Protein AF-0000000072585248 (afdb_homodimer)

Sequence (732 aa):
MTAATSVRAQAREEDLSVKEILDSRWFQPEMFKTLDYVKGFVGAKVIFQMLKLGVFDDLLAGKTLEEIASGRSLDPYLLRTVFEYLSVEGLLVKEGRGGGASFRLSDYGSRIKHYEGWFNILIGGYDNIFSNIGAMLEEGIGGYKRDGKWVGVGSCQISKYDTIPITKAFIESVKPDAKQIVDFGCGNALYLCTLAKELGDIKAVGIEPDTSAYEAGLKKVAEMGLQDQVRLVNVDALDYEIDEQPDFILFGFVLQEIIAQIGRPAFIEYLRKLGRKFADSYLMVMEVDYDIDNREVMHSPMGRGYYNPYFLLHPFTNQLLLPKREWDEIFAQAGYDVVRDEVTSPKADPSGFGICYVLKYRGAHCMTAATSVRAQAREEDLSVKEILDSRWFQPEMFKTLDYVKGFVGAKVIFQMLKLGVFDDLLAGKTLEEIASGRSLDPYLLRTVFEYLSVEGLLVKEGRGGGASFRLSDYGSRIKHYEGWFNILIGGYDNIFSNIGAMLEEGIGGYKRDGKWVGVGSCQISKYDTIPITKAFIESVKPDAKQIVDFGCGNALYLCTLAKELGDIKAVGIEPDTSAYEAGLKKVAEMGLQDQVRLVNVDALDYEIDEQPDFILFGFVLQEIIAQIGRPAFIEYLRKLGRKFADSYLMVMEVDYDIDNREVMHSPMGRGYYNPYFLLHPFTNQLLLPKREWDEIFAQAGYDVVRDEVTSPKADPSGFGICYVLKYRGAHC

Secondary structure (DSSP, 8-state):
--HHHHHHHHHHHTT--HHHHHHSTTHHHHHHHHHHHHHHHHHHHHHHHHHHHTHHHHHHTT--HHHHHHHHT--HHHHHHHHHHHHHHTSEEEESSGGG-EEEE-HHHHTGGGGHHHHIIIIIITHHHHTTHHHHHHH-STT----HHHHHHHHHHHHTTTHHHHHHHHHHHH-TT--EEEEET-TTSHHHHHHHHHH-S-EEEEE---HHHHHHHHHHHHHTT-TTTEEEE-S-GGG----S--SEEEEES-HHHHHHHH-HHHHHHHHHHHHHHTTTSEEEEEEE---TT-HHHHTSHHIIIIIHHHHHHHHHTT-----HHHHHHHHHHTTEEEEEEEEPPTTT-TT--EEEEEEEE-----/--HHHHHHHHHHHTT--HHHHHHSTTHHHHHHHHHHHHHHHHHHHHHHHHHHHTHHHHHHTT--HHHHHHHHT--HHHHHHHHHHHHHTTSEEEESSGGG-EEEE-HHHHTGGGGHHHHIIIIIITHHHHTTHHHHHHH-STT----HHHHHHHHHHHHTTTHHHHHHHHHHHH-TT--EEEEET-TTSHHHHHHHHHH-S-EEEEE---HHHHHHHHHHHHHTT-TTTEEEE-S-GGG----S--SEEEEES-HHHHHHHH-HHHHHHHHHHHHHHTTTSEEEEEEE---TT-HHHHTSHHIIIIIHHHHHHHHHTT-----HHHHHHHHHHTTEEEEEEEEPPTTT-TT--EEEEEEEE-----

pLDDT: mean 91.89, std 12.95, range [28.17, 98.94]

Organism: Burkholderia pseudomallei (strain K96243) (NCBI:txid272560)

Foldseek 3Di:
DVVVVVVVVVVVVVPDDPVRLVPDPVNPVVVVVVVVVVVVVVVLVLLLVCVVLCVLVCLLVVDWLVRSCVVSVHDSVVSVVSQVVVCVVQQWPWDDDDPPITIHGGPCVNCVVLQNLQSLQQVVFCVQLVVCVVVCVPPNLVVTGTDLVSNLVSVQSLCVQWVLVVVLVCCCVVPVPFAEEEEEACFLVSNVLVSCVVSPRHAYEYEHQDPVRQVSNVVVCVVSVNPVRYYYDHHHPQPDDDPDQGQEYEAEQCLQQVCLVPNLVVSLVSLLVVCVVRQNHKYKYKAFADDCVPVVLCPDCCNVPPVVSVVVSQVSNSGHHHHPVVVVVSCVSSQKDWPDWAFIDCVSPVSSRIIMTIIHRNPPPD/DVVVVVVVVVVVVVPDDPVRLVPDPVNPVVVVVVVVVVVVVVVLVLLLVCVVLCVLVCLLVVDWLVRSCVVSVHDSVVSVVSQVVVCVVQQWPWDDDDPPITIHGHPCVNCVVLQNLQSLQQVVFCVQLVVCVVVCVPPNLVVTGTDLVSNLVSVQSLCVQWVLVVVLVCCCVVPVPFAEEEEEACFLVSNVLVSCVVSPRHAYEYEHQDPVRQVSNVVVCVVSVNPVRYYYDHHHPLPDDDPDQGQEYEAEQCLQQVCLVPNLVVSLVSLLVVCVVRQNHKYKYKAFADDCVPVVLCPDCCNVVPVVSVVVSQVSNSGHHHHPVVVVVSCVSSQKDWPDWAFIDCVSPVSSGIIMTIIHRNPPPD

Radius of gyration: 29.47 Å; Cα contacts (8 Å, |Δi|>4): 1252; chains: 2; bounding box: 75×93×59 Å

Structure (mmCIF, N/CA/C/O backbone):
data_AF-0000000072585248-model_v1
#
loop_
_entity.id
_entity.type
_entity.pdbx_description
1 polymer 'Uncharacterized protein'
#
loop_
_atom_site.group_PDB
_atom_site.id
_atom_site.type_symbol
_atom_site.label_atom_id
_atom_site.label_alt_id
_atom_site.label_comp_id
_atom_site.label_asym_id
_atom_site.label_entity_id
_atom_site.label_seq_id
_atom_site.pdbx_PDB_ins_code
_atom_site.Cartn_x
_atom_site.Cartn_y
_atom_site.Cartn_z
_atom_site.occupancy
_atom_site.B_iso_or_equiv
_atom_site.auth_seq_id
_atom_site.auth_comp_id
_atom_site.auth_asym_id
_atom_site.auth_atom_id
_atom_site.pdbx_PDB_model_num
ATOM 1 N N . MET A 1 1 ? 37.438 -10.055 15.984 1 28.81 1 MET A N 1
ATOM 2 C CA . MET A 1 1 ? 37.188 -11.492 15.938 1 28.81 1 MET A CA 1
ATOM 3 C C . MET A 1 1 ? 35.75 -11.789 15.602 1 28.81 1 MET A C 1
ATOM 5 O O . MET A 1 1 ? 35.406 -12.914 15.227 1 28.81 1 MET A O 1
ATOM 9 N N . THR A 1 2 ? 34.812 -10.812 16.078 1 29.66 2 THR A N 1
ATOM 10 C CA . THR A 1 2 ? 33.375 -10.945 16 1 29.66 2 THR A CA 1
ATOM 11 C C . THR A 1 2 ? 32.875 -10.625 14.594 1 29.66 2 THR A C 1
ATOM 13 O O . THR A 1 2 ? 31.719 -10.906 14.258 1 29.66 2 THR A O 1
ATOM 16 N N . ALA A 1 3 ? 33.594 -9.844 13.836 1 40.75 3 ALA A N 1
ATOM 17 C CA . ALA A 1 3 ? 33.25 -9.531 12.461 1 40.75 3 ALA A CA 1
ATOM 18 C C . ALA A 1 3 ? 33.375 -10.758 11.562 1 40.75 3 ALA A C 1
ATOM 20 O O . ALA A 1 3 ? 32.719 -10.859 10.531 1 40.75 3 ALA A O 1
ATOM 21 N N . ALA A 1 4 ? 34.344 -11.539 11.82 1 41.59 4 ALA A N 1
ATOM 22 C CA . ALA A 1 4 ? 34.719 -12.695 11 1 41.59 4 ALA A CA 1
ATOM 23 C C . ALA A 1 4 ? 33.625 -13.773 11.062 1 41.59 4 ALA A C 1
ATOM 25 O O . ALA A 1 4 ? 33.438 -14.516 10.094 1 41.59 4 ALA A O 1
ATOM 26 N N . THR A 1 5 ? 32.938 -13.805 12.188 1 37.69 5 THR A N 1
ATOM 27 C CA . THR A 1 5 ? 31.969 -14.867 12.383 1 37.69 5 THR A CA 1
ATOM 28 C C . THR A 1 5 ? 30.688 -14.547 11.625 1 37.69 5 THR A C 1
ATOM 30 O O . THR A 1 5 ? 29.953 -15.461 11.211 1 37.69 5 THR A O 1
ATOM 33 N N . SER A 1 6 ? 30.359 -13.172 11.492 1 40.25 6 SER A N 1
ATOM 34 C CA . SER A 1 6 ? 29.078 -12.812 10.875 1 40.25 6 SER A CA 1
ATOM 35 C C . SER A 1 6 ? 29.109 -13.016 9.367 1 40.25 6 SER A C 1
ATOM 37 O O . SER A 1 6 ? 28.078 -13.258 8.742 1 40.25 6 SER A O 1
ATOM 39 N N . VAL A 1 7 ? 30.359 -12.984 8.727 1 39.06 7 VAL A N 1
ATOM 40 C CA . VAL A 1 7 ? 30.5 -13.227 7.297 1 39.06 7 VAL A CA 1
ATOM 41 C C . VAL A 1 7 ? 30.266 -14.703 6.988 1 39.06 7 VAL A C 1
ATOM 43 O O . VAL A 1 7 ? 29.656 -15.039 5.969 1 39.06 7 VAL A O 1
ATOM 46 N N . ARG A 1 8 ? 30.75 -15.539 7.734 1 37.59 8 ARG A N 1
ATOM 47 C CA . ARG A 1 8 ? 30.625 -16.969 7.492 1 37.59 8 ARG A CA 1
ATOM 48 C C . ARG A 1 8 ? 29.172 -17.422 7.578 1 37.59 8 ARG A C 1
ATOM 50 O O . ARG A 1 8 ? 28.75 -18.297 6.828 1 37.59 8 ARG A O 1
ATOM 57 N N . ALA A 1 9 ? 28.391 -16.844 8.414 1 38.62 9 ALA A N 1
ATOM 58 C CA . ALA A 1 9 ? 26.984 -17.234 8.523 1 38.62 9 ALA A CA 1
ATOM 59 C C . ALA A 1 9 ? 26.203 -16.781 7.293 1 38.62 9 ALA A C 1
ATOM 61 O O . ALA A 1 9 ? 25.172 -17.375 6.949 1 38.62 9 ALA A O 1
ATOM 62 N N . GLN A 1 10 ? 26.484 -15.586 6.629 1 42.75 10 GLN A N 1
ATOM 63 C CA . GLN A 1 10 ? 25.797 -15.008 5.48 1 42.75 10 GLN A CA 1
ATOM 64 C C . GLN A 1 10 ? 26 -15.859 4.23 1 42.75 10 GLN A C 1
ATOM 66 O O . GLN A 1 10 ? 25.109 -15.953 3.385 1 42.75 10 GLN A O 1
ATOM 71 N N . ALA A 1 11 ? 27.297 -16.344 3.912 1 43.22 11 ALA A N 1
ATOM 72 C CA . ALA A 1 11 ? 27.688 -17.188 2.799 1 43.22 11 ALA A CA 1
ATOM 73 C C . ALA A 1 11 ? 26.906 -18.5 2.811 1 43.22 11 ALA A C 1
ATOM 75 O O . ALA A 1 11 ? 26.578 -19.047 1.753 1 43.22 11 ALA A O 1
ATOM 76 N N . ARG A 1 12 ? 26.484 -18.859 3.922 1 45.81 12 ARG A N 1
ATOM 77 C CA . ARG A 1 12 ? 25.906 -20.172 4.168 1 45.81 12 ARG A CA 1
ATOM 78 C C . ARG A 1 12 ? 24.438 -20.203 3.818 1 45.81 12 ARG A C 1
ATOM 80 O O . ARG A 1 12 ? 23.891 -21.266 3.49 1 45.81 12 ARG A O 1
ATOM 87 N N . GLU A 1 13 ? 23.688 -19.047 3.982 1 51.53 13 GLU A N 1
ATOM 88 C CA . GLU A 1 13 ? 22.266 -19.094 3.674 1 51.53 13 GLU A CA 1
ATOM 89 C C . GLU A 1 13 ? 22.016 -19.172 2.17 1 51.53 13 GLU A C 1
ATOM 91 O O . GLU A 1 13 ? 21.031 -19.766 1.726 1 51.53 13 GLU A O 1
ATOM 96 N N . GLU A 1 14 ? 23.047 -18.609 1.309 1 56.03 14 GLU A N 1
ATOM 97 C CA . GLU A 1 14 ? 22.922 -18.703 -0.143 1 56.03 14 GLU A CA 1
ATOM 98 C C . GLU A 1 14 ? 22.969 -20.156 -0.608 1 56.03 14 GLU A C 1
ATOM 100 O O . GLU A 1 14 ? 22.516 -20.484 -1.709 1 56.03 14 GLU A O 1
ATOM 105 N N . ASP A 1 15 ? 23.25 -20.922 0.3 1 66.44 15 ASP A N 1
ATOM 106 C CA . ASP A 1 15 ? 23.516 -22.281 -0.143 1 66.44 15 ASP A CA 1
ATOM 107 C C . ASP A 1 15 ? 22.438 -23.234 0.36 1 66.44 15 ASP A C 1
ATOM 109 O O . ASP A 1 15 ? 22.562 -24.453 0.222 1 66.44 15 ASP A O 1
ATOM 113 N N . LEU A 1 16 ? 21.391 -22.578 0.921 1 85.12 16 LEU A N 1
ATOM 114 C CA . LEU A 1 16 ? 20.391 -23.5 1.466 1 85.12 16 LEU A CA 1
ATOM 115 C C . LEU A 1 16 ? 19.5 -24.047 0.363 1 85.12 16 LEU A C 1
ATOM 117 O O . LEU A 1 16 ? 19.125 -23.312 -0.559 1 85.12 16 LEU A O 1
ATOM 121 N N . SER A 1 17 ? 19.203 -25.281 0.52 1 89.5 17 SER A N 1
ATOM 122 C CA . SER A 1 17 ? 18.219 -25.891 -0.365 1 89.5 17 SER A CA 1
ATOM 123 C C . SER A 1 17 ? 16.812 -25.375 -0.04 1 89.5 17 SER A C 1
ATOM 125 O O . SER A 1 17 ? 16.578 -24.844 1.041 1 89.5 17 SER A O 1
ATOM 127 N N . VAL A 1 18 ? 15.93 -25.531 -0.948 1 90.44 18 VAL A N 1
ATOM 128 C CA . VAL A 1 18 ? 14.539 -25.141 -0.751 1 90.44 18 VAL A CA 1
ATOM 129 C C . VAL A 1 18 ? 13.961 -25.859 0.465 1 90.44 18 VAL A C 1
ATOM 131 O O . VAL A 1 18 ? 13.266 -25.266 1.281 1 90.44 18 VAL A O 1
ATOM 134 N N . LYS A 1 19 ? 14.281 -27.125 0.567 1 91.38 19 LYS A N 1
ATOM 135 C CA . LYS A 1 19 ? 13.797 -27.906 1.695 1 91.38 19 LYS A CA 1
ATOM 136 C C . LYS A 1 19 ? 14.297 -27.344 3.02 1 91.38 19 LYS A C 1
ATOM 138 O O . LYS A 1 19 ? 13.531 -27.234 3.982 1 91.38 19 LYS A O 1
ATOM 143 N N . GLU A 1 20 ? 15.539 -27 3.055 1 94.69 20 GLU A N 1
ATOM 144 C CA . GLU A 1 20 ? 16.125 -26.453 4.27 1 94.69 20 GLU A CA 1
ATOM 145 C C . GLU A 1 20 ? 15.484 -25.109 4.629 1 94.69 20 GLU A C 1
ATOM 147 O O . GLU A 1 20 ? 15.25 -24.828 5.805 1 94.69 20 GLU A O 1
ATOM 152 N N . ILE A 1 21 ? 15.211 -24.344 3.637 1 95.81 21 ILE A N 1
ATOM 153 C CA . ILE A 1 21 ? 14.586 -23.047 3.852 1 95.81 21 ILE A CA 1
ATOM 154 C C . ILE A 1 21 ? 13.18 -23.234 4.414 1 95.81 21 ILE A C 1
ATOM 156 O O . ILE A 1 21 ? 12.812 -22.625 5.426 1 95.81 21 ILE A O 1
ATOM 160 N N . LEU A 1 22 ? 12.43 -24.141 3.871 1 95.69 22 LEU A N 1
ATOM 161 C CA . LEU A 1 22 ? 11.055 -24.375 4.285 1 95.69 22 LEU A CA 1
ATOM 162 C C . LEU A 1 22 ? 11.008 -24.969 5.688 1 95.69 22 LEU A C 1
ATOM 164 O O . LEU A 1 22 ? 10.039 -24.766 6.422 1 95.69 22 LEU A O 1
ATOM 168 N N . ASP A 1 23 ? 12.086 -25.703 6.039 1 95.94 23 ASP A N 1
ATOM 169 C CA . ASP A 1 23 ? 12.141 -26.344 7.348 1 95.94 23 ASP A CA 1
ATOM 170 C C . ASP A 1 23 ? 12.633 -25.375 8.422 1 95.94 23 ASP A C 1
ATOM 172 O O . ASP A 1 23 ? 12.57 -25.672 9.609 1 95.94 23 ASP A O 1
ATOM 176 N N . SER A 1 24 ? 13.148 -24.266 7.957 1 96.62 24 SER A N 1
ATOM 177 C CA . SER A 1 24 ? 13.695 -23.297 8.914 1 96.62 24 SER A CA 1
ATOM 178 C C . SER A 1 24 ? 12.594 -22.719 9.805 1 96.62 24 SER A C 1
ATOM 180 O O . SER A 1 24 ? 11.43 -22.672 9.406 1 96.62 24 SER A O 1
ATOM 182 N N . ARG A 1 25 ? 13.008 -22.25 10.961 1 96.56 25 ARG A N 1
ATOM 183 C CA . ARG A 1 25 ? 12.062 -21.688 11.914 1 96.56 25 ARG A CA 1
ATOM 184 C C . ARG A 1 25 ? 11.68 -20.25 11.523 1 96.56 25 ARG A C 1
ATOM 186 O O . ARG A 1 25 ? 10.695 -19.719 12.031 1 96.56 25 ARG A O 1
ATOM 193 N N . TRP A 1 26 ? 12.469 -19.703 10.609 1 96.94 26 TRP A N 1
ATOM 194 C CA . TRP A 1 26 ? 12.273 -18.281 10.305 1 96.94 26 TRP A CA 1
ATOM 195 C C . TRP A 1 26 ? 11.406 -18.109 9.062 1 96.94 26 TRP A C 1
ATOM 197 O O . TRP A 1 26 ? 10.82 -17.047 8.859 1 96.94 26 TRP A O 1
ATOM 207 N N . PHE A 1 27 ? 11.258 -19.078 8.211 1 97.69 27 PHE A N 1
ATOM 208 C CA . PHE A 1 27 ? 10.688 -18.844 6.895 1 97.69 27 PHE A CA 1
ATOM 209 C C . PHE A 1 27 ? 9.219 -18.438 7.004 1 97.69 27 PHE A C 1
ATOM 211 O O . PHE A 1 27 ? 8.828 -17.391 6.508 1 97.69 27 PHE A O 1
ATOM 218 N N . GLN A 1 28 ? 8.453 -19.188 7.688 1 97.31 28 GLN A N 1
ATOM 219 C CA . GLN A 1 28 ? 7.02 -18.938 7.703 1 97.31 28 GLN A CA 1
ATOM 220 C C . GLN A 1 28 ? 6.691 -17.672 8.484 1 97.31 28 GLN A C 1
ATOM 222 O O . GLN A 1 28 ? 5.945 -16.812 8.008 1 97.31 28 GLN A O 1
ATOM 227 N N . PRO A 1 29 ? 7.297 -17.5 9.688 1 97.56 29 PRO A N 1
ATOM 228 C CA . PRO A 1 29 ? 7.008 -16.25 10.406 1 97.56 29 PRO A CA 1
ATOM 229 C C . PRO A 1 29 ? 7.398 -15.008 9.617 1 97.56 29 PRO A C 1
ATOM 231 O O . PRO A 1 29 ? 6.672 -14.016 9.625 1 97.56 29 PRO A O 1
ATOM 234 N N . GLU A 1 30 ? 8.5 -15.07 8.906 1 98.12 30 GLU A N 1
ATOM 235 C CA . GLU A 1 30 ? 8.953 -13.914 8.141 1 98.12 30 GLU A CA 1
ATOM 236 C C . GLU A 1 30 ? 8.141 -13.766 6.855 1 98.12 30 GLU A C 1
ATOM 238 O O . GLU A 1 30 ? 7.977 -12.656 6.348 1 98.12 30 GLU A O 1
ATOM 243 N N . MET A 1 31 ? 7.625 -14.883 6.336 1 98.06 31 MET A N 1
ATOM 244 C CA . MET A 1 31 ? 6.684 -14.797 5.223 1 98.06 31 MET A CA 1
ATOM 245 C C . MET A 1 31 ? 5.426 -14.039 5.629 1 98.06 31 MET A C 1
ATOM 247 O O . MET A 1 31 ? 4.945 -13.18 4.887 1 98.06 31 MET A O 1
ATOM 251 N N . PHE A 1 32 ? 4.953 -14.344 6.832 1 98.25 32 PHE A N 1
ATOM 252 C CA . PHE A 1 32 ? 3.75 -13.672 7.309 1 98.25 32 PHE A CA 1
ATOM 253 C C . PHE A 1 32 ? 4.02 -12.188 7.562 1 98.25 32 PHE A C 1
ATOM 255 O O . PHE A 1 32 ? 3.166 -11.344 7.289 1 98.25 32 PHE A O 1
ATOM 262 N N . LYS A 1 33 ? 5.191 -11.922 8.055 1 97.75 33 LYS A N 1
ATOM 263 C CA . LYS A 1 33 ? 5.598 -10.531 8.211 1 97.75 33 LYS A CA 1
ATOM 264 C C . LYS A 1 33 ? 5.613 -9.812 6.863 1 97.75 33 LYS A C 1
ATOM 266 O O . LYS A 1 33 ? 5.16 -8.664 6.758 1 97.75 33 LYS A O 1
ATOM 271 N N . THR A 1 34 ? 6.09 -10.461 5.836 1 98.38 34 THR A N 1
ATOM 272 C CA . THR A 1 34 ? 6.133 -9.938 4.477 1 98.38 34 THR A CA 1
ATOM 273 C C . THR A 1 34 ? 4.723 -9.711 3.938 1 98.38 34 THR A C 1
ATOM 275 O O . THR A 1 34 ? 4.434 -8.672 3.348 1 98.38 34 THR A O 1
ATOM 278 N N . LEU A 1 35 ? 3.893 -10.625 4.199 1 98.5 35 LEU A N 1
ATOM 279 C CA . LEU A 1 35 ? 2.529 -10.578 3.684 1 98.5 35 LEU A CA 1
ATOM 280 C C . LEU A 1 35 ? 1.72 -9.484 4.379 1 98.5 35 LEU A C 1
ATOM 282 O O . LEU A 1 35 ? 0.716 -9.016 3.84 1 98.5 35 LEU A O 1
ATOM 286 N N . ASP A 1 36 ? 2.164 -9.047 5.551 1 98.25 36 ASP A N 1
ATOM 287 C CA . ASP A 1 36 ? 1.519 -7.926 6.219 1 98.25 36 ASP A CA 1
ATOM 288 C C . ASP A 1 36 ? 1.676 -6.641 5.406 1 98.25 36 ASP A C 1
ATOM 290 O O . ASP A 1 36 ? 0.787 -5.785 5.41 1 98.25 36 ASP A O 1
ATOM 294 N N . TYR A 1 37 ? 2.816 -6.477 4.742 1 98.62 37 TYR A N 1
ATOM 295 C CA . TYR A 1 37 ? 3.006 -5.32 3.869 1 98.62 37 TYR A CA 1
ATOM 296 C C . TYR A 1 37 ? 2.049 -5.367 2.684 1 98.62 37 TYR A C 1
ATOM 298 O O . TYR A 1 37 ? 1.451 -4.355 2.32 1 98.62 37 TYR A O 1
ATOM 306 N N . VAL A 1 38 ? 1.855 -6.555 2.158 1 98.44 38 VAL A N 1
ATOM 307 C CA . VAL A 1 38 ? 0.967 -6.738 1.015 1 98.44 38 VAL A CA 1
ATOM 308 C C . VAL A 1 38 ? -0.474 -6.449 1.429 1 98.44 38 VAL A C 1
ATOM 310 O O . VAL A 1 38 ? -1.196 -5.738 0.728 1 98.44 38 VAL A O 1
ATOM 313 N N . LYS A 1 39 ? -0.808 -7.012 2.572 1 98.62 39 LYS A N 1
ATOM 314 C CA . LYS A 1 39 ? -2.141 -6.777 3.119 1 98.62 39 LYS A CA 1
ATOM 315 C C . LYS A 1 39 ? -2.424 -5.285 3.262 1 98.62 39 LYS A C 1
ATOM 317 O O . LYS A 1 39 ? -3.482 -4.805 2.85 1 98.62 39 LYS A O 1
ATOM 322 N N . GLY A 1 40 ? -1.487 -4.59 3.842 1 98.69 40 GLY A N 1
ATOM 323 C CA . GLY A 1 40 ? -1.67 -3.16 4.035 1 98.69 40 GLY A CA 1
ATOM 324 C C . GLY A 1 40 ? -1.764 -2.387 2.734 1 98.69 40 GLY A C 1
ATOM 325 O O . GLY A 1 40 ? -2.604 -1.495 2.594 1 98.69 40 GLY A O 1
ATOM 326 N N . PHE A 1 41 ? -0.931 -2.746 1.801 1 98.81 41 PHE A N 1
ATOM 327 C CA . PHE A 1 41 ? -0.905 -2.104 0.492 1 98.81 41 PHE A CA 1
ATOM 328 C C . PHE A 1 41 ? -2.258 -2.229 -0.199 1 98.81 41 PHE A C 1
ATOM 330 O O . PHE A 1 41 ? -2.859 -1.225 -0.585 1 98.81 41 PHE A O 1
ATOM 337 N N . VAL A 1 42 ? -2.801 -3.398 -0.314 1 98.88 42 VAL A N 1
ATOM 338 C CA . VAL A 1 42 ? -4.051 -3.633 -1.028 1 98.88 42 VAL A CA 1
ATOM 339 C C . VAL A 1 42 ? -5.211 -3.002 -0.261 1 98.88 42 VAL A C 1
ATOM 341 O O . VAL A 1 42 ? -6.062 -2.334 -0.851 1 98.88 42 VAL A O 1
ATOM 344 N N . GLY A 1 43 ? -5.195 -3.189 1.074 1 98.88 43 GLY A N 1
ATOM 345 C CA . GLY A 1 43 ? -6.25 -2.619 1.897 1 98.88 43 GLY A CA 1
ATOM 346 C C . GLY A 1 43 ? -6.344 -1.109 1.784 1 98.88 43 GLY A C 1
ATOM 347 O O . GLY A 1 43 ? -7.438 -0.557 1.66 1 98.88 43 GLY A O 1
ATOM 348 N N . ALA A 1 44 ? -5.191 -0.444 1.832 1 98.88 44 ALA A N 1
ATOM 349 C CA . ALA A 1 44 ? -5.164 1.013 1.728 1 98.88 44 ALA A CA 1
ATOM 350 C C . ALA A 1 44 ? -5.75 1.479 0.399 1 98.88 44 ALA A C 1
ATOM 352 O O . ALA A 1 44 ? -6.535 2.43 0.359 1 98.88 44 ALA A O 1
ATOM 353 N N . LYS A 1 45 ? -5.371 0.812 -0.713 1 98.75 45 LYS A N 1
ATOM 354 C CA . LYS A 1 45 ? -5.859 1.175 -2.041 1 98.75 45 LYS A CA 1
ATOM 355 C C . LYS A 1 45 ? -7.371 0.987 -2.143 1 98.75 45 LYS A C 1
ATOM 357 O O . LYS A 1 45 ? -8.078 1.87 -2.631 1 98.75 45 LYS A O 1
ATOM 362 N N . VAL A 1 46 ? -7.855 -0.117 -1.63 1 98.88 46 VAL A N 1
ATOM 363 C CA . VAL A 1 46 ? -9.266 -0.448 -1.762 1 98.88 46 VAL A CA 1
ATOM 364 C C . VAL A 1 46 ? -10.102 0.495 -0.897 1 98.88 46 VAL A C 1
ATOM 366 O O . VAL A 1 46 ? -11.078 1.085 -1.372 1 98.88 46 VAL A O 1
ATOM 369 N N . ILE A 1 47 ? -9.727 0.667 0.37 1 98.94 47 ILE A N 1
ATOM 370 C CA . ILE A 1 47 ? -10.492 1.481 1.309 1 98.94 47 ILE A CA 1
ATOM 371 C C . ILE A 1 47 ? -10.516 2.932 0.83 1 98.94 47 ILE A C 1
ATOM 373 O O . ILE A 1 47 ? -11.57 3.568 0.821 1 98.94 47 ILE A O 1
ATOM 377 N N . PHE A 1 48 ? -9.367 3.443 0.378 1 98.88 48 PHE A N 1
ATOM 378 C CA . PHE A 1 48 ? -9.297 4.801 -0.142 1 98.88 48 PHE A CA 1
ATOM 379 C C . PHE A 1 48 ? -10.281 5 -1.29 1 98.88 48 PHE A C 1
ATOM 381 O O . PHE A 1 48 ? -11.023 5.98 -1.316 1 98.88 48 PHE A O 1
ATOM 388 N N . GLN A 1 49 ? -10.328 4.07 -2.223 1 98.81 49 GLN A N 1
ATOM 389 C CA . GLN A 1 49 ? -11.164 4.199 -3.414 1 98.81 49 GLN A CA 1
ATOM 390 C C . GLN A 1 49 ? -12.641 4.059 -3.068 1 98.81 49 GLN A C 1
ATOM 392 O O . GLN A 1 49 ? -13.492 4.738 -3.654 1 98.81 49 GLN A O 1
ATOM 397 N N . MET A 1 50 ? -12.953 3.184 -2.098 1 98.81 50 MET A N 1
ATOM 398 C CA . MET A 1 50 ? -14.344 3.018 -1.688 1 98.81 50 MET A CA 1
ATOM 399 C C . MET A 1 50 ? -14.836 4.242 -0.923 1 98.81 50 MET A C 1
ATOM 401 O O . MET A 1 50 ? -16 4.617 -1.028 1 98.81 50 MET A O 1
ATOM 405 N N . LEU A 1 51 ? -13.938 4.84 -0.125 1 98.38 51 LEU A N 1
ATOM 406 C CA . LEU A 1 51 ? -14.266 6.113 0.507 1 98.38 51 LEU A CA 1
ATOM 407 C C . LEU A 1 51 ? -14.516 7.191 -0.541 1 98.38 51 LEU A C 1
ATOM 409 O O . LEU A 1 51 ? -15.516 7.91 -0.47 1 98.38 51 LEU A O 1
ATOM 413 N N . LYS A 1 52 ? -13.711 7.215 -1.507 1 96.75 52 LYS A N 1
ATOM 414 C CA . LYS A 1 52 ? -13.805 8.219 -2.564 1 96.75 52 LYS A CA 1
ATOM 415 C C . LYS A 1 52 ? -15.094 8.055 -3.369 1 96.75 52 LYS A C 1
ATOM 417 O O . LYS A 1 52 ? -15.719 9.039 -3.75 1 96.75 52 LYS A O 1
ATOM 422 N N . LEU A 1 53 ? -15.508 6.852 -3.561 1 97.88 53 LEU A N 1
ATOM 423 C CA . LEU A 1 53 ? -16.688 6.559 -4.367 1 97.88 53 LEU A CA 1
ATOM 424 C C . LEU A 1 53 ? -17.969 6.797 -3.562 1 97.88 53 LEU A C 1
ATOM 426 O O . LEU A 1 53 ? -19.062 6.863 -4.129 1 97.88 53 LEU A O 1
ATOM 430 N N . GLY A 1 54 ? -17.828 6.84 -2.223 1 97.75 54 GLY A N 1
ATOM 431 C CA . GLY A 1 54 ? -19 7.055 -1.38 1 97.75 54 GLY A CA 1
ATOM 432 C C . GLY A 1 54 ? -19.719 5.766 -1.022 1 97.75 54 GLY A C 1
ATOM 433 O O . GLY A 1 54 ? -20.859 5.797 -0.573 1 97.75 54 GLY A O 1
ATOM 434 N N . VAL A 1 55 ? -19.047 4.656 -1.178 1 98.69 55 VAL A N 1
ATOM 435 C CA . VAL A 1 55 ? -19.656 3.352 -0.942 1 98.69 55 VAL A CA 1
ATOM 436 C C . VAL A 1 55 ? -19.969 3.189 0.544 1 98.69 55 VAL A C 1
ATOM 438 O O . VAL A 1 55 ? -21.047 2.699 0.909 1 98.69 55 VAL A O 1
ATOM 441 N N . PHE A 1 56 ? -19.094 3.596 1.389 1 98.44 56 PHE A N 1
ATOM 442 C CA . PHE A 1 56 ? -19.312 3.471 2.824 1 98.44 56 PHE A CA 1
ATOM 443 C C . PHE A 1 56 ? -20.484 4.352 3.273 1 98.44 56 PHE A C 1
ATOM 445 O O . PHE A 1 56 ? -21.219 3.994 4.195 1 98.44 56 PHE A O 1
ATOM 452 N N . ASP A 1 57 ? -20.672 5.492 2.611 1 97.56 57 ASP A N 1
ATOM 453 C CA . ASP A 1 57 ? -21.812 6.348 2.906 1 97.56 57 ASP A CA 1
ATOM 454 C C . ASP A 1 57 ? -23.125 5.648 2.561 1 97.56 57 ASP A C 1
ATOM 456 O O . ASP A 1 57 ? -24.094 5.711 3.326 1 97.56 57 ASP A O 1
ATOM 460 N N . ASP A 1 58 ? -23.141 5.055 1.439 1 98.38 58 ASP A N 1
ATOM 461 C CA . ASP A 1 58 ? -24.344 4.336 1.006 1 98.38 58 ASP A CA 1
ATOM 462 C C . ASP A 1 58 ? -24.656 3.18 1.95 1 98.38 58 ASP A C 1
ATOM 464 O O . ASP A 1 58 ? -25.812 2.955 2.297 1 98.38 58 ASP A O 1
ATOM 468 N N . LEU A 1 59 ? -23.641 2.469 2.34 1 98.38 59 LEU A N 1
ATOM 469 C CA . LEU A 1 59 ? -23.844 1.367 3.279 1 98.38 59 LEU A CA 1
ATOM 470 C C . LEU A 1 59 ? -24.359 1.879 4.617 1 98.38 59 LEU A C 1
ATOM 472 O O . LEU A 1 59 ? -25.219 1.245 5.238 1 98.38 59 LEU A O 1
ATOM 476 N N . LEU A 1 60 ? -23.828 2.928 5.055 1 96.94 60 LEU A N 1
ATOM 477 C CA . LEU A 1 60 ? -24.281 3.535 6.305 1 96.94 60 LEU A CA 1
ATOM 478 C C . LEU A 1 60 ? -25.75 3.936 6.211 1 96.94 60 LEU A C 1
ATOM 480 O O . LEU A 1 60 ? -26.484 3.871 7.207 1 96.94 60 LEU A O 1
ATOM 484 N N . ALA A 1 61 ? -26.188 4.301 5.047 1 97.19 61 ALA A N 1
ATOM 485 C CA . ALA A 1 61 ? -27.578 4.68 4.793 1 97.19 61 ALA A CA 1
ATOM 486 C C . ALA A 1 61 ? -28.469 3.447 4.672 1 97.19 61 ALA A C 1
ATOM 488 O O . ALA A 1 61 ? -29.672 3.564 4.445 1 97.19 61 ALA A O 1
ATOM 489 N N . GLY A 1 62 ? -27.875 2.266 4.723 1 96.12 62 GLY A N 1
ATOM 490 C CA . GLY A 1 62 ? -28.656 1.033 4.746 1 96.12 62 GLY A CA 1
ATOM 491 C C . GLY A 1 62 ? -28.875 0.442 3.367 1 96.12 62 GLY A C 1
ATOM 492 O O . GLY A 1 62 ? -29.688 -0.48 3.205 1 96.12 62 GLY A O 1
ATOM 493 N N . LYS A 1 63 ? -28.188 0.951 2.359 1 97.81 63 LYS A N 1
ATOM 494 C CA . LYS A 1 63 ? -28.359 0.441 1.004 1 97.81 63 LYS A CA 1
ATOM 495 C C . LYS A 1 63 ? -27.719 -0.928 0.84 1 97.81 63 LYS A C 1
ATOM 497 O O . LYS A 1 63 ? -26.656 -1.187 1.41 1 97.81 63 LYS A O 1
ATOM 502 N N . THR A 1 64 ? -28.344 -1.732 0.001 1 97.31 64 THR A N 1
ATOM 503 C CA . THR A 1 64 ? -27.797 -3.043 -0.333 1 97.31 64 THR A CA 1
ATOM 504 C C . THR A 1 64 ? -26.75 -2.928 -1.442 1 97.31 64 THR A C 1
ATOM 506 O O . THR A 1 64 ? -26.625 -1.876 -2.068 1 97.31 64 THR A O 1
ATOM 509 N N . LEU A 1 65 ? -26.062 -4.027 -1.662 1 97.81 65 LEU A N 1
ATOM 510 C CA . LEU A 1 65 ? -25.078 -4.086 -2.734 1 97.81 65 LEU A CA 1
ATOM 511 C C . LEU A 1 65 ? -25.719 -3.729 -4.074 1 97.81 65 LEU A C 1
ATOM 513 O O . LEU A 1 65 ? -25.156 -2.924 -4.832 1 97.81 65 LEU A O 1
ATOM 517 N N . GLU A 1 66 ? -26.859 -4.258 -4.363 1 97.5 66 GLU A N 1
ATOM 518 C CA . GLU A 1 66 ? -27.547 -4.031 -5.629 1 97.5 66 GLU A CA 1
ATOM 519 C C . GLU A 1 66 ? -27.969 -2.57 -5.773 1 97.5 66 GLU A C 1
ATOM 521 O O . GLU A 1 66 ? -27.859 -1.993 -6.855 1 97.5 66 GLU A O 1
ATOM 526 N N . GLU A 1 67 ? -28.406 -2.002 -4.68 1 98.31 67 GLU A N 1
ATOM 527 C CA . GLU A 1 67 ? -28.812 -0.599 -4.691 1 98.31 67 GLU A CA 1
ATOM 528 C C . GLU A 1 67 ? -27.625 0.319 -4.934 1 98.31 67 GLU A C 1
ATOM 530 O O . GLU A 1 67 ? -27.734 1.311 -5.66 1 98.31 67 GLU A O 1
ATOM 535 N N . ILE A 1 68 ? -26.562 -0.025 -4.352 1 98.69 68 ILE A N 1
ATOM 536 C CA . ILE A 1 68 ? -25.344 0.778 -4.52 1 98.69 68 ILE A CA 1
ATOM 537 C C . ILE A 1 68 ? -24.844 0.66 -5.953 1 98.69 68 ILE A C 1
ATOM 539 O O . ILE A 1 68 ? -24.516 1.666 -6.59 1 98.69 68 ILE A O 1
ATOM 543 N N . ALA A 1 69 ? -24.781 -0.573 -6.461 1 98.56 69 ALA A N 1
ATOM 544 C CA . ALA A 1 69 ? -24.312 -0.806 -7.824 1 98.56 69 ALA A CA 1
ATOM 545 C C . ALA A 1 69 ? -25.172 -0.034 -8.828 1 98.56 69 ALA A C 1
ATOM 547 O O . ALA A 1 69 ? -24.641 0.651 -9.703 1 98.56 69 ALA A O 1
ATOM 548 N N . SER A 1 70 ? -26.438 -0.132 -8.695 1 98.25 70 SER A N 1
ATOM 549 C CA . SER A 1 70 ? -27.359 0.542 -9.609 1 98.25 70 SER A CA 1
ATOM 550 C C . SER A 1 70 ? -27.297 2.055 -9.43 1 98.25 70 SER A C 1
ATOM 552 O O . SER A 1 70 ? -27.234 2.801 -10.406 1 98.25 70 SER A O 1
ATOM 554 N N . GLY A 1 71 ? -27.328 2.521 -8.188 1 98.12 71 GLY A N 1
ATOM 555 C CA . GLY A 1 71 ? -27.375 3.943 -7.887 1 98.12 71 GLY A CA 1
ATOM 556 C C . GLY A 1 71 ? -26.125 4.688 -8.352 1 98.12 71 GLY A C 1
ATOM 557 O O . GLY A 1 71 ? -26.219 5.84 -8.781 1 98.12 71 GLY A O 1
ATOM 558 N N . ARG A 1 72 ? -25 3.992 -8.312 1 98 72 ARG A N 1
ATOM 559 C CA . ARG A 1 72 ? -23.75 4.648 -8.664 1 98 72 ARG A CA 1
ATOM 560 C C . ARG A 1 72 ? -23.234 4.148 -10.008 1 98 72 ARG A C 1
ATOM 562 O O . ARG A 1 72 ? -22.141 4.52 -10.43 1 98 72 ARG A O 1
ATOM 569 N N . SER A 1 73 ? -24 3.324 -10.648 1 98.19 73 SER A N 1
ATOM 570 C CA . SER A 1 73 ? -23.625 2.752 -11.938 1 98.19 73 SER A CA 1
ATOM 571 C C . SER A 1 73 ? -22.312 2.002 -11.852 1 98.19 73 SER A C 1
ATOM 573 O O . SER A 1 73 ? -21.406 2.232 -12.656 1 98.19 73 SER A O 1
ATOM 575 N N . LEU A 1 74 ? -22.172 1.176 -10.852 1 98.69 74 LEU A N 1
ATOM 576 C CA . LEU A 1 74 ? -21 0.315 -10.664 1 98.69 74 LEU A CA 1
ATOM 577 C C . LEU A 1 74 ? -21.297 -1.109 -11.125 1 98.69 74 LEU A C 1
ATOM 579 O O . LEU A 1 74 ? -22.438 -1.563 -11.039 1 98.69 74 LEU A O 1
ATOM 583 N N . ASP A 1 75 ? -20.312 -1.805 -11.602 1 98.5 75 ASP A N 1
ATOM 584 C CA . ASP A 1 75 ? -20.469 -3.213 -11.945 1 98.5 75 ASP A CA 1
ATOM 585 C C . ASP A 1 75 ? -20.781 -4.055 -10.711 1 98.5 75 ASP A C 1
ATOM 587 O O . ASP A 1 75 ? -19.969 -4.137 -9.789 1 98.5 75 ASP A O 1
ATOM 591 N N . PRO A 1 76 ? -21.969 -4.656 -10.68 1 97.69 76 PRO A N 1
ATOM 592 C CA . PRO A 1 76 ? -22.375 -5.336 -9.453 1 97.69 76 PRO A CA 1
ATOM 593 C C . PRO A 1 76 ? -21.516 -6.547 -9.133 1 97.69 76 PRO A C 1
ATOM 595 O O . PRO A 1 76 ? -21.297 -6.859 -7.953 1 97.69 76 PRO A O 1
ATOM 598 N N . TYR A 1 77 ? -21.031 -7.266 -10.125 1 96.75 77 TYR A N 1
ATOM 599 C CA . TYR A 1 77 ? -20.172 -8.43 -9.898 1 96.75 77 TYR A CA 1
ATOM 600 C C . TYR A 1 77 ? -18.844 -8.023 -9.289 1 96.75 77 TYR A C 1
ATOM 602 O O . TYR A 1 77 ? -18.391 -8.633 -8.312 1 96.75 77 TYR A O 1
ATOM 610 N N . LEU A 1 78 ? -18.234 -7.016 -9.859 1 98.5 78 LEU A N 1
ATOM 611 C CA . LEU A 1 78 ? -16.984 -6.516 -9.328 1 98.5 78 LEU A CA 1
ATOM 612 C C . LEU 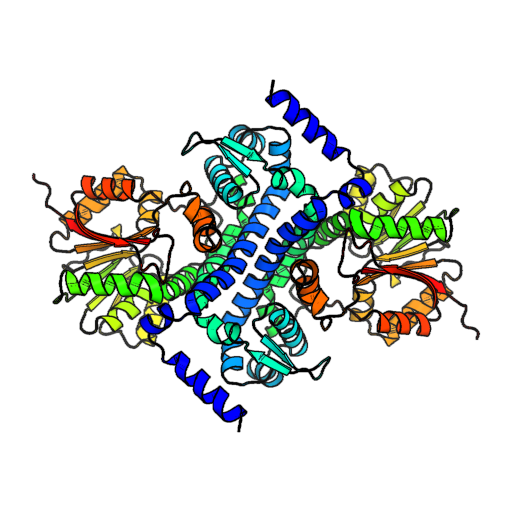A 1 78 ? -17.172 -5.93 -7.934 1 98.5 78 LEU A C 1
ATOM 614 O O . LEU A 1 78 ? -16.312 -6.109 -7.059 1 98.5 78 LEU A O 1
ATOM 618 N N . LEU A 1 79 ? -18.25 -5.199 -7.75 1 98.69 79 LEU A N 1
ATOM 619 C CA . LEU A 1 79 ? -18.516 -4.629 -6.434 1 98.69 79 LEU A CA 1
ATOM 620 C C . LEU A 1 79 ? -18.656 -5.727 -5.383 1 98.69 79 LEU A C 1
ATOM 622 O O . LEU A 1 79 ? -18.188 -5.582 -4.258 1 98.69 79 LEU A O 1
ATOM 626 N N . ARG A 1 80 ? -19.359 -6.766 -5.711 1 98.12 80 ARG A N 1
ATOM 627 C CA . ARG A 1 80 ? -19.484 -7.891 -4.789 1 98.12 80 ARG A CA 1
ATOM 628 C C . ARG A 1 80 ? -18.109 -8.438 -4.406 1 98.12 80 ARG A C 1
ATOM 630 O O . ARG A 1 80 ? -17.875 -8.789 -3.248 1 98.12 80 ARG A O 1
ATOM 637 N N . THR A 1 81 ? -17.234 -8.57 -5.391 1 98.19 81 THR A N 1
ATOM 638 C CA . THR A 1 81 ? -15.867 -9.016 -5.137 1 98.19 81 THR A CA 1
ATOM 639 C C . THR A 1 81 ? -15.188 -8.109 -4.109 1 98.19 81 THR A C 1
ATOM 641 O O . THR A 1 81 ? -14.508 -8.602 -3.201 1 98.19 81 THR A O 1
ATOM 644 N N . VAL A 1 82 ? -15.359 -6.82 -4.238 1 98.88 82 VAL A N 1
ATOM 645 C CA . VAL A 1 82 ? -14.797 -5.859 -3.301 1 98.88 82 VAL A CA 1
ATOM 646 C C . VAL A 1 82 ? -15.406 -6.062 -1.917 1 98.88 82 VAL A C 1
ATOM 648 O O . VAL A 1 82 ? -14.703 -6.008 -0.904 1 98.88 82 VAL A O 1
ATOM 651 N N . PHE A 1 83 ? -16.734 -6.309 -1.87 1 98.75 83 PHE A N 1
ATOM 652 C CA . PHE A 1 83 ? -17.422 -6.496 -0.592 1 98.75 83 PHE A CA 1
ATOM 653 C C . PHE A 1 83 ? -16.922 -7.766 0.098 1 98.75 83 PHE A C 1
ATOM 655 O O . PHE A 1 83 ? -16.766 -7.789 1.32 1 98.75 83 PHE A O 1
ATOM 662 N N . GLU A 1 84 ? -16.688 -8.875 -0.662 1 98.31 84 GLU A N 1
ATOM 663 C CA . GLU A 1 84 ? -16.078 -10.07 -0.095 1 98.31 84 GLU A CA 1
ATOM 664 C C . GLU A 1 84 ? -14.719 -9.75 0.53 1 98.31 84 GLU A C 1
ATOM 666 O O . GLU A 1 84 ? -14.43 -10.172 1.652 1 98.31 84 GLU A O 1
ATOM 671 N N . TYR A 1 85 ? -13.914 -9.008 -0.175 1 98.75 85 TYR A N 1
ATOM 672 C CA . TYR A 1 85 ? -12.602 -8.602 0.305 1 98.75 85 TYR A CA 1
ATOM 673 C C . TYR A 1 85 ? -12.719 -7.809 1.6 1 98.75 85 TYR A C 1
ATOM 675 O O . TYR A 1 85 ? -12.016 -8.094 2.576 1 98.75 85 TYR A O 1
ATOM 683 N N . LEU A 1 86 ? -13.617 -6.797 1.619 1 98.88 86 LEU A N 1
ATOM 684 C CA . LEU A 1 86 ? -13.773 -5.914 2.77 1 98.88 86 LEU A CA 1
ATOM 685 C C . LEU A 1 86 ? -14.328 -6.676 3.969 1 98.88 86 LEU A C 1
ATOM 687 O O . LEU A 1 86 ? -14.078 -6.301 5.117 1 98.88 86 LEU A O 1
ATOM 691 N N . SER A 1 87 ? -15.078 -7.734 3.725 1 98.5 87 SER A N 1
ATOM 692 C CA . SER A 1 87 ? -15.578 -8.562 4.816 1 98.5 87 SER A CA 1
ATOM 693 C C . SER A 1 87 ? -14.438 -9.289 5.52 1 98.5 87 SER A C 1
ATOM 695 O O . SER A 1 87 ? -14.414 -9.391 6.746 1 98.5 87 SER A O 1
ATOM 697 N N . VAL A 1 88 ? -13.484 -9.773 4.746 1 98.5 88 VAL A N 1
ATOM 698 C CA . VAL A 1 88 ? -12.328 -10.438 5.328 1 98.5 88 VAL A CA 1
ATOM 699 C C . VAL A 1 88 ? -11.492 -9.43 6.113 1 98.5 88 VAL A C 1
ATOM 701 O O . VAL A 1 88 ? -10.953 -9.758 7.172 1 98.5 88 VAL A O 1
ATOM 704 N N . GLU A 1 89 ? -11.422 -8.164 5.637 1 98.38 89 GLU A N 1
ATOM 705 C CA . GLU A 1 89 ? -10.656 -7.109 6.293 1 98.38 89 GLU A CA 1
ATOM 706 C C . GLU A 1 89 ? -11.375 -6.598 7.539 1 98.38 89 GLU A C 1
ATOM 708 O O . GLU A 1 89 ? -10.812 -5.816 8.312 1 98.38 89 GLU A O 1
ATOM 713 N N . GLY A 1 90 ? -12.648 -6.957 7.684 1 98 90 GLY A N 1
ATOM 714 C CA . GLY A 1 90 ? -13.375 -6.621 8.898 1 98 90 GLY A CA 1
ATOM 715 C C . GLY A 1 90 ? -14.109 -5.301 8.805 1 98 90 GLY A C 1
ATOM 716 O O . GLY A 1 90 ? -14.586 -4.777 9.82 1 98 90 GLY A O 1
ATOM 717 N N . LEU A 1 91 ? -14.188 -4.711 7.641 1 98.75 91 LEU A N 1
ATOM 718 C CA . LEU A 1 91 ? -14.961 -3.482 7.469 1 98.75 91 LEU A CA 1
ATOM 719 C C . LEU A 1 91 ? -16.438 -3.793 7.223 1 98.75 91 LEU A C 1
ATOM 721 O O . LEU A 1 91 ? -17.312 -2.992 7.566 1 98.75 91 LEU A O 1
ATOM 725 N N . LEU A 1 92 ? -16.688 -4.957 6.645 1 98.69 92 LEU A N 1
ATOM 726 C CA . LEU A 1 92 ? -18.062 -5.434 6.441 1 98.69 92 LEU A CA 1
ATOM 727 C C . LEU A 1 92 ? -18.281 -6.758 7.164 1 98.69 92 LEU A C 1
ATOM 729 O O . LEU A 1 92 ? -17.328 -7.453 7.508 1 98.69 92 LEU A O 1
ATOM 733 N N . VAL A 1 93 ? -19.484 -7.035 7.43 1 98 93 VAL A N 1
ATOM 734 C CA . VAL A 1 93 ? -19.938 -8.328 7.918 1 98 93 VAL A CA 1
ATOM 735 C C . VAL A 1 93 ? -20.766 -9.023 6.84 1 98 93 VAL A C 1
ATOM 737 O O . VAL A 1 93 ? -21.734 -8.461 6.324 1 98 93 VAL A O 1
ATOM 740 N N . LYS A 1 94 ? -20.328 -10.148 6.516 1 97.12 94 LYS A N 1
ATOM 741 C CA . LYS A 1 94 ? -21.031 -10.961 5.527 1 97.12 94 LYS A CA 1
ATOM 742 C C . LYS A 1 94 ? -22.016 -11.914 6.199 1 97.12 94 LYS A C 1
ATOM 744 O O . LYS A 1 94 ? -21.656 -12.617 7.145 1 97.12 94 LYS A O 1
ATOM 749 N N . GLU A 1 95 ? -23.219 -11.836 5.758 1 94.62 95 GLU A N 1
ATOM 750 C CA . GLU A 1 95 ? -24.234 -12.773 6.227 1 94.62 95 GLU A CA 1
ATOM 751 C C . GLU A 1 95 ? -24.672 -13.719 5.109 1 94.62 95 GLU A C 1
ATOM 753 O O . GLU A 1 95 ? -25.062 -13.266 4.027 1 94.62 95 GLU A O 1
ATOM 758 N N . GLY A 1 96 ? -24.594 -14.93 5.441 1 89.62 96 GLY A N 1
ATOM 759 C CA . GLY A 1 96 ? -24.922 -15.93 4.43 1 89.62 96 GLY A CA 1
ATOM 760 C C . GLY A 1 96 ? -23.703 -16.375 3.625 1 89.62 96 GLY A C 1
ATOM 761 O O . GLY A 1 96 ? -22.578 -16.016 3.957 1 89.62 96 GLY A O 1
ATOM 762 N N . ARG A 1 97 ? -24.031 -17.328 2.611 1 82.62 97 ARG A N 1
ATOM 763 C CA . ARG A 1 97 ? -22.953 -17.875 1.794 1 82.62 97 ARG A CA 1
ATOM 764 C C . ARG A 1 97 ? -23.281 -17.766 0.309 1 82.62 97 ARG A C 1
ATOM 766 O O . ARG A 1 97 ? -24.438 -17.547 -0.061 1 82.62 97 ARG A O 1
ATOM 773 N N . GLY A 1 98 ? -22.266 -17.75 -0.447 1 78.38 98 GLY A N 1
ATOM 774 C CA . GLY A 1 98 ? -22.438 -17.797 -1.892 1 78.38 98 GLY A CA 1
ATOM 775 C C . GLY A 1 98 ? -23.125 -16.562 -2.447 1 78.38 98 GLY A C 1
ATOM 776 O O . GLY A 1 98 ? -22.891 -15.445 -1.978 1 78.38 98 GLY A O 1
ATOM 777 N N . GLY A 1 99 ? -23.859 -16.688 -3.488 1 76.62 99 GLY A N 1
ATOM 778 C CA . GLY A 1 99 ? -24.484 -15.609 -4.254 1 76.62 99 GLY A CA 1
ATOM 779 C C . GLY A 1 99 ? -25.562 -14.883 -3.488 1 76.62 99 GLY A C 1
ATOM 780 O O . GLY A 1 99 ? -25.891 -13.734 -3.807 1 76.62 99 GLY A O 1
ATOM 781 N N . GLY A 1 100 ? -26.062 -15.445 -2.42 1 82.19 100 GLY A N 1
ATOM 782 C CA . GLY A 1 100 ? -27.156 -14.844 -1.677 1 82.19 100 GLY A CA 1
ATOM 783 C C . GLY A 1 100 ? -26.703 -14.102 -0.435 1 82.19 100 GLY A C 1
ATOM 784 O O . GLY A 1 100 ? -27.516 -13.656 0.366 1 82.19 100 GLY A O 1
ATOM 785 N N . ALA A 1 101 ? -25.469 -13.961 -0.378 1 88.69 101 ALA A N 1
ATOM 786 C CA . ALA A 1 101 ? -24.938 -13.32 0.82 1 88.69 101 ALA A CA 1
ATOM 787 C C . ALA A 1 101 ? -25.25 -11.82 0.825 1 88.69 101 ALA A C 1
ATOM 789 O O . ALA A 1 101 ? -25.344 -11.203 -0.235 1 88.69 101 ALA A O 1
ATOM 790 N N . SER A 1 102 ? -25.453 -11.336 1.984 1 95.44 102 SER A N 1
ATOM 791 C CA . SER A 1 102 ? -25.641 -9.906 2.176 1 95.44 102 SER A CA 1
ATOM 792 C C . SER A 1 102 ? -24.5 -9.305 2.994 1 95.44 102 SER A C 1
ATOM 794 O O . SER A 1 102 ? -23.75 -10.039 3.654 1 95.44 102 SER A O 1
ATOM 796 N N . PHE A 1 103 ? -24.391 -8.008 2.832 1 97.88 103 PHE A N 1
ATOM 797 C CA . PHE A 1 103 ? -23.281 -7.32 3.475 1 97.88 103 PHE A CA 1
ATOM 798 C C . PHE A 1 103 ? -23.766 -6.098 4.242 1 97.88 103 PHE A C 1
ATOM 800 O O . PHE A 1 103 ? -24.656 -5.379 3.775 1 97.88 103 PHE A O 1
ATOM 807 N N . ARG A 1 104 ? -23.203 -5.887 5.402 1 97.5 104 ARG A N 1
ATOM 808 C CA . ARG A 1 104 ? -23.438 -4.68 6.188 1 97.5 104 ARG A CA 1
ATOM 809 C C . ARG A 1 104 ? -22.156 -4.176 6.82 1 97.5 104 ARG A C 1
ATOM 811 O O . ARG A 1 104 ? -21.156 -4.906 6.887 1 97.5 104 ARG A O 1
ATOM 818 N N . LEU A 1 105 ? -22.172 -2.986 7.273 1 98.44 105 LEU A N 1
ATOM 819 C CA . LEU A 1 105 ? -20.984 -2.414 7.895 1 98.44 105 LEU A CA 1
ATOM 820 C C . LEU A 1 105 ? -20.703 -3.068 9.242 1 98.44 105 LEU A C 1
ATOM 822 O O . LEU A 1 105 ? -21.625 -3.35 10.008 1 98.44 105 LEU A O 1
ATOM 826 N N . SER A 1 106 ? -19.5 -3.361 9.547 1 98.5 106 SER A N 1
ATOM 827 C CA . SER A 1 106 ? -19.062 -3.617 10.906 1 98.5 106 SER A CA 1
ATOM 828 C C . SER A 1 106 ? -19.016 -2.332 11.727 1 98.5 106 SER A C 1
ATOM 830 O O . SER A 1 106 ? -19.266 -1.245 11.195 1 98.5 106 SER A O 1
ATOM 832 N N . ASP A 1 107 ? -18.672 -2.447 13.008 1 97.56 107 ASP A N 1
ATOM 833 C CA . ASP A 1 107 ? -18.469 -1.251 13.82 1 97.56 107 ASP A CA 1
ATOM 834 C C . ASP A 1 107 ? -17.359 -0.381 13.25 1 97.56 107 ASP A C 1
ATOM 836 O O . ASP A 1 107 ? -17.531 0.824 13.062 1 97.56 107 ASP A O 1
ATOM 840 N N . TYR A 1 108 ? -16.281 -0.976 12.961 1 98.19 108 TYR A N 1
ATOM 841 C CA . TYR A 1 108 ? -15.164 -0.255 12.375 1 98.19 108 TYR A CA 1
ATOM 842 C C . TYR A 1 108 ? -15.539 0.332 11.016 1 98.19 108 TYR A C 1
ATOM 844 O O . TYR A 1 108 ? -15.234 1.491 10.727 1 98.19 108 TYR A O 1
ATOM 852 N N . GLY A 1 109 ? -16.234 -0.461 10.188 1 98.56 109 GLY A N 1
ATOM 853 C CA . GLY A 1 109 ? -16.672 0.03 8.898 1 98.56 109 GLY A CA 1
ATOM 854 C C . GLY A 1 109 ? -17.594 1.23 8.992 1 98.56 109 GLY A C 1
ATOM 855 O O . GLY A 1 109 ? -17.516 2.148 8.172 1 98.56 109 GLY A O 1
ATOM 856 N N . SER A 1 110 ? -18.406 1.218 9.984 1 98.06 110 SER A N 1
ATOM 857 C CA . SER A 1 110 ? -19.359 2.309 10.156 1 98.06 110 SER A CA 1
ATOM 858 C C . SER A 1 110 ? -18.656 3.59 10.602 1 98.06 110 SER A C 1
ATOM 860 O O . SER A 1 110 ? -19.219 4.684 10.469 1 98.06 110 SER A O 1
ATOM 862 N N . ARG A 1 111 ? -17.422 3.475 11.086 1 97.5 111 ARG A N 1
ATOM 863 C CA . ARG A 1 111 ? -16.703 4.621 11.625 1 97.5 111 ARG A CA 1
ATOM 864 C C . ARG A 1 111 ? -15.5 4.969 10.75 1 97.5 111 ARG A C 1
ATOM 866 O O . ARG A 1 111 ? -14.719 5.867 11.078 1 97.5 111 ARG A O 1
ATOM 873 N N . ILE A 1 112 ? -15.344 4.324 9.562 1 98.31 112 ILE A N 1
ATOM 874 C CA . ILE A 1 112 ? -14.133 4.418 8.75 1 98.31 112 ILE A CA 1
ATOM 875 C C . ILE A 1 112 ? -13.961 5.852 8.25 1 98.31 112 ILE A C 1
ATOM 877 O O . ILE A 1 112 ? -12.828 6.301 8.023 1 98.31 112 ILE A O 1
ATOM 881 N N . LYS A 1 113 ? -15.008 6.594 8.164 1 95.94 113 LYS A N 1
ATOM 882 C CA . LYS A 1 113 ? -14.961 7.953 7.629 1 95.94 113 LYS A CA 1
ATOM 883 C C . LYS A 1 113 ? -14.234 8.898 8.586 1 95.94 113 LYS A C 1
ATOM 885 O O . LYS A 1 113 ? -13.695 9.922 8.164 1 95.94 113 LYS A O 1
ATOM 890 N N . HIS A 1 114 ? -14.25 8.578 9.867 1 95.94 114 HIS A N 1
ATOM 891 C CA . HIS A 1 114 ? -13.508 9.391 10.828 1 95.94 114 HIS A CA 1
ATOM 892 C C . HIS A 1 114 ? -12.008 9.359 10.539 1 95.94 114 HIS A C 1
ATOM 894 O O . HIS A 1 114 ? -11.266 10.227 11.008 1 95.94 114 HIS A O 1
ATOM 900 N N . TYR A 1 115 ? -11.586 8.367 9.734 1 97.81 115 TYR A N 1
ATOM 901 C CA . TYR A 1 115 ? -10.156 8.172 9.539 1 97.81 115 TYR A CA 1
ATOM 902 C C . TYR A 1 115 ? -9.758 8.453 8.094 1 97.81 115 TYR A C 1
ATOM 904 O O . TYR A 1 115 ? -8.633 8.18 7.688 1 97.81 115 TYR A O 1
ATOM 912 N N . GLU A 1 116 ? -10.617 8.992 7.27 1 97.19 116 GLU A N 1
ATOM 913 C CA . GLU A 1 116 ? -10.391 9.164 5.836 1 97.19 116 GLU A CA 1
ATOM 914 C C . GLU A 1 116 ? -9.234 10.117 5.57 1 97.19 116 GLU A C 1
ATOM 916 O O . GLU A 1 116 ? -8.555 10.008 4.547 1 97.19 116 GLU A O 1
ATOM 921 N N . GLY A 1 117 ? -8.969 11.086 6.5 1 96.06 117 GLY A N 1
ATOM 922 C CA . GLY A 1 117 ? -7.891 12.039 6.324 1 96.06 117 GLY A CA 1
ATOM 923 C C . GLY A 1 117 ? -6.539 11.383 6.129 1 96.06 117 GLY A C 1
ATOM 924 O O . GLY A 1 117 ? -5.742 11.812 5.297 1 96.06 117 GLY A O 1
ATOM 925 N N . TRP A 1 118 ? -6.281 10.305 6.859 1 98 118 TRP A N 1
ATOM 926 C CA . TRP A 1 118 ? -5.004 9.609 6.777 1 98 118 TRP A CA 1
ATOM 927 C C . TRP A 1 118 ? -4.855 8.891 5.438 1 98 118 TRP A C 1
ATOM 929 O O . TRP A 1 118 ? -3.762 8.836 4.875 1 98 118 TRP A O 1
ATOM 939 N N . PHE A 1 119 ? -5.941 8.344 4.898 1 98.38 119 PHE A N 1
ATOM 940 C CA . PHE A 1 119 ? -5.91 7.762 3.562 1 98.38 119 PHE A CA 1
ATOM 941 C C . PHE A 1 119 ? -5.723 8.844 2.506 1 98.38 119 PHE A C 1
ATOM 943 O O . PHE A 1 119 ? -4.93 8.68 1.577 1 98.38 119 PHE A O 1
ATOM 950 N N . ASN A 1 120 ? -6.441 9.953 2.666 1 96.12 120 ASN A N 1
ATOM 951 C CA . ASN A 1 120 ? -6.426 11.008 1.656 1 96.12 120 ASN A CA 1
ATOM 952 C C . ASN A 1 120 ? -5.039 11.625 1.514 1 96.12 120 ASN A C 1
ATOM 954 O O . ASN A 1 120 ? -4.578 11.883 0.398 1 96.12 120 ASN A O 1
ATOM 958 N N . ILE A 1 121 ? -4.344 11.82 2.6 1 96.12 121 ILE A N 1
ATOM 959 C CA . ILE A 1 121 ? -3.029 12.438 2.516 1 96.12 121 ILE A CA 1
ATOM 960 C C . ILE A 1 121 ? -2.008 11.422 2.01 1 96.12 121 ILE A C 1
ATOM 962 O O . ILE A 1 121 ? -1.308 11.672 1.025 1 96.12 121 ILE A O 1
ATOM 966 N N . LEU A 1 122 ? -1.969 10.227 2.598 1 97.94 122 LEU A N 1
ATOM 967 C CA . LEU A 1 122 ? -0.822 9.352 2.379 1 97.94 122 LEU A CA 1
ATOM 968 C C . LEU A 1 122 ? -1.04 8.469 1.157 1 97.94 122 LEU A C 1
ATOM 970 O O . LEU A 1 122 ? -0.081 8.094 0.478 1 97.94 122 LEU A O 1
ATOM 974 N N . ILE A 1 123 ? -2.287 8.07 0.86 1 98.25 123 ILE A N 1
ATOM 975 C CA . ILE A 1 123 ? -2.574 7.277 -0.331 1 98.25 123 ILE A CA 1
ATOM 976 C C . ILE A 1 123 ? -2.982 8.195 -1.479 1 98.25 123 ILE A C 1
ATOM 978 O O . ILE A 1 123 ? -2.428 8.117 -2.576 1 98.25 123 ILE A O 1
ATOM 982 N N . GLY A 1 124 ? -3.871 9.102 -1.244 1 97.12 124 GLY A N 1
ATOM 983 C CA . GLY A 1 124 ? -4.289 10.047 -2.271 1 97.12 124 GLY A CA 1
ATOM 984 C C . GLY A 1 124 ? -3.213 11.047 -2.641 1 97.12 124 GLY A C 1
ATOM 985 O O . GLY A 1 124 ? -2.863 11.188 -3.814 1 97.12 124 GLY A O 1
ATOM 986 N N . GLY A 1 125 ? -2.609 11.656 -1.658 1 96.44 125 GLY A N 1
ATOM 987 C CA . GLY A 1 125 ? -1.696 12.773 -1.85 1 96.44 125 GLY A CA 1
ATOM 988 C C . GLY A 1 125 ? -0.294 12.336 -2.232 1 96.44 125 GLY A C 1
ATOM 989 O O . GLY A 1 125 ? 0.333 12.938 -3.104 1 96.44 125 GLY A O 1
ATOM 990 N N . TYR A 1 126 ? 0.17 11.195 -1.647 1 98 126 TYR A N 1
ATOM 991 C CA . TYR A 1 126 ? 1.604 10.953 -1.755 1 98 126 TYR A CA 1
ATOM 992 C C . TYR A 1 126 ? 1.881 9.617 -2.436 1 98 126 TYR A C 1
ATOM 994 O O . TYR A 1 126 ? 3.029 9.172 -2.492 1 98 126 TYR A O 1
ATOM 1002 N N . ASP A 1 127 ? 0.866 8.961 -2.99 1 97.94 127 ASP A N 1
ATOM 1003 C CA . ASP A 1 127 ? 1.072 7.695 -3.686 1 97.94 127 ASP A CA 1
ATOM 1004 C C . ASP A 1 127 ? 2.135 7.832 -4.773 1 97.94 127 ASP A C 1
ATOM 1006 O O . ASP A 1 127 ? 2.996 6.965 -4.922 1 97.94 127 ASP A O 1
ATOM 1010 N N . ASN A 1 128 ? 2.029 8.898 -5.543 1 97.69 128 ASN A N 1
ATOM 1011 C CA . ASN A 1 128 ? 2.99 9.102 -6.625 1 97.69 128 ASN A CA 1
ATOM 1012 C C . ASN A 1 128 ? 4.422 9.164 -6.102 1 97.69 128 ASN A C 1
ATOM 1014 O O . ASN A 1 128 ? 5.355 8.719 -6.77 1 97.69 128 ASN A O 1
ATOM 1018 N N . ILE A 1 129 ? 4.625 9.711 -4.965 1 98.56 129 ILE A N 1
ATOM 1019 C CA . ILE A 1 129 ? 5.941 9.828 -4.355 1 98.56 129 ILE A CA 1
ATOM 1020 C C . ILE A 1 129 ? 6.418 8.453 -3.889 1 98.56 129 ILE A C 1
ATOM 1022 O O . ILE A 1 129 ? 7.504 8 -4.258 1 98.56 129 ILE A O 1
ATOM 1026 N N . PHE A 1 130 ? 5.609 7.734 -3.141 1 98.75 130 PHE A N 1
ATOM 1027 C CA . PHE A 1 130 ? 5.98 6.43 -2.609 1 98.75 130 PHE A CA 1
ATOM 1028 C C . PHE A 1 130 ? 6.223 5.434 -3.74 1 98.75 130 PHE A C 1
ATOM 1030 O O . PHE A 1 130 ? 7.074 4.547 -3.621 1 98.75 130 PHE A O 1
ATOM 1037 N N . SER A 1 131 ? 5.52 5.605 -4.848 1 98.31 131 SER A N 1
ATOM 1038 C CA . SER A 1 131 ? 5.609 4.68 -5.973 1 98.31 131 SER A CA 1
ATOM 1039 C C . SER A 1 131 ? 6.871 4.926 -6.793 1 98.31 131 SER A C 1
ATOM 1041 O O . SER A 1 131 ? 7.238 4.109 -7.637 1 98.31 131 SER A O 1
ATOM 1043 N N . ASN A 1 132 ? 7.555 6.055 -6.504 1 98.56 132 ASN A N 1
ATOM 1044 C CA . ASN A 1 132 ? 8.68 6.414 -7.363 1 98.56 132 ASN A CA 1
ATOM 1045 C C . ASN A 1 132 ? 9.93 6.727 -6.547 1 98.56 132 ASN A C 1
ATOM 1047 O O . ASN A 1 132 ? 10.789 7.488 -6.988 1 98.56 132 ASN A O 1
ATOM 1051 N N . ILE A 1 133 ? 10.016 6.234 -5.395 1 98.75 133 ILE A N 1
ATOM 1052 C CA . ILE A 1 133 ? 11.172 6.449 -4.527 1 98.75 133 ILE A CA 1
ATOM 1053 C C . ILE A 1 133 ? 12.438 5.992 -5.238 1 98.75 133 ILE A C 1
ATOM 1055 O O . ILE A 1 133 ? 13.438 6.723 -5.27 1 98.75 133 ILE A O 1
ATOM 1059 N N . GLY A 1 134 ? 12.438 4.812 -5.828 1 98.69 134 GLY A N 1
ATOM 1060 C CA . GLY A 1 134 ? 13.594 4.305 -6.547 1 98.69 134 GLY A CA 1
ATOM 1061 C C . GLY A 1 134 ? 14.023 5.203 -7.691 1 98.69 134 GLY A C 1
ATOM 1062 O O . GLY A 1 134 ? 15.211 5.512 -7.836 1 98.69 134 GLY A O 1
ATOM 1063 N N . ALA A 1 135 ? 13.07 5.582 -8.492 1 98.5 135 ALA A N 1
ATOM 1064 C CA . ALA A 1 135 ? 13.367 6.461 -9.625 1 98.5 135 ALA A CA 1
ATOM 1065 C C . ALA A 1 135 ? 13.953 7.789 -9.141 1 98.5 135 ALA A C 1
ATOM 1067 O O . ALA A 1 135 ? 14.883 8.32 -9.75 1 98.5 135 ALA A O 1
ATOM 1068 N N . MET A 1 136 ? 13.406 8.297 -8.109 1 98.75 136 MET A N 1
ATOM 1069 C CA . MET A 1 136 ? 13.867 9.578 -7.578 1 98.75 136 MET A CA 1
ATOM 1070 C C . MET A 1 136 ? 15.273 9.453 -7.004 1 98.75 136 MET A C 1
ATOM 1072 O O . MET A 1 136 ? 16.062 10.398 -7.066 1 98.75 136 MET A O 1
ATOM 1076 N N . LEU A 1 137 ? 15.602 8.297 -6.434 1 98.75 137 LEU A N 1
ATOM 1077 C CA . LEU A 1 137 ? 16.969 8.047 -5.984 1 98.75 137 LEU A CA 1
ATOM 1078 C C . LEU A 1 137 ? 17.953 8.148 -7.152 1 98.75 137 LEU A C 1
ATOM 1080 O O . LEU A 1 137 ? 19.078 8.625 -6.984 1 98.75 137 LEU A O 1
ATOM 1084 N N . GLU A 1 138 ? 17.562 7.777 -8.289 1 98.38 138 GLU A N 1
ATOM 1085 C CA . GLU A 1 138 ? 18.422 7.699 -9.461 1 98.38 138 GLU A CA 1
ATOM 1086 C C . GLU A 1 138 ? 18.422 9.016 -10.234 1 98.38 138 GLU A C 1
ATOM 1088 O O . GLU A 1 138 ? 19.469 9.461 -10.711 1 98.38 138 GLU A O 1
ATOM 1093 N N . GLU A 1 139 ? 17.266 9.656 -10.344 1 97.75 139 GLU A N 1
ATOM 1094 C CA . GLU A 1 139 ? 17.141 10.727 -11.328 1 97.75 139 GLU A CA 1
ATOM 1095 C C . GLU A 1 139 ? 16.875 12.07 -10.641 1 97.75 139 GLU A C 1
ATOM 1097 O O . GLU A 1 139 ? 16.891 13.117 -11.297 1 97.75 139 GLU A O 1
ATOM 1102 N N . GLY A 1 140 ? 16.672 12.016 -9.367 1 97.56 140 GLY A N 1
ATOM 1103 C CA . GLY A 1 140 ? 16.312 13.234 -8.664 1 97.56 140 GLY A CA 1
ATOM 1104 C C . GLY A 1 140 ? 14.82 13.398 -8.469 1 97.56 140 GLY A C 1
ATOM 1105 O O . GLY A 1 140 ? 14.031 12.648 -9.047 1 97.56 140 GLY A O 1
ATOM 1106 N N . ILE A 1 141 ? 14.422 14.344 -7.738 1 97.56 141 ILE A N 1
ATOM 1107 C CA . ILE A 1 141 ? 13.039 14.438 -7.273 1 97.56 141 ILE A CA 1
ATOM 1108 C C . ILE A 1 141 ? 12.242 15.344 -8.203 1 97.56 141 ILE A C 1
ATOM 1110 O O . ILE A 1 141 ? 11.008 15.375 -8.156 1 97.56 141 ILE A O 1
ATOM 1114 N N . GLY A 1 142 ? 12.812 16.109 -9.094 1 95.19 142 GLY A N 1
ATOM 1115 C CA . GLY A 1 142 ? 12.227 17.203 -9.867 1 95.19 142 GLY A CA 1
ATOM 1116 C C . GLY A 1 142 ? 11.047 16.766 -10.711 1 95.19 142 GLY A C 1
ATOM 1117 O O . GLY A 1 142 ? 10.125 17.547 -10.953 1 95.19 142 GLY A O 1
ATOM 1118 N N . GLY A 1 143 ? 10.984 15.57 -11.195 1 95.31 143 GLY A N 1
ATOM 1119 C CA . GLY A 1 143 ? 9.945 15.117 -12.102 1 95.31 143 GLY A CA 1
ATOM 1120 C C . GLY A 1 143 ? 8.766 14.492 -11.391 1 95.31 143 GLY A C 1
ATOM 1121 O O . GLY A 1 143 ? 7.809 14.047 -12.031 1 95.31 143 GLY A O 1
ATOM 1122 N N . TYR A 1 144 ? 8.766 14.555 -10.062 1 96.94 144 TYR A N 1
ATOM 1123 C CA . TYR A 1 144 ? 7.734 13.875 -9.273 1 96.94 144 TYR A CA 1
ATOM 1124 C C . TYR A 1 144 ? 7.051 14.852 -8.32 1 96.94 144 TYR A C 1
ATOM 1126 O O . TYR A 1 144 ? 7.715 15.672 -7.68 1 96.94 144 TYR A O 1
ATOM 1134 N N . LYS A 1 145 ? 5.664 14.75 -8.273 1 94.88 145 LYS A N 1
ATOM 1135 C CA . LYS A 1 145 ? 4.906 15.695 -7.449 1 94.88 145 LYS A CA 1
ATOM 1136 C C . LYS A 1 145 ? 3.838 14.969 -6.633 1 94.88 145 LYS A C 1
ATOM 1138 O O . LYS A 1 145 ? 3.346 13.922 -7.043 1 94.88 145 LYS A O 1
ATOM 1143 N N . ARG A 1 146 ? 3.58 15.5 -5.52 1 94.31 146 ARG A N 1
ATOM 1144 C CA . ARG A 1 146 ? 2.414 15.07 -4.754 1 94.31 146 ARG A CA 1
ATOM 1145 C C . ARG A 1 146 ? 1.125 15.594 -5.379 1 94.31 146 ARG A C 1
ATOM 1147 O O . ARG A 1 146 ? 1.158 16.5 -6.223 1 94.31 146 ARG A O 1
ATOM 1154 N N . ASP A 1 147 ? 0.017 14.992 -5.02 1 92.62 147 ASP A N 1
ATOM 1155 C CA . ASP A 1 147 ? -1.295 15.531 -5.375 1 92.62 147 ASP A CA 1
ATOM 1156 C C . ASP A 1 147 ? -1.787 16.516 -4.324 1 92.62 147 ASP A C 1
ATOM 1158 O O . ASP A 1 147 ? -2.314 16.125 -3.285 1 92.62 147 ASP A O 1
ATOM 1162 N N . GLY A 1 148 ? -1.711 17.781 -4.621 1 86.62 148 GLY A N 1
ATOM 1163 C CA . GLY A 1 148 ? -1.995 18.844 -3.676 1 86.62 148 GLY A CA 1
ATOM 1164 C C . GLY A 1 148 ? -3.434 18.844 -3.195 1 86.62 148 GLY A C 1
ATOM 1165 O O . GLY A 1 148 ? -3.715 19.234 -2.059 1 86.62 148 GLY A O 1
ATOM 1166 N N . LYS A 1 149 ? -4.328 18.438 -4.051 1 85.19 149 LYS A N 1
ATOM 1167 C CA . LYS A 1 149 ? -5.738 18.391 -3.672 1 85.19 149 LYS A CA 1
ATOM 1168 C C . LYS A 1 149 ? -5.957 17.422 -2.506 1 85.19 149 LYS A C 1
ATOM 1170 O O . LYS A 1 149 ? -6.535 17.797 -1.485 1 85.19 149 LYS A O 1
ATOM 1175 N N . TRP A 1 150 ? -5.438 16.25 -2.604 1 91.62 150 TRP A N 1
ATOM 1176 C CA . TRP A 1 150 ? -5.648 15.227 -1.582 1 91.62 150 TRP A CA 1
ATOM 1177 C C . TRP A 1 150 ? -4.844 15.539 -0.324 1 91.62 150 TRP A C 1
ATOM 1179 O O . TRP A 1 150 ? -5.281 15.242 0.79 1 91.62 150 TRP A O 1
ATOM 1189 N N . VAL A 1 151 ? -3.674 16.141 -0.487 1 90.88 151 VAL A N 1
ATOM 1190 C CA . VAL A 1 151 ? -2.902 16.578 0.674 1 90.88 151 VAL A CA 1
ATOM 1191 C C . VAL A 1 151 ? -3.691 17.609 1.464 1 90.88 151 VAL A C 1
ATOM 1193 O O . VAL A 1 151 ? -3.791 17.531 2.689 1 90.88 151 VAL A O 1
ATOM 1196 N N . GLY A 1 152 ? -4.281 18.578 0.739 1 85.31 152 GLY A N 1
ATOM 1197 C CA . GLY A 1 152 ? -5.066 19.609 1.387 1 85.31 152 GLY A CA 1
ATOM 1198 C C . GLY A 1 152 ? -6.281 19.078 2.115 1 85.31 152 GLY A C 1
ATOM 1199 O O . GLY A 1 152 ? -6.5 19.391 3.287 1 85.31 152 GLY A O 1
ATOM 1200 N N . VAL A 1 153 ? -7.035 18.203 1.429 1 86.88 153 VAL A N 1
ATOM 1201 C CA . VAL A 1 153 ? -8.258 17.641 1.992 1 86.88 153 VAL A CA 1
ATOM 1202 C C . VAL A 1 153 ? -7.91 16.766 3.195 1 86.88 153 VAL A C 1
ATOM 1204 O O . VAL A 1 153 ? -8.516 16.891 4.262 1 86.88 153 VAL A O 1
ATOM 1207 N N . GLY A 1 154 ? -6.938 15.938 3.016 1 92.44 154 GLY A N 1
ATOM 1208 C CA . GLY A 1 154 ? -6.551 15.031 4.086 1 92.44 154 GLY A CA 1
ATOM 1209 C C . GLY A 1 154 ? -6.004 15.75 5.305 1 92.44 154 GLY A C 1
ATOM 1210 O O . GLY A 1 154 ? -6.332 15.398 6.441 1 92.44 154 GLY A O 1
ATOM 1211 N N . SER A 1 155 ? -5.168 16.734 5.051 1 91 155 SER A N 1
ATOM 1212 C CA . SER A 1 155 ? -4.59 17.5 6.152 1 91 155 SER A CA 1
ATOM 1213 C C . SER A 1 155 ? -5.676 18.172 6.984 1 91 155 SER A C 1
ATOM 1215 O O . SER A 1 155 ? -5.598 18.188 8.219 1 91 155 SER A O 1
ATOM 1217 N N . CYS A 1 156 ? -6.648 18.719 6.359 1 87.19 156 CYS A N 1
ATOM 1218 C CA . CYS A 1 156 ? -7.738 19.375 7.074 1 87.19 156 CYS A CA 1
ATOM 1219 C C . CYS A 1 156 ? -8.547 18.359 7.875 1 87.19 156 CYS A C 1
ATOM 1221 O O . CYS A 1 156 ? -8.961 18.641 9 1 87.19 156 CYS A O 1
ATOM 1223 N N . GLN A 1 157 ? -8.789 17.25 7.277 1 90.81 157 GLN A N 1
ATOM 1224 C CA . GLN A 1 157 ? -9.578 16.219 7.938 1 90.81 157 GLN A CA 1
ATOM 1225 C C . GLN A 1 157 ? -8.867 15.688 9.18 1 90.81 157 GLN A C 1
ATOM 1227 O O . GLN A 1 157 ? -9.5 15.414 10.203 1 90.81 157 GLN A O 1
ATOM 1232 N N . ILE A 1 158 ? -7.562 15.586 9.117 1 95 158 ILE A N 1
ATOM 1233 C CA . ILE A 1 158 ? -6.785 15.203 10.289 1 95 158 ILE A CA 1
ATOM 1234 C C . ILE A 1 158 ? -6.777 16.344 11.297 1 95 158 ILE A C 1
ATOM 1236 O O . ILE A 1 158 ? -6.934 16.125 12.5 1 95 158 ILE A O 1
ATOM 1240 N N . SER A 1 159 ? -6.664 17.562 10.789 1 93.19 159 SER A N 1
ATOM 1241 C CA . SER A 1 159 ? -6.539 18.75 11.625 1 93.19 159 SER A CA 1
ATOM 1242 C C . SER A 1 159 ? -7.801 18.984 12.453 1 93.19 159 SER A C 1
ATOM 1244 O O . SER A 1 159 ? -7.758 19.656 13.492 1 93.19 159 SER A O 1
ATOM 1246 N N . LYS A 1 160 ? -8.859 18.453 11.961 1 91.5 160 LYS A N 1
ATOM 1247 C CA . LYS A 1 160 ? -10.102 18.516 12.727 1 91.5 160 LYS A CA 1
ATOM 1248 C C . LYS A 1 160 ? -9.898 17.953 14.141 1 91.5 160 LYS A C 1
ATOM 1250 O O . LYS A 1 160 ? -10.516 18.438 15.094 1 91.5 160 LYS A O 1
ATOM 1255 N N . TYR A 1 161 ? -9 17.047 14.258 1 94.12 161 TYR A N 1
ATOM 1256 C CA . TYR A 1 161 ? -8.812 16.344 15.523 1 94.12 161 TYR A CA 1
ATOM 1257 C C . TYR A 1 161 ? -7.629 16.922 16.297 1 94.12 161 TYR A C 1
ATOM 1259 O O . TYR A 1 161 ? -7.578 16.844 17.516 1 94.12 161 TYR A O 1
ATOM 1267 N N . ASP A 1 162 ? -6.688 17.469 15.562 1 93.06 162 ASP A N 1
ATOM 1268 C CA . ASP A 1 162 ? -5.457 17.781 16.281 1 93.06 162 ASP A CA 1
ATOM 1269 C C . ASP A 1 162 ? -5.156 19.266 16.25 1 93.06 162 ASP A C 1
ATOM 1271 O O . ASP A 1 162 ? -5.191 19.953 17.281 1 93.06 162 ASP A O 1
ATOM 1275 N N . THR A 1 163 ? -5.082 19.922 15.109 1 93.62 163 THR A N 1
ATOM 1276 C CA . THR A 1 163 ? -4.523 21.281 15.062 1 93.62 163 THR A CA 1
ATOM 1277 C C . THR A 1 163 ? -5.629 22.312 15.18 1 93.62 163 THR A C 1
ATOM 1279 O O . THR A 1 163 ? -5.406 23.406 15.719 1 93.62 163 THR A O 1
ATOM 1282 N N . ILE A 1 164 ? -6.812 22.109 14.719 1 93.06 164 ILE A N 1
ATOM 1283 C CA . ILE A 1 164 ? -7.871 23.109 14.773 1 93.06 164 ILE A CA 1
ATOM 1284 C C . ILE A 1 164 ? -8.25 23.375 16.234 1 93.06 164 ILE A C 1
ATOM 1286 O O . ILE A 1 164 ? -8.297 24.516 16.672 1 93.06 164 ILE A O 1
ATOM 1290 N N . PRO A 1 165 ? -8.43 22.359 17.047 1 92.81 165 PRO A N 1
ATOM 1291 C CA . PRO A 1 165 ? -8.766 22.625 18.453 1 92.81 165 PRO A CA 1
ATOM 1292 C C . PRO A 1 165 ? -7.684 23.406 19.188 1 92.81 165 PRO A C 1
ATOM 1294 O O . PRO A 1 165 ? -7.992 24.312 19.953 1 92.81 165 PRO A O 1
ATOM 1297 N N . ILE A 1 166 ? -6.445 23.109 18.984 1 94.62 166 ILE A N 1
ATOM 1298 C CA . ILE A 1 166 ? -5.371 23.781 19.703 1 94.62 166 ILE A CA 1
ATOM 1299 C C . ILE A 1 166 ? -5.215 25.203 19.172 1 94.62 166 ILE A C 1
ATOM 1301 O O . ILE A 1 166 ? -4.918 26.125 19.922 1 94.62 166 ILE A O 1
ATOM 1305 N N . THR A 1 167 ? -5.387 25.422 17.891 1 94.94 167 THR A N 1
ATOM 1306 C CA . THR A 1 167 ? -5.336 26.75 17.297 1 94.94 167 THR A CA 1
ATOM 1307 C C . THR A 1 167 ? -6.43 27.641 17.891 1 94.94 167 THR A C 1
ATOM 1309 O O . THR A 1 167 ? -6.168 28.781 18.281 1 94.94 167 THR A O 1
ATOM 1312 N N . LYS A 1 168 ? -7.566 27.125 17.953 1 94.31 168 LYS A N 1
ATOM 1313 C CA . LYS A 1 168 ? -8.68 27.859 18.562 1 94.31 168 LYS A CA 1
ATOM 1314 C C . LYS A 1 168 ? -8.383 28.203 20.016 1 94.31 168 LYS A C 1
ATOM 1316 O O . LYS A 1 168 ? -8.578 29.344 20.438 1 94.31 168 LYS A O 1
ATOM 1321 N N . ALA A 1 169 ? -7.93 27.266 20.734 1 94.56 169 ALA A N 1
ATOM 1322 C CA . ALA A 1 169 ? -7.613 27.484 22.156 1 94.56 169 ALA A CA 1
ATOM 1323 C C . ALA A 1 169 ? -6.543 28.562 22.312 1 94.56 169 ALA A C 1
ATOM 1325 O O . ALA A 1 169 ? -6.617 29.375 23.234 1 94.56 169 ALA A O 1
ATOM 1326 N N . PHE A 1 170 ? -5.543 28.5 21.438 1 96.12 170 PHE A N 1
ATOM 1327 C CA . PHE A 1 170 ? -4.469 29.484 21.484 1 96.12 170 PHE A CA 1
ATOM 1328 C C . PHE A 1 170 ? -5.008 30.891 21.234 1 96.12 170 PHE A C 1
ATOM 1330 O O . PHE A 1 170 ? -4.676 31.828 21.953 1 96.12 170 PHE A O 1
ATOM 1337 N N . ILE A 1 171 ? -5.824 31.047 20.234 1 95.5 171 ILE A N 1
ATOM 1338 C CA . ILE A 1 171 ? -6.375 32.344 19.859 1 95.5 171 ILE A CA 1
ATOM 1339 C C . ILE A 1 171 ? -7.234 32.875 21.016 1 95.5 171 ILE A C 1
ATOM 1341 O O . ILE A 1 171 ? -7.066 34.031 21.438 1 95.5 171 ILE A O 1
ATOM 1345 N N . GLU A 1 172 ? -8.016 32.031 21.562 1 95 172 GLU A N 1
ATOM 1346 C CA . GLU A 1 172 ? -8.938 32.438 22.625 1 95 172 GLU A CA 1
ATOM 1347 C C . GLU A 1 172 ? -8.18 32.781 23.906 1 95 172 GLU A C 1
ATOM 1349 O O . GLU A 1 172 ? -8.617 33.656 24.672 1 95 172 GLU A O 1
ATOM 1354 N N . SER A 1 173 ? -7.125 32.156 24.109 1 95.88 173 SER A N 1
ATOM 1355 C CA . SER A 1 173 ? -6.371 32.375 25.344 1 95.88 173 SER A CA 1
ATOM 1356 C C . SER A 1 173 ? -5.453 33.594 25.219 1 95.88 173 SER A C 1
ATOM 1358 O O . SER A 1 173 ? -5.305 34.375 26.156 1 95.88 173 SER A O 1
ATOM 1360 N N . VAL A 1 174 ? -4.832 33.812 24.078 1 96.62 174 VAL A N 1
ATOM 1361 C CA . VAL A 1 174 ? -3.801 34.812 23.891 1 96.62 174 VAL A CA 1
ATOM 1362 C C . VAL A 1 174 ? -4.449 36.156 23.578 1 96.62 174 VAL A C 1
ATOM 1364 O O . VAL A 1 174 ? -4.016 37.219 24.062 1 96.62 174 VAL A O 1
ATOM 1367 N N . LYS A 1 175 ? -5.469 36.094 22.719 1 95.81 175 LYS A N 1
ATOM 1368 C CA . LYS A 1 175 ? -6.188 37.312 22.312 1 95.81 175 LYS A CA 1
ATOM 1369 C C . LYS A 1 175 ? -7.66 37 22.047 1 95.81 175 LYS A C 1
ATOM 1371 O O . LYS A 1 175 ? -8.086 36.938 20.891 1 95.81 175 LYS A O 1
ATOM 1376 N N . PRO A 1 176 ? -8.406 37 23.078 1 93.56 176 PRO A N 1
ATOM 1377 C CA . PRO A 1 176 ? -9.82 36.625 22.969 1 93.56 176 PRO A CA 1
ATOM 1378 C C . PRO A 1 176 ? -10.617 37.562 22.078 1 93.56 176 PRO A C 1
ATOM 1380 O O . PRO A 1 176 ? -11.656 37.188 21.531 1 93.56 176 PRO A O 1
ATOM 1383 N N . ASP A 1 177 ? -10.125 38.781 21.906 1 93.69 177 ASP A N 1
ATOM 1384 C CA . ASP A 1 177 ? -10.852 39.781 21.094 1 93.69 177 ASP A CA 1
ATOM 1385 C C . ASP A 1 177 ? -10.25 39.875 19.688 1 93.69 177 ASP A C 1
ATOM 1387 O O . ASP A 1 177 ? -10.414 40.875 19.016 1 93.69 177 ASP A O 1
ATOM 1391 N N . ALA A 1 178 ? -9.523 38.781 19.25 1 95.5 178 ALA A N 1
ATOM 1392 C CA . ALA A 1 178 ? -8.922 38.781 17.922 1 95.5 178 ALA A CA 1
ATOM 1393 C C . ALA A 1 178 ? -9.977 39.031 16.844 1 95.5 178 ALA A C 1
ATOM 1395 O O . ALA A 1 178 ? -11.086 38.469 16.922 1 95.5 178 ALA A O 1
ATOM 1396 N N . LYS A 1 179 ? -9.633 39.812 15.789 1 94.62 179 LYS A N 1
ATOM 1397 C CA . LYS A 1 179 ? -10.609 40.219 14.766 1 94.62 179 LYS A CA 1
ATOM 1398 C C . LYS A 1 179 ? -10.203 39.688 13.391 1 94.62 179 LYS A C 1
ATOM 1400 O O . LYS A 1 179 ? -11.039 39.531 12.508 1 94.62 179 LYS A O 1
ATOM 1405 N N . GLN A 1 180 ? -8.906 39.438 13.266 1 95.06 180 GLN A N 1
ATOM 1406 C CA . GLN A 1 180 ? -8.453 39.031 11.938 1 95.06 180 GLN A CA 1
ATOM 1407 C C . GLN A 1 180 ? -7.297 38.031 12.023 1 95.06 180 GLN A C 1
ATOM 1409 O O . GLN A 1 180 ? -6.379 38.219 12.828 1 95.06 180 GLN A O 1
ATOM 1414 N N . ILE A 1 181 ? -7.387 37 11.188 1 95.5 181 ILE A N 1
ATOM 1415 C CA . ILE A 1 181 ? -6.297 36.031 11.055 1 95.5 181 ILE A CA 1
ATOM 1416 C C . ILE A 1 181 ? -5.91 35.875 9.586 1 95.5 181 ILE A C 1
ATOM 1418 O O . ILE A 1 181 ? -6.75 36.062 8.695 1 95.5 181 ILE A O 1
ATOM 1422 N N . VAL A 1 182 ? -4.672 35.625 9.352 1 93.81 182 VAL A N 1
ATOM 1423 C CA . VAL A 1 182 ? -4.152 35.375 8.008 1 93.81 182 VAL A CA 1
ATOM 1424 C C . VAL A 1 182 ? -3.459 34.031 7.965 1 93.81 182 VAL A C 1
ATOM 1426 O O . VAL A 1 182 ? -2.65 33.719 8.836 1 93.81 182 VAL A O 1
ATOM 1429 N N . ASP A 1 183 ? -3.826 33.219 6.992 1 94.31 183 ASP A N 1
ATOM 1430 C CA . ASP A 1 183 ? -3.24 31.906 6.797 1 94.31 183 ASP A CA 1
ATOM 1431 C C . ASP A 1 183 ? -2.342 31.875 5.562 1 94.31 183 ASP A C 1
ATOM 1433 O O . ASP A 1 183 ? -2.83 31.938 4.43 1 94.31 183 ASP A O 1
ATOM 1437 N N . PHE A 1 184 ? -1.021 31.797 5.824 1 89.19 184 PHE A N 1
ATOM 1438 C CA . PHE A 1 184 ? -0.064 31.688 4.73 1 89.19 184 PHE A CA 1
ATOM 1439 C C . PHE A 1 184 ? 0.026 30.234 4.242 1 89.19 184 PHE A C 1
ATOM 1441 O O . PHE A 1 184 ? 0.415 29.344 5 1 89.19 184 PHE A O 1
ATOM 1448 N N . GLY A 1 185 ? -0.365 30 2.969 1 86.81 185 GLY A N 1
ATOM 1449 C CA . GLY A 1 185 ? -0.45 28.641 2.438 1 86.81 185 GLY A CA 1
ATOM 1450 C C . GLY A 1 185 ? -1.729 27.922 2.832 1 86.81 185 GLY A C 1
ATOM 1451 O O . GLY A 1 185 ? -1.686 26.828 3.379 1 86.81 185 GLY A O 1
ATOM 1452 N N . CYS A 1 186 ? -2.82 28.547 2.457 1 89.19 186 CYS A N 1
ATOM 1453 C CA . CYS A 1 186 ? -4.094 28.062 2.975 1 89.19 186 CYS A CA 1
ATOM 1454 C C . CYS A 1 186 ? -4.598 26.875 2.158 1 89.19 186 CYS A C 1
ATOM 1456 O O . CYS A 1 186 ? -5.535 26.188 2.566 1 89.19 186 CYS A O 1
ATOM 1458 N N . GLY A 1 187 ? -3.957 26.641 0.985 1 86.88 187 GLY A N 1
ATOM 1459 C CA . GLY A 1 187 ? -4.383 25.516 0.155 1 86.88 187 GLY A CA 1
ATOM 1460 C C . GLY A 1 187 ? -5.801 25.656 -0.362 1 86.88 187 GLY A C 1
ATOM 1461 O O . GLY A 1 187 ? -6.156 26.703 -0.934 1 86.88 187 GLY A O 1
ATOM 1462 N N . ASN A 1 188 ? -6.586 24.672 -0.169 1 87.31 188 ASN A N 1
ATOM 1463 C CA . ASN A 1 188 ? -7.977 24.734 -0.606 1 87.31 188 ASN A CA 1
ATOM 1464 C C . ASN A 1 188 ? -8.859 25.453 0.416 1 87.31 188 ASN A C 1
ATOM 1466 O O . ASN A 1 188 ? -10.086 25.391 0.333 1 87.31 188 ASN A O 1
ATOM 1470 N N . ALA A 1 189 ? -8.336 25.969 1.428 1 91.94 189 ALA A N 1
ATOM 1471 C CA . ALA A 1 189 ? -8.922 26.875 2.414 1 91.94 189 ALA A CA 1
ATOM 1472 C C . ALA A 1 189 ? -9.852 26.125 3.361 1 91.94 189 ALA A C 1
ATOM 1474 O O . ALA A 1 189 ? -10.508 26.719 4.211 1 91.94 189 ALA A O 1
ATOM 1475 N N . LEU A 1 190 ? -9.891 24.828 3.314 1 87.94 190 LEU A N 1
ATOM 1476 C CA . LEU A 1 190 ? -10.781 24.062 4.184 1 87.94 190 LEU A CA 1
ATOM 1477 C C . LEU A 1 190 ? -10.414 24.281 5.648 1 87.94 190 LEU A C 1
ATOM 1479 O O . LEU A 1 190 ? -11.297 24.469 6.488 1 87.94 190 LEU A O 1
ATOM 1483 N N . TYR A 1 191 ? -9.164 24.25 5.957 1 91.25 191 TYR A N 1
ATOM 1484 C CA . TYR A 1 191 ? -8.703 24.5 7.316 1 91.25 191 TYR A CA 1
ATOM 1485 C C . TYR A 1 191 ? -9.125 25.875 7.793 1 91.25 191 TYR A C 1
ATOM 1487 O O . TYR A 1 191 ? -9.695 26.016 8.883 1 91.25 191 TYR A O 1
ATOM 1495 N N . LEU A 1 192 ? -8.883 26.828 6.973 1 93.69 192 LEU A N 1
ATOM 1496 C CA . LEU A 1 192 ? -9.172 28.219 7.305 1 93.69 192 LEU A CA 1
ATOM 1497 C C . LEU A 1 192 ? -10.664 28.438 7.484 1 93.69 192 LEU A C 1
ATOM 1499 O O . LEU A 1 192 ? -11.094 29.109 8.422 1 93.69 192 LEU A O 1
ATOM 1503 N N . CYS A 1 193 ? -11.398 27.875 6.586 1 94.25 193 CYS A N 1
ATOM 1504 C CA . CYS A 1 193 ? -12.852 27.984 6.652 1 94.25 193 CYS A CA 1
ATOM 1505 C C . CYS A 1 193 ? -13.391 27.328 7.922 1 94.25 193 CYS A C 1
ATOM 1507 O O . CYS A 1 193 ? -14.242 27.891 8.602 1 94.25 193 CYS A O 1
ATOM 1509 N N . THR A 1 194 ? -12.875 26.203 8.227 1 90.12 194 THR A N 1
ATOM 1510 C CA . THR A 1 194 ? -13.312 25.484 9.422 1 90.12 194 THR A CA 1
ATOM 1511 C C . THR A 1 194 ? -12.953 26.266 10.68 1 90.12 194 THR A C 1
ATOM 1513 O O . THR A 1 194 ? -13.781 26.406 11.586 1 90.12 194 THR A O 1
ATOM 1516 N N . LEU A 1 195 ? -11.812 26.797 10.719 1 92.31 195 LEU A N 1
ATOM 1517 C CA . LEU A 1 195 ? -11.367 27.594 11.859 1 92.31 195 LEU A CA 1
ATOM 1518 C C . LEU A 1 195 ? -12.211 28.859 12.008 1 92.31 195 LEU A C 1
ATOM 1520 O O . LEU A 1 195 ? -12.609 29.219 13.117 1 92.31 195 LEU A O 1
ATOM 1524 N N . ALA A 1 196 ? -12.469 29.516 10.875 1 94.19 196 ALA A N 1
ATOM 1525 C CA . ALA A 1 196 ? -13.297 30.719 10.883 1 94.19 196 ALA A CA 1
ATOM 1526 C C . ALA A 1 196 ? -14.688 30.438 11.43 1 94.19 196 ALA A C 1
ATOM 1528 O O . ALA A 1 196 ? -15.227 31.203 12.227 1 94.19 196 ALA A O 1
ATOM 1529 N N . LYS A 1 197 ? -15.195 29.359 10.984 1 92.19 197 LYS A N 1
ATOM 1530 C CA . LYS A 1 197 ? -16.516 28.953 11.453 1 92.19 197 LYS A CA 1
ATOM 1531 C C . LYS A 1 197 ? -16.516 28.703 12.953 1 92.19 197 LYS A C 1
ATOM 1533 O O . LYS A 1 197 ? -17.438 29.094 13.664 1 92.19 197 LYS A O 1
ATOM 1538 N N . GLU A 1 198 ? -15.547 28.047 13.445 1 90.06 198 GLU A N 1
ATOM 1539 C CA . GLU A 1 198 ? -15.445 27.703 14.859 1 90.06 198 GLU A CA 1
ATOM 1540 C C . GLU A 1 198 ? -15.258 28.938 15.727 1 90.06 198 GLU A C 1
ATOM 1542 O O . GLU A 1 198 ? -15.742 29 16.859 1 90.06 198 GLU A O 1
ATOM 1547 N N . LEU A 1 199 ? -14.555 29.906 15.203 1 92.75 199 LEU A N 1
ATOM 1548 C CA . LEU A 1 199 ? -14.242 31.109 15.969 1 92.75 199 LEU A CA 1
ATOM 1549 C C . LEU A 1 199 ? -15.398 32.094 15.914 1 92.75 199 LEU A C 1
ATOM 1551 O O . LEU A 1 199 ? -15.547 32.938 16.797 1 92.75 199 LEU A O 1
ATOM 1555 N N . GLY A 1 200 ? -16.219 31.969 14.812 1 89.5 200 GLY A N 1
ATOM 1556 C CA . GLY A 1 200 ? -17.406 32.812 14.711 1 89.5 200 GLY A CA 1
ATOM 1557 C C . GLY A 1 200 ? -17.109 34.188 14.117 1 89.5 200 GLY A C 1
ATOM 1558 O O . GLY A 1 200 ? -16.766 34.281 12.938 1 89.5 200 GLY A O 1
ATOM 1559 N N . ASP A 1 201 ? -16.984 35.188 14.984 1 87.94 201 ASP A N 1
ATOM 1560 C CA . ASP A 1 201 ? -16.859 36.594 14.555 1 87.94 201 ASP A CA 1
ATOM 1561 C C . ASP A 1 201 ? -15.406 36.938 14.305 1 87.94 201 ASP A C 1
ATOM 1563 O O . ASP A 1 201 ? -14.844 37.781 15.008 1 87.94 201 ASP A O 1
ATOM 1567 N N . ILE A 1 202 ? -14.781 36.406 13.281 1 94.19 202 ILE A N 1
ATOM 1568 C CA . ILE A 1 202 ? -13.398 36.688 12.906 1 94.19 202 ILE A CA 1
ATOM 1569 C C . ILE A 1 202 ? -13.281 36.781 11.391 1 94.19 202 ILE A C 1
ATOM 1571 O O . ILE A 1 202 ? -13.969 36.062 10.664 1 94.19 202 ILE A O 1
ATOM 1575 N N . LYS A 1 203 ? -12.531 37.75 10.93 1 95.38 203 LYS A N 1
ATOM 1576 C CA . LYS A 1 203 ? -12.18 37.812 9.516 1 95.38 203 LYS A CA 1
ATOM 1577 C C . LYS A 1 203 ? -10.93 36.969 9.219 1 95.38 203 LYS A C 1
ATOM 1579 O O . LYS A 1 203 ? -9.984 36.969 10.016 1 95.38 203 LYS A O 1
ATOM 1584 N N . ALA A 1 204 ? -11.016 36.219 8.125 1 95.69 204 ALA A N 1
ATOM 1585 C CA . ALA A 1 204 ? -9.898 35.344 7.781 1 95.69 204 ALA A CA 1
ATOM 1586 C C . ALA A 1 204 ? -9.43 35.594 6.348 1 95.69 204 ALA A C 1
ATOM 1588 O O . ALA A 1 204 ? -10.25 35.719 5.438 1 95.69 204 ALA A O 1
ATOM 1589 N N . VAL A 1 205 ? -8.125 35.719 6.184 1 94 205 VAL A N 1
ATOM 1590 C CA . VAL A 1 205 ? -7.52 35.875 4.867 1 94 205 VAL A CA 1
ATOM 1591 C C . VAL A 1 205 ? -6.578 34.719 4.582 1 94 205 VAL A C 1
ATOM 1593 O O . VAL A 1 205 ? -5.742 34.375 5.418 1 94 205 VAL A O 1
ATOM 1596 N N . GLY A 1 206 ? -6.777 34.094 3.42 1 94.19 206 GLY A N 1
ATOM 1597 C CA . GLY A 1 206 ? -5.879 33.031 2.984 1 94.19 206 GLY A CA 1
ATOM 1598 C C . GLY A 1 206 ? -4.984 33.438 1.83 1 94.19 206 GLY A C 1
ATOM 1599 O O . GLY A 1 206 ? -5.461 34 0.841 1 94.19 206 GLY A O 1
ATOM 1600 N N . ILE A 1 207 ? -3.725 33.156 1.968 1 90.56 207 ILE A N 1
ATOM 1601 C CA . ILE A 1 207 ? -2.742 33.438 0.922 1 90.56 207 ILE A CA 1
ATOM 1602 C C . ILE A 1 207 ? -2.283 32.125 0.293 1 90.56 207 ILE A C 1
ATOM 1604 O O . ILE A 1 207 ? -1.775 31.234 0.987 1 90.56 207 ILE A O 1
ATOM 1608 N N . GLU A 1 208 ? -2.428 31.984 -1.028 1 88.19 208 GLU A N 1
ATOM 1609 C CA . GLU A 1 208 ? -2.104 30.75 -1.72 1 88.19 208 GLU A CA 1
ATOM 1610 C C . GLU A 1 208 ? -1.505 31.016 -3.098 1 88.19 208 GLU A C 1
ATOM 1612 O O . GLU A 1 208 ? -2.172 31.578 -3.969 1 88.19 208 GLU A O 1
ATOM 1617 N N . PRO A 1 209 ? -0.251 30.547 -3.236 1 82.44 209 PRO A N 1
ATOM 1618 C CA . PRO A 1 209 ? 0.411 30.859 -4.508 1 82.44 209 PRO A CA 1
ATOM 1619 C C . PRO A 1 209 ? -0.071 29.969 -5.652 1 82.44 209 PRO A C 1
ATOM 1621 O O . PRO A 1 209 ? -0.014 30.359 -6.816 1 82.44 209 PRO A O 1
ATOM 1624 N N . ASP A 1 210 ? -0.449 28.781 -5.406 1 82.88 210 ASP A N 1
ATOM 1625 C CA . ASP A 1 210 ? -0.884 27.859 -6.449 1 82.88 210 ASP A CA 1
ATOM 1626 C C . ASP A 1 210 ? -2.293 28.203 -6.93 1 82.88 210 ASP A C 1
ATOM 1628 O O . ASP A 1 210 ? -3.248 28.156 -6.152 1 82.88 210 ASP A O 1
ATOM 1632 N N . THR A 1 211 ? -2.4 28.422 -8.203 1 87.44 211 THR A N 1
ATOM 1633 C CA . THR A 1 211 ? -3.66 28.891 -8.766 1 87.44 211 THR A CA 1
ATOM 1634 C C . THR A 1 211 ? -4.742 27.812 -8.648 1 87.44 211 THR A C 1
ATOM 1636 O O . THR A 1 211 ? -5.902 28.125 -8.375 1 87.44 211 THR A O 1
ATOM 1639 N N . SER A 1 212 ? -4.324 26.688 -8.836 1 84.31 212 SER A N 1
ATOM 1640 C CA . SER A 1 212 ? -5.309 25.609 -8.75 1 84.31 212 SER A CA 1
ATOM 1641 C C . SER A 1 212 ? -5.844 25.453 -7.332 1 84.31 212 SER A C 1
ATOM 1643 O O . SER A 1 212 ? -7.047 25.266 -7.133 1 84.31 212 SER A O 1
ATOM 1645 N N . ALA A 1 213 ? -5 25.531 -6.41 1 85 213 ALA A N 1
ATOM 1646 C CA . ALA A 1 213 ? -5.406 25.438 -5.012 1 85 213 ALA A CA 1
ATOM 1647 C C . ALA A 1 213 ? -6.258 26.641 -4.613 1 85 213 ALA A C 1
ATOM 1649 O O . ALA A 1 213 ? -7.238 26.516 -3.879 1 85 213 ALA A O 1
ATOM 1650 N N . TYR A 1 214 ? -5.879 27.781 -5.121 1 89.69 214 TYR A N 1
ATOM 1651 C CA . TYR A 1 214 ? -6.621 29.016 -4.883 1 89.69 214 TYR A CA 1
ATOM 1652 C C . TYR A 1 214 ? -8.047 28.906 -5.406 1 89.69 214 TYR A C 1
ATOM 1654 O O . TYR A 1 214 ? -9.008 29.203 -4.688 1 89.69 214 TYR A O 1
ATOM 1662 N N . GLU A 1 215 ? -8.164 28.375 -6.605 1 93.06 215 GLU A N 1
ATOM 1663 C CA . GLU A 1 215 ? -9.484 28.219 -7.211 1 93.06 215 GLU A CA 1
ATOM 1664 C C . GLU A 1 215 ? -10.328 27.203 -6.453 1 93.06 215 GLU A C 1
ATOM 1666 O O . GLU A 1 215 ? -11.523 27.422 -6.246 1 93.06 215 GLU A O 1
ATOM 1671 N N . ALA A 1 216 ? -9.703 26.203 -6.051 1 89 216 ALA A N 1
ATOM 1672 C CA . ALA A 1 216 ? -10.391 25.219 -5.223 1 89 216 ALA A CA 1
ATOM 1673 C C . ALA A 1 216 ? -10.836 25.828 -3.896 1 89 216 ALA A C 1
ATOM 1675 O O . ALA A 1 216 ? -11.906 25.5 -3.387 1 89 216 ALA A O 1
ATOM 1676 N N . GLY A 1 217 ? -10.055 26.656 -3.391 1 93.12 217 GLY A N 1
ATOM 1677 C CA . GLY A 1 217 ? -10.383 27.344 -2.154 1 93.12 217 GLY A CA 1
ATOM 1678 C C . GLY A 1 217 ? -11.586 28.266 -2.281 1 93.12 217 GLY A C 1
ATOM 1679 O O . GLY A 1 217 ? -12.445 28.297 -1.396 1 93.12 217 GLY A O 1
ATOM 1680 N N . LEU A 1 218 ? -11.609 28.938 -3.4 1 94.94 218 LEU A N 1
ATOM 1681 C CA . LEU A 1 218 ? -12.75 29.812 -3.641 1 94.94 218 LEU A CA 1
ATOM 1682 C C . LEU A 1 218 ? -14.047 29.016 -3.652 1 94.94 218 LEU A C 1
ATOM 1684 O O . LEU A 1 218 ? -15.055 29.453 -3.09 1 94.94 218 LEU A O 1
ATOM 1688 N N . LYS A 1 219 ? -13.961 27.938 -4.273 1 94.06 219 LYS A N 1
ATOM 1689 C CA . LYS A 1 219 ? -15.133 27.078 -4.32 1 94.06 219 LYS A CA 1
ATOM 1690 C C . LYS A 1 219 ? -15.516 26.578 -2.928 1 94.06 219 LYS A C 1
ATOM 1692 O O . LYS A 1 219 ? -16.703 26.5 -2.594 1 94.06 219 LYS A O 1
ATOM 1697 N N . LYS A 1 220 ? -14.57 26.281 -2.168 1 92.19 220 LYS A N 1
ATOM 1698 C CA . LYS A 1 220 ? -14.805 25.797 -0.812 1 92.19 220 LYS A CA 1
ATOM 1699 C C . LYS A 1 220 ? -15.43 26.891 0.061 1 92.19 220 LYS A C 1
ATOM 1701 O O . LYS A 1 220 ? -16.344 26.609 0.833 1 92.19 220 LYS A O 1
ATOM 1706 N N . VAL A 1 221 ? -14.961 28.109 -0.04 1 96 221 VAL A N 1
ATOM 1707 C CA . VAL A 1 221 ? -15.492 29.234 0.699 1 96 221 VAL A CA 1
ATOM 1708 C C . VAL A 1 221 ? -16.969 29.438 0.345 1 96 221 VAL A C 1
ATOM 1710 O O . VAL A 1 221 ? -17.797 29.656 1.229 1 96 221 VAL A O 1
ATOM 1713 N N . ALA A 1 222 ? -17.219 29.281 -0.915 1 96 222 ALA A N 1
ATOM 1714 C CA . ALA A 1 222 ? -18.594 29.438 -1.396 1 96 222 ALA A CA 1
ATOM 1715 C C . ALA A 1 222 ? -19.484 28.312 -0.899 1 96 222 ALA A C 1
ATOM 1717 O O . ALA A 1 222 ? -20.609 28.547 -0.443 1 96 222 ALA A O 1
ATOM 1718 N N . GLU A 1 223 ? -19 27.156 -1.042 1 94 223 GLU A N 1
ATOM 1719 C CA . GLU A 1 223 ? -19.734 25.969 -0.605 1 94 223 GLU A CA 1
ATOM 1720 C C . GLU A 1 223 ? -20.109 26.062 0.873 1 94 223 GLU A C 1
ATOM 1722 O O . GLU A 1 223 ? -21.172 25.594 1.286 1 94 223 GLU A O 1
ATOM 1727 N N . MET A 1 224 ? -19.266 26.719 1.637 1 93.5 224 MET A N 1
ATOM 1728 C CA . MET A 1 224 ? -19.469 26.781 3.082 1 93.5 224 MET A CA 1
ATOM 1729 C C . MET A 1 224 ? -20.172 28.078 3.482 1 93.5 224 MET A C 1
ATOM 1731 O O . MET A 1 224 ? -20.422 28.297 4.664 1 93.5 224 MET A O 1
ATOM 1735 N N . GLY A 1 225 ? -20.422 28.906 2.504 1 95.12 225 GLY A N 1
ATOM 1736 C CA . GLY A 1 225 ? -21.156 30.141 2.736 1 95.12 225 GLY A CA 1
ATOM 1737 C C . GLY A 1 225 ? -20.375 31.156 3.543 1 95.12 225 GLY A C 1
ATOM 1738 O O . GLY A 1 225 ? -20.938 31.859 4.383 1 95.12 225 GLY A O 1
ATOM 1739 N N . LEU A 1 226 ? -19.047 31.266 3.303 1 96.69 226 LEU A N 1
ATOM 1740 C CA . LEU A 1 226 ? -18.203 32.094 4.156 1 96.69 226 LEU A CA 1
ATOM 1741 C C . LEU A 1 226 ? -17.594 33.25 3.363 1 96.69 226 LEU A C 1
ATOM 1743 O O . LEU A 1 226 ? -16.547 33.781 3.736 1 96.69 226 LEU A O 1
ATOM 1747 N N . GLN A 1 227 ? -18.188 33.688 2.355 1 95.06 227 GLN A N 1
ATOM 1748 C CA . GLN A 1 227 ? -17.641 34.688 1.453 1 95.06 227 GLN A CA 1
ATOM 1749 C C . GLN A 1 227 ? -17.484 36.031 2.16 1 95.06 227 GLN A C 1
ATOM 1751 O O . GLN A 1 227 ? -16.656 36.875 1.769 1 95.06 227 GLN A O 1
ATOM 1756 N N . ASP A 1 228 ? -18.25 36.281 3.156 1 94.56 228 ASP A N 1
ATOM 1757 C CA . ASP A 1 228 ? -18.188 37.531 3.883 1 94.56 228 ASP A CA 1
ATOM 1758 C C . ASP A 1 228 ? -17.109 37.5 4.973 1 94.56 228 ASP A C 1
ATOM 1760 O O . ASP A 1 228 ? -16.688 38.531 5.488 1 94.56 228 ASP A O 1
ATOM 1764 N N . GLN A 1 229 ? -16.688 36.375 5.316 1 95.38 229 GLN A N 1
ATOM 1765 C CA . GLN A 1 229 ? -15.797 36.188 6.453 1 95.38 229 GLN A CA 1
ATOM 1766 C C . GLN A 1 229 ? -14.391 35.781 5.988 1 95.38 229 GLN A C 1
ATOM 1768 O O . GLN A 1 229 ? -13.406 36.125 6.652 1 95.38 229 GLN A O 1
ATOM 1773 N N . VAL A 1 230 ? -14.328 35.062 4.848 1 96.69 230 VAL A N 1
ATOM 1774 C CA . VAL A 1 230 ? -13.062 34.531 4.371 1 96.69 230 VAL A CA 1
ATOM 1775 C C . VAL A 1 230 ? -12.727 35.094 3 1 96.69 230 VAL A C 1
ATOM 1777 O O . VAL A 1 230 ? -13.547 35.031 2.076 1 96.69 230 VAL A O 1
ATOM 1780 N N . ARG A 1 231 ? -11.562 35.656 2.936 1 94.25 231 ARG A N 1
ATOM 1781 C CA . ARG A 1 231 ? -11.039 36.188 1.68 1 94.25 231 ARG A CA 1
ATOM 1782 C C . ARG A 1 231 ? -9.75 35.469 1.287 1 94.25 231 ARG A C 1
ATOM 1784 O O . ARG A 1 231 ? -8.898 35.219 2.137 1 94.25 231 ARG A O 1
ATOM 1791 N N . LEU A 1 232 ? -9.648 35.094 -0.004 1 94.25 232 LEU A N 1
ATOM 1792 C CA . LEU A 1 232 ? -8.438 34.469 -0.494 1 94.25 232 LEU A CA 1
ATOM 1793 C C . LEU A 1 232 ? -7.695 35.344 -1.48 1 94.25 232 LEU A C 1
ATOM 1795 O O . LEU A 1 232 ? -8.32 36.094 -2.234 1 94.25 232 LEU A O 1
ATOM 1799 N N . VAL A 1 233 ? -6.426 35.25 -1.429 1 91.12 233 VAL A N 1
ATOM 1800 C CA . VAL A 1 233 ? -5.559 36 -2.338 1 91.12 233 VAL A CA 1
ATOM 1801 C C . VAL A 1 233 ? -4.57 35.062 -3.01 1 91.12 233 VAL A C 1
ATOM 1803 O O . VAL A 1 233 ? -3.969 34.188 -2.346 1 91.12 233 VAL A O 1
ATOM 1806 N N . ASN A 1 234 ? -4.398 35.094 -4.363 1 91.12 234 ASN A N 1
ATOM 1807 C CA . ASN A 1 234 ? -3.508 34.219 -5.121 1 91.12 234 ASN A CA 1
ATOM 1808 C C . ASN A 1 234 ? -2.16 34.875 -5.383 1 91.12 234 ASN A C 1
ATOM 1810 O O . ASN A 1 234 ? -1.925 35.406 -6.473 1 91.12 234 ASN A O 1
ATOM 1814 N N . VAL A 1 235 ? -1.344 34.875 -4.43 1 82.75 235 VAL A N 1
ATOM 1815 C CA . VAL A 1 235 ? -0.001 35.438 -4.527 1 82.75 235 VAL A CA 1
ATOM 1816 C C . VAL A 1 235 ? 0.979 34.562 -3.732 1 82.75 235 VAL A C 1
ATOM 1818 O O . VAL A 1 235 ? 0.568 33.688 -2.959 1 82.75 235 VAL A O 1
ATOM 1821 N N . ASP A 1 236 ? 2.219 34.75 -4.043 1 75.38 236 ASP A N 1
ATOM 1822 C CA . ASP A 1 236 ? 3.246 34.094 -3.24 1 75.38 236 ASP A CA 1
ATOM 1823 C C . ASP A 1 236 ? 3.355 34.75 -1.856 1 75.38 236 ASP A C 1
ATOM 1825 O O . ASP A 1 236 ? 3.248 35.969 -1.717 1 75.38 236 ASP A O 1
ATOM 1829 N N . ALA A 1 237 ? 3.521 33.938 -0.837 1 65.88 237 ALA A N 1
ATOM 1830 C CA . ALA A 1 237 ? 3.605 34.375 0.555 1 65.88 237 ALA A CA 1
ATOM 1831 C C . ALA A 1 237 ? 4.645 35.5 0.724 1 65.88 237 ALA A C 1
ATOM 1833 O O . ALA A 1 237 ? 4.441 36.406 1.5 1 65.88 237 ALA A O 1
ATOM 1834 N N . LEU A 1 238 ? 5.578 35.375 -0.016 1 64.06 238 LEU A N 1
ATOM 1835 C CA . LEU A 1 238 ? 6.691 36.312 0.1 1 64.06 238 LEU A CA 1
ATOM 1836 C C . LEU A 1 238 ? 6.328 37.656 -0.503 1 64.06 238 LEU A C 1
ATOM 1838 O O . LEU A 1 238 ? 6.934 38.688 -0.162 1 64.06 238 LEU A O 1
ATOM 1842 N N . ASP A 1 239 ? 5.398 37.656 -1.359 1 64.62 239 ASP A N 1
ATOM 1843 C CA . ASP A 1 239 ? 5.062 38.875 -2.098 1 64.62 239 ASP A CA 1
ATOM 1844 C C . ASP A 1 239 ? 3.83 39.562 -1.504 1 64.62 239 ASP A C 1
ATOM 1846 O O . ASP A 1 239 ? 3.42 40.625 -1.967 1 64.62 239 ASP A O 1
ATOM 1850 N N . TYR A 1 240 ? 3.256 38.906 -0.611 1 62.19 240 TYR A N 1
ATOM 1851 C CA . TYR A 1 240 ? 1.974 39.438 -0.144 1 62.19 240 TYR A CA 1
ATOM 1852 C C . TYR A 1 240 ? 2.158 40.75 0.619 1 62.19 240 TYR A C 1
ATOM 1854 O O . TYR A 1 240 ? 2.924 40.781 1.583 1 62.19 240 TYR A O 1
ATOM 1862 N N . GLU A 1 241 ? 1.622 41.812 -0.025 1 61.84 241 GLU A N 1
ATOM 1863 C CA . GLU A 1 241 ? 1.523 43.125 0.631 1 61.84 241 GLU A CA 1
ATOM 1864 C C . GLU A 1 241 ? 0.185 43.281 1.348 1 61.84 241 GLU A C 1
ATOM 1866 O O . GLU A 1 241 ? -0.874 43.188 0.72 1 61.84 241 GLU A O 1
ATOM 1871 N N . ILE A 1 242 ? 0.133 42.781 2.557 1 62.72 242 ILE A N 1
ATOM 1872 C CA . ILE A 1 242 ? -1.104 43.031 3.287 1 62.72 242 ILE A CA 1
ATOM 1873 C C . ILE A 1 242 ? -0.969 44.312 4.105 1 62.72 242 ILE A C 1
ATOM 1875 O O . ILE A 1 242 ? 0.006 44.469 4.84 1 62.72 242 ILE A O 1
ATOM 1879 N N . ASP A 1 243 ? -1.76 45.281 3.75 1 62.66 243 ASP A N 1
ATOM 1880 C CA . ASP A 1 243 ? -1.768 46.562 4.496 1 62.66 243 ASP A CA 1
ATOM 1881 C C . ASP A 1 243 ? -2.416 46.375 5.867 1 62.66 243 ASP A C 1
ATOM 1883 O O . ASP A 1 243 ? -2.105 47.094 6.805 1 62.66 243 ASP A O 1
ATOM 1887 N N . GLU A 1 244 ? -3.148 45.375 6.02 1 71.56 244 GLU A N 1
ATOM 1888 C CA . GLU A 1 244 ? -3.82 45.188 7.301 1 71.56 244 GLU A CA 1
ATOM 1889 C C . GLU A 1 244 ? -2.912 44.469 8.297 1 71.56 244 GLU A C 1
ATOM 1891 O O . GLU A 1 244 ? -1.953 43.812 7.906 1 71.56 244 GLU A O 1
ATOM 1896 N N . GLN A 1 245 ? -3.057 44.938 9.562 1 84.12 245 GLN A N 1
ATOM 1897 C CA . GLN A 1 245 ? -2.359 44.281 10.664 1 84.12 245 GLN A CA 1
ATOM 1898 C C . GLN A 1 245 ? -3.229 43.188 11.305 1 84.12 245 GLN A C 1
ATOM 1900 O O . GLN A 1 245 ? -4.047 43.5 12.18 1 84.12 245 GLN A O 1
ATOM 1905 N N . PRO A 1 246 ? -3.037 41.969 10.867 1 93.31 246 PRO A N 1
ATOM 1906 C CA . PRO A 1 246 ? -3.84 40.906 11.477 1 93.31 246 PRO A CA 1
ATOM 1907 C C . PRO A 1 246 ? -3.438 40.625 12.922 1 93.31 246 PRO A C 1
ATOM 1909 O O . PRO A 1 246 ? -2.338 40.969 13.344 1 93.31 246 PRO A O 1
ATOM 1912 N N . ASP A 1 247 ? -4.387 40.062 13.641 1 96 247 ASP A N 1
ATOM 1913 C CA . ASP A 1 247 ? -4.078 39.656 15.008 1 96 247 ASP A CA 1
ATOM 1914 C C . ASP A 1 247 ? -3.16 38.406 15.023 1 96 247 ASP A C 1
ATOM 1916 O O . ASP A 1 247 ? -2.221 38.344 15.82 1 96 247 ASP A O 1
ATOM 1920 N N . PHE A 1 248 ? -3.439 37.5 14.125 1 96.12 248 PHE A N 1
ATOM 1921 C CA . PHE A 1 248 ? -2.652 36.281 14.039 1 96.12 248 PHE A CA 1
ATOM 1922 C C . PHE A 1 248 ? -2.248 36 12.594 1 96.12 248 PHE A C 1
ATOM 1924 O O . PHE A 1 248 ? -3.035 36.188 11.672 1 96.12 248 PHE A O 1
ATOM 1931 N N . ILE A 1 249 ? -1.045 35.562 12.445 1 94.62 249 ILE A N 1
ATOM 1932 C CA . ILE A 1 249 ? -0.539 34.969 11.211 1 94.62 249 ILE A CA 1
ATOM 1933 C C . ILE A 1 249 ? -0.278 33.469 11.422 1 94.62 249 ILE A C 1
ATOM 1935 O O . ILE A 1 249 ? 0.476 33.094 12.32 1 94.62 249 ILE A O 1
ATOM 1939 N N . LEU A 1 250 ? -0.892 32.688 10.586 1 95.56 250 LEU A N 1
ATOM 1940 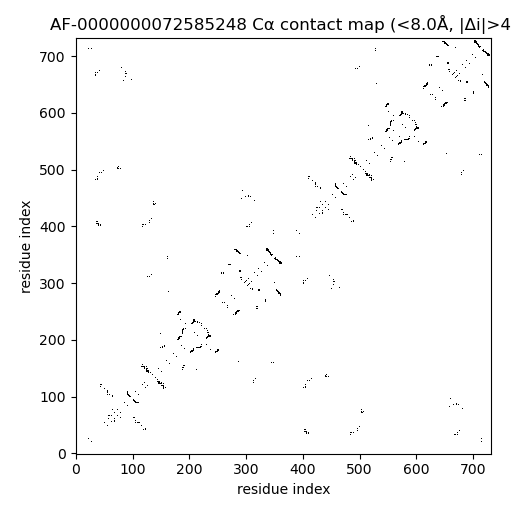C CA . LEU A 1 250 ? -0.814 31.25 10.742 1 95.56 250 LEU A CA 1
ATOM 1941 C C . LEU A 1 250 ? 0.125 30.641 9.711 1 95.56 250 LEU A C 1
ATOM 1943 O O . LEU A 1 250 ? 0.058 30.984 8.531 1 95.56 250 LEU A O 1
ATOM 1947 N N . PHE A 1 251 ? 1.058 29.797 10.18 1 94.62 251 PHE A N 1
ATOM 1948 C CA . PHE A 1 251 ? 1.871 28.891 9.367 1 94.62 251 PHE A CA 1
ATOM 1949 C C . PHE A 1 251 ? 1.676 27.453 9.797 1 94.62 251 PHE A C 1
ATOM 1951 O O . PHE A 1 251 ? 2.264 27 10.789 1 94.62 251 PHE A O 1
ATOM 1958 N N . GLY A 1 252 ? 0.823 26.766 9.055 1 93.69 252 GLY A N 1
ATOM 1959 C CA . GLY A 1 252 ? 0.62 25.359 9.336 1 93.69 252 GLY A CA 1
ATOM 1960 C C . GLY A 1 252 ? 1.347 24.438 8.359 1 93.69 252 GLY A C 1
ATOM 1961 O O . GLY A 1 252 ? 0.886 24.219 7.238 1 93.69 252 GLY A O 1
ATOM 1962 N N . PHE A 1 253 ? 2.41 23.828 8.812 1 93.31 253 PHE A N 1
ATOM 1963 C CA . PHE A 1 253 ? 3.162 22.859 8.039 1 93.31 253 PHE A CA 1
ATOM 1964 C C . PHE A 1 253 ? 3.674 23.469 6.742 1 93.31 253 PHE A C 1
ATOM 1966 O O . PHE A 1 253 ? 3.613 22.844 5.684 1 93.31 253 PHE A O 1
ATOM 1973 N N . VAL A 1 254 ? 4.09 24.75 6.809 1 91 254 VAL A N 1
ATOM 1974 C CA . VAL A 1 254 ? 4.523 25.484 5.625 1 91 254 VAL A CA 1
ATOM 1975 C C . VAL A 1 254 ? 6 25.844 5.762 1 91 254 VAL A C 1
ATOM 1977 O O . VAL A 1 254 ? 6.727 25.906 4.766 1 91 254 VAL A O 1
ATOM 1980 N N . LEU A 1 255 ? 6.422 26.125 6.984 1 95.5 255 LEU A N 1
ATOM 1981 C CA . LEU A 1 255 ? 7.777 26.625 7.191 1 95.5 255 LEU A CA 1
ATOM 1982 C C . LEU A 1 255 ? 8.812 25.594 6.754 1 95.5 255 LEU A C 1
ATOM 1984 O O . LEU A 1 255 ? 9.883 25.953 6.27 1 95.5 255 LEU A O 1
ATOM 1988 N N . GLN A 1 256 ? 8.438 24.344 6.883 1 95.44 256 GLN A N 1
ATOM 1989 C CA . GLN A 1 256 ? 9.32 23.266 6.445 1 95.44 256 GLN A CA 1
ATOM 1990 C C . GLN A 1 256 ? 9.57 23.344 4.941 1 95.44 256 GLN A C 1
ATOM 1992 O O . GLN A 1 256 ? 10.633 22.922 4.465 1 95.44 256 GLN A O 1
ATOM 1997 N N . GLU A 1 257 ? 8.664 23.844 4.176 1 91.69 257 GLU A N 1
ATOM 1998 C CA . GLU A 1 257 ? 8.836 24.031 2.736 1 91.69 257 GLU A CA 1
ATOM 1999 C C . GLU A 1 257 ? 9.711 25.234 2.438 1 91.69 257 GLU A C 1
ATOM 2001 O O . GLU A 1 257 ? 10.586 25.188 1.572 1 91.69 257 GLU A O 1
ATOM 2006 N N . ILE A 1 258 ? 9.484 26.328 3.162 1 91.5 258 ILE A N 1
ATOM 2007 C CA . ILE A 1 258 ? 10.203 27.578 2.938 1 91.5 258 ILE A CA 1
ATOM 2008 C C . ILE A 1 258 ? 11.688 27.375 3.26 1 91.5 258 ILE A C 1
ATOM 2010 O O . ILE A 1 258 ? 12.555 27.703 2.449 1 91.5 258 ILE A O 1
ATOM 2014 N N . ILE A 1 259 ? 11.953 26.812 4.379 1 95.75 259 ILE A N 1
ATOM 2015 C CA . ILE A 1 259 ? 13.344 26.656 4.793 1 95.75 259 ILE A CA 1
ATOM 2016 C C . ILE A 1 259 ? 14.062 25.688 3.844 1 95.75 259 ILE A C 1
ATOM 2018 O O . ILE A 1 259 ? 15.25 25.859 3.561 1 95.75 259 ILE A O 1
ATOM 2022 N N . ALA A 1 260 ? 13.391 24.719 3.352 1 93.75 260 ALA A N 1
ATOM 2023 C CA . ALA A 1 260 ? 13.984 23.781 2.389 1 93.75 260 ALA A CA 1
ATOM 2024 C C . ALA A 1 260 ? 14.359 24.516 1.098 1 93.75 260 ALA A C 1
ATOM 2026 O O . ALA A 1 260 ? 15.391 24.203 0.484 1 93.75 260 ALA A O 1
ATOM 2027 N N . GLN A 1 261 ? 13.617 25.453 0.746 1 90.56 261 GLN A N 1
ATOM 2028 C CA . GLN A 1 261 ? 13.773 26.109 -0.541 1 90.56 261 GLN A CA 1
ATOM 2029 C C . GLN A 1 261 ? 14.844 27.203 -0.471 1 90.56 261 GLN A C 1
ATOM 2031 O O . GLN A 1 261 ? 15.617 27.375 -1.415 1 90.56 261 GLN A O 1
ATOM 2036 N N . ILE A 1 262 ? 14.914 27.891 0.671 1 93.62 262 ILE A N 1
ATOM 2037 C CA . ILE A 1 262 ? 15.734 29.094 0.626 1 93.62 262 ILE A CA 1
ATOM 2038 C C . ILE A 1 262 ? 16.922 28.938 1.582 1 93.62 262 ILE A C 1
ATOM 2040 O O . ILE A 1 262 ? 17.844 29.766 1.573 1 93.62 262 ILE A O 1
ATOM 2044 N N . GLY A 1 263 ? 16.906 27.953 2.428 1 96.31 263 GLY A N 1
ATOM 2045 C CA . GLY A 1 263 ? 18 27.719 3.367 1 96.31 263 GLY A CA 1
ATOM 2046 C C . GLY A 1 263 ? 17.812 28.438 4.688 1 96.31 263 GLY A C 1
ATOM 2047 O O . GLY A 1 263 ? 17.047 29.406 4.77 1 96.31 263 GLY A O 1
ATOM 2048 N N . ARG A 1 264 ? 18.484 28.062 5.684 1 96.88 264 ARG A N 1
ATOM 2049 C CA . ARG A 1 264 ? 18.281 28.484 7.066 1 96.88 264 ARG A CA 1
ATOM 2050 C C . ARG A 1 264 ? 18.578 29.969 7.234 1 96.88 264 ARG A C 1
ATOM 2052 O O . ARG A 1 264 ? 17.766 30.703 7.805 1 96.88 264 ARG A O 1
ATOM 2059 N N . PRO A 1 265 ? 19.672 30.484 6.672 1 97.31 265 PRO A N 1
ATOM 2060 C CA . PRO A 1 265 ? 19.953 31.922 6.879 1 97.31 265 PRO A CA 1
ATOM 2061 C C . PRO A 1 265 ? 18.891 32.812 6.258 1 97.31 265 PRO A C 1
ATOM 2063 O O . PRO A 1 265 ? 18.438 33.781 6.898 1 97.31 265 PRO A O 1
ATOM 2066 N N . ALA A 1 266 ? 18.531 32.5 5.047 1 96.56 266 ALA A N 1
ATOM 2067 C CA . ALA A 1 266 ? 17.516 33.281 4.363 1 96.56 266 ALA A CA 1
ATOM 2068 C C . ALA A 1 266 ? 16.156 33.156 5.055 1 96.56 266 ALA A C 1
ATOM 2070 O O . ALA A 1 266 ? 15.383 34.094 5.094 1 96.56 266 ALA A O 1
ATOM 2071 N N . PHE A 1 267 ? 15.922 32.031 5.57 1 96.25 267 PHE A N 1
ATOM 2072 C CA . PHE A 1 267 ? 14.672 31.781 6.273 1 96.25 267 PHE A CA 1
ATOM 2073 C C . PHE A 1 267 ? 14.586 32.594 7.551 1 96.25 267 PHE A C 1
ATOM 2075 O O . PHE A 1 267 ? 13.539 33.188 7.848 1 96.25 267 PHE A O 1
ATOM 2082 N N . ILE A 1 268 ? 15.625 32.656 8.312 1 96.88 268 ILE A N 1
ATOM 2083 C CA . ILE A 1 268 ? 15.672 33.469 9.523 1 96.88 268 ILE A CA 1
ATOM 2084 C C . ILE A 1 268 ? 15.43 34.938 9.18 1 96.88 268 ILE A C 1
ATOM 2086 O O . ILE A 1 268 ? 14.664 35.625 9.859 1 96.88 268 ILE A O 1
ATOM 2090 N N . GLU A 1 269 ? 16.047 35.344 8.117 1 95.69 269 GLU A N 1
ATOM 2091 C CA . GLU A 1 269 ? 15.828 36.719 7.664 1 95.69 269 GLU A CA 1
ATOM 2092 C C . GLU A 1 269 ? 14.383 36.938 7.238 1 95.69 269 GLU A C 1
ATOM 2094 O O . GLU A 1 269 ? 13.812 38.031 7.469 1 95.69 269 GLU A O 1
ATOM 2099 N N . TYR A 1 270 ? 13.883 35.969 6.621 1 93.12 270 TYR A N 1
ATOM 2100 C CA . TYR A 1 270 ? 12.484 36 6.223 1 93.12 270 TYR A CA 1
ATOM 2101 C C . TYR A 1 270 ? 11.57 36.219 7.43 1 93.12 270 TYR A C 1
ATOM 2103 O O . TYR A 1 270 ? 10.695 37.062 7.422 1 93.12 270 TYR A O 1
ATOM 2111 N N . LEU A 1 271 ? 11.766 35.5 8.469 1 94.94 271 LEU A N 1
ATOM 2112 C CA . LEU A 1 271 ? 10.977 35.594 9.688 1 94.94 271 LEU A CA 1
ATOM 2113 C C . LEU A 1 271 ? 11.172 36.938 10.352 1 94.94 271 LEU A C 1
ATOM 2115 O O . LEU A 1 271 ? 10.219 37.531 10.883 1 94.94 271 LEU A O 1
ATOM 2119 N N . ARG A 1 272 ? 12.383 37.375 10.328 1 94.38 272 ARG A N 1
ATOM 2120 C CA . ARG A 1 272 ? 12.688 38.688 10.898 1 94.38 272 ARG A CA 1
ATOM 2121 C C . ARG A 1 272 ? 11.914 39.812 10.188 1 94.38 272 ARG A C 1
ATOM 2123 O O . ARG A 1 272 ? 11.336 40.688 10.828 1 94.38 272 ARG A O 1
ATOM 2130 N N . LYS A 1 273 ? 11.969 39.75 8.867 1 91.75 273 LYS A N 1
ATOM 2131 C CA . LYS A 1 273 ? 11.25 40.75 8.07 1 91.75 273 LYS A CA 1
ATOM 2132 C C . LYS A 1 273 ? 9.75 40.688 8.344 1 91.75 273 LYS A C 1
ATOM 2134 O O . LYS A 1 273 ? 9.094 41.719 8.438 1 91.75 273 LYS A O 1
ATOM 2139 N N . LEU A 1 274 ? 9.273 39.531 8.469 1 91.25 274 LEU A N 1
ATOM 2140 C CA . LEU A 1 274 ? 7.859 39.344 8.766 1 91.25 274 LEU A CA 1
ATOM 2141 C C . LEU A 1 274 ? 7.504 39.938 10.125 1 91.25 274 LEU A C 1
ATOM 2143 O O . LEU A 1 274 ? 6.477 40.594 10.273 1 91.25 274 LEU A O 1
ATOM 2147 N N . GLY A 1 275 ? 8.336 39.688 11.094 1 91.38 275 GLY A N 1
ATOM 2148 C CA . GLY A 1 275 ? 8.141 40.219 12.43 1 91.38 275 GLY A CA 1
ATOM 2149 C C . GLY A 1 275 ? 8.156 41.719 12.477 1 91.38 275 GLY A C 1
ATOM 2150 O O . GLY A 1 275 ? 7.359 42.344 13.188 1 91.38 275 GLY A O 1
ATOM 2151 N N . ARG A 1 276 ? 9.016 42.281 11.703 1 90.44 276 ARG A N 1
ATOM 2152 C CA . ARG A 1 276 ? 9.102 43.75 11.648 1 90.44 276 ARG A CA 1
ATOM 2153 C C . ARG A 1 276 ? 7.859 44.344 10.992 1 90.44 276 ARG A C 1
ATOM 2155 O O . ARG A 1 276 ? 7.332 45.344 11.461 1 90.44 276 ARG A O 1
ATOM 2162 N N . LYS A 1 277 ? 7.477 43.719 9.984 1 88.06 277 LYS A N 1
ATOM 2163 C CA . LYS A 1 277 ? 6.328 44.219 9.227 1 88.06 277 LYS A CA 1
ATOM 2164 C C . LYS A 1 277 ? 5.039 44.062 10.031 1 88.06 277 LYS A C 1
ATOM 2166 O O . LYS A 1 277 ? 4.176 44.969 9.977 1 88.06 277 LYS A O 1
ATOM 2171 N N . PHE A 1 278 ? 4.969 43 10.766 1 90.12 278 PHE A N 1
ATOM 2172 C CA . PHE A 1 278 ? 3.771 42.75 11.547 1 90.12 278 PHE A CA 1
ATOM 2173 C C . PHE A 1 278 ? 4.109 42.656 13.031 1 90.12 278 PHE A C 1
ATOM 2175 O O . PHE A 1 278 ? 3.762 41.656 13.688 1 90.12 278 PHE A O 1
ATOM 2182 N N . ALA A 1 279 ? 4.574 43.656 13.578 1 88.81 279 ALA A N 1
ATOM 2183 C CA . ALA A 1 279 ? 5.152 43.656 14.914 1 88.81 279 ALA A CA 1
ATOM 2184 C C . ALA A 1 279 ? 4.078 43.406 15.977 1 88.81 279 ALA A C 1
ATOM 2186 O O . ALA A 1 279 ? 4.363 42.875 17.047 1 88.81 279 ALA A O 1
ATOM 2187 N N . ASP A 1 280 ? 2.861 43.781 15.664 1 91.38 280 ASP A N 1
ATOM 2188 C CA . ASP A 1 280 ? 1.806 43.656 16.672 1 91.38 280 ASP A CA 1
ATOM 2189 C C . ASP A 1 280 ? 1.048 42.344 16.531 1 91.38 280 ASP A C 1
ATOM 2191 O O . ASP A 1 280 ? 0.202 42.031 17.359 1 91.38 280 ASP A O 1
ATOM 2195 N N . SER A 1 281 ? 1.349 41.594 15.516 1 94.75 281 SER A N 1
ATOM 2196 C CA . SER A 1 281 ? 0.673 40.312 15.273 1 94.75 281 SER A CA 1
ATOM 2197 C C . SER A 1 281 ? 1.339 39.188 16.047 1 94.75 281 SER A C 1
ATOM 2199 O O . SER A 1 281 ? 2.51 39.281 16.422 1 94.75 281 SER A O 1
ATOM 2201 N N . TYR A 1 282 ? 0.581 38.188 16.359 1 96.81 282 TYR A N 1
ATOM 2202 C CA . TYR A 1 282 ? 1.118 36.906 16.828 1 96.81 282 TYR A CA 1
ATOM 2203 C C . TYR A 1 282 ? 1.325 35.938 15.664 1 96.81 282 TYR A C 1
ATOM 2205 O O . TYR A 1 282 ? 0.518 35.906 14.734 1 96.81 282 TYR A O 1
ATOM 2213 N N . LEU A 1 283 ? 2.424 35.312 15.758 1 96.56 283 LEU A N 1
ATOM 2214 C CA . LEU A 1 283 ? 2.688 34.25 14.789 1 96.56 283 LEU A CA 1
ATOM 2215 C C . LEU A 1 283 ? 2.342 32.875 15.367 1 96.56 283 LEU A C 1
ATOM 2217 O O . LEU A 1 283 ? 2.836 32.5 16.438 1 96.56 283 LEU A O 1
ATOM 2221 N N . MET A 1 284 ? 1.456 32.219 14.727 1 97.19 284 MET A N 1
ATOM 2222 C CA . MET A 1 284 ? 1.137 30.844 15.117 1 97.19 284 MET A CA 1
ATOM 2223 C C . MET A 1 284 ? 1.769 29.844 14.156 1 97.19 284 MET A C 1
ATOM 2225 O O . MET A 1 284 ? 1.545 29.906 12.945 1 97.19 284 MET A O 1
ATOM 2229 N N . VAL A 1 285 ? 2.516 28.906 14.703 1 97.56 285 VAL A N 1
ATOM 2230 C CA . VAL A 1 285 ? 3.256 27.953 13.891 1 97.56 285 VAL A CA 1
ATOM 2231 C C . VAL A 1 285 ? 2.91 26.531 14.32 1 97.56 285 VAL A C 1
ATOM 2233 O O . VAL A 1 285 ? 2.914 26.219 15.516 1 97.56 285 VAL A O 1
ATOM 2236 N N . MET A 1 286 ? 2.553 25.75 13.391 1 96.69 286 MET A N 1
ATOM 2237 C CA . MET A 1 286 ? 2.391 24.312 13.594 1 96.69 286 MET A CA 1
ATOM 2238 C C . MET A 1 286 ? 3.367 23.531 12.727 1 96.69 286 MET A C 1
ATOM 2240 O O . MET A 1 286 ? 3.432 23.75 11.516 1 96.69 286 MET A O 1
ATOM 2244 N N . GLU A 1 287 ? 4.16 22.688 13.281 1 97.19 287 GLU A N 1
ATOM 2245 C CA . GLU A 1 287 ? 5.125 21.844 12.578 1 97.19 287 GLU A CA 1
ATOM 2246 C C . GLU A 1 287 ? 5.227 20.469 13.234 1 97.19 287 GLU A C 1
ATOM 2248 O O . GLU A 1 287 ? 4.539 20.188 14.219 1 97.19 287 GLU A O 1
ATOM 2253 N N . VAL A 1 288 ? 5.977 19.641 12.641 1 98 288 VAL A N 1
ATOM 2254 C CA . VAL A 1 288 ? 6.223 18.312 13.172 1 98 288 VAL A CA 1
ATOM 2255 C C . VAL A 1 288 ? 7.641 18.234 13.727 1 98 288 VAL A C 1
ATOM 2257 O O . VAL A 1 288 ? 8.602 18.625 13.062 1 98 288 VAL A O 1
ATOM 2260 N N . ASP A 1 289 ? 7.746 17.812 14.977 1 98.38 289 ASP A N 1
ATOM 2261 C CA . ASP A 1 289 ? 9.047 17.547 15.594 1 98.38 289 ASP A CA 1
ATOM 2262 C C . ASP A 1 289 ? 9.727 16.344 14.938 1 98.38 289 ASP A C 1
ATOM 2264 O O . ASP A 1 289 ? 9.297 15.203 15.125 1 98.38 289 ASP A O 1
ATOM 2268 N N . TYR A 1 290 ? 10.758 16.562 14.211 1 98.06 290 TYR A N 1
ATOM 2269 C CA . TYR A 1 290 ? 11.492 15.469 13.594 1 98.06 290 TYR A CA 1
ATOM 2270 C C . TYR A 1 290 ? 12.398 14.781 14.617 1 98.06 290 TYR A C 1
ATOM 2272 O O . TYR A 1 290 ? 13.531 15.211 14.836 1 98.06 290 TYR A O 1
ATOM 2280 N N . ASP A 1 291 ? 12.008 13.719 15.133 1 96.81 291 ASP A N 1
ATOM 2281 C CA . ASP A 1 291 ? 12.781 12.945 16.094 1 96.81 291 ASP A CA 1
ATOM 2282 C C . ASP A 1 291 ? 12.82 11.469 15.703 1 96.81 291 ASP A C 1
ATOM 2284 O O . ASP A 1 291 ? 12.367 10.609 16.469 1 96.81 291 ASP A O 1
ATOM 2288 N N . ILE A 1 292 ? 13.461 11.164 14.625 1 96.62 292 ILE A N 1
ATOM 2289 C CA . ILE A 1 292 ? 13.531 9.836 14.016 1 96.62 292 ILE A CA 1
ATOM 2290 C C . ILE A 1 292 ? 14.273 8.883 14.953 1 96.62 292 ILE A C 1
ATOM 2292 O O . ILE A 1 292 ? 14.109 7.66 14.859 1 96.62 292 ILE A O 1
ATOM 2296 N N . ASP A 1 293 ? 15.055 9.383 15.922 1 95.38 293 ASP A N 1
ATOM 2297 C CA . ASP A 1 293 ? 15.867 8.555 16.797 1 95.38 293 ASP A CA 1
ATOM 2298 C C . ASP A 1 293 ? 15.109 8.211 18.078 1 95.38 293 ASP A C 1
ATOM 2300 O O . ASP A 1 293 ? 15.609 7.461 18.922 1 95.38 293 ASP A O 1
ATOM 2304 N N . ASN A 1 294 ? 13.938 8.797 18.25 1 96.38 294 ASN A N 1
ATOM 2305 C CA . ASN A 1 294 ? 13.086 8.398 19.375 1 96.38 294 ASN A CA 1
ATOM 2306 C C . ASN A 1 294 ? 12.5 7.008 19.156 1 96.38 294 ASN A C 1
ATOM 2308 O O . ASN A 1 294 ? 11.383 6.863 18.672 1 96.38 294 ASN A O 1
ATOM 2312 N N . ARG A 1 295 ? 13.18 6.047 19.578 1 95.31 295 ARG A N 1
ATOM 2313 C CA . ARG A 1 295 ? 12.875 4.652 19.281 1 95.31 295 ARG A CA 1
ATOM 2314 C C . ARG A 1 295 ? 11.492 4.262 19.812 1 95.31 295 ARG A C 1
ATOM 2316 O O . ARG A 1 295 ? 10.727 3.594 19.125 1 95.31 295 ARG A O 1
ATOM 2323 N N . GLU A 1 296 ? 11.219 4.641 21.031 1 97.25 296 GLU A N 1
ATOM 2324 C CA . GLU A 1 296 ? 9.953 4.281 21.656 1 97.25 296 GLU A CA 1
ATOM 2325 C C . GLU A 1 296 ? 8.773 4.781 20.844 1 97.25 296 GLU A C 1
ATOM 2327 O O . GLU A 1 296 ? 7.84 4.023 20.562 1 97.25 296 GLU A O 1
ATOM 2332 N N . VAL A 1 297 ? 8.797 6.016 20.391 1 97.94 297 VAL A N 1
ATOM 2333 C CA . VAL A 1 297 ? 7.695 6.605 19.641 1 97.94 297 VAL A CA 1
ATOM 2334 C C . VAL A 1 297 ? 7.668 6.039 18.219 1 97.94 297 VAL A C 1
ATOM 2336 O O . VAL A 1 297 ? 6.609 5.672 17.719 1 97.94 297 VAL A O 1
ATOM 2339 N N . MET A 1 298 ? 8.836 5.914 17.594 1 98.06 298 MET A N 1
ATOM 2340 C CA . MET A 1 298 ? 8.891 5.504 16.203 1 98.06 298 MET A CA 1
ATOM 2341 C C . MET A 1 298 ? 8.438 4.062 16.031 1 98.06 298 MET A C 1
ATOM 2343 O O . MET A 1 298 ? 7.957 3.674 14.969 1 98.06 298 MET A O 1
ATOM 2347 N N . HIS A 1 299 ? 8.5 3.268 17.094 1 97.81 299 HIS A N 1
ATOM 2348 C CA . HIS A 1 299 ? 8.086 1.872 17 1 97.81 299 HIS A CA 1
ATOM 2349 C C . HIS A 1 299 ? 6.672 1.674 17.547 1 97.81 299 HIS A C 1
ATOM 2351 O O . HIS A 1 299 ? 6.168 0.549 17.578 1 97.81 299 HIS A O 1
ATOM 2357 N N . SER A 1 300 ? 6.078 2.754 18.016 1 98 300 SER A N 1
ATOM 2358 C CA . SER A 1 300 ? 4.664 2.715 18.375 1 98 300 SER A CA 1
ATOM 2359 C C . SER A 1 300 ? 3.777 2.641 17.141 1 98 300 SER A C 1
ATOM 2361 O O . SER A 1 300 ? 4.25 2.844 16.016 1 98 300 SER A O 1
ATOM 2363 N N . PRO A 1 301 ? 2.463 2.344 17.266 1 97.44 301 PRO A N 1
ATOM 2364 C CA . PRO A 1 301 ? 1.559 2.309 16.125 1 97.44 301 PRO A CA 1
ATOM 2365 C C . PRO A 1 301 ? 1.506 3.639 15.367 1 97.44 301 PRO A C 1
ATOM 2367 O O . PRO A 1 301 ? 1.514 3.658 14.133 1 97.44 301 PRO A O 1
ATOM 2370 N N . MET A 1 302 ? 1.562 4.746 16.078 1 97.88 302 MET A N 1
ATOM 2371 C CA . MET A 1 302 ? 1.558 6.062 15.453 1 97.88 302 MET A CA 1
ATOM 2372 C C . MET A 1 302 ? 2.873 6.324 14.727 1 97.88 302 MET A C 1
ATOM 2374 O O . MET A 1 302 ? 2.881 6.895 13.641 1 97.88 302 MET A O 1
ATOM 2378 N N . GLY A 1 303 ? 3.918 5.91 15.352 1 98.31 303 GLY A N 1
ATOM 2379 C CA . GLY A 1 303 ? 5.227 6.074 14.742 1 98.31 303 GLY A CA 1
ATOM 2380 C C . GLY A 1 303 ? 5.379 5.312 13.445 1 98.31 303 GLY A C 1
ATOM 2381 O O . GLY A 1 303 ? 5.727 5.895 12.414 1 98.31 303 GLY A O 1
ATOM 2382 N N . ARG A 1 304 ? 5 4.059 13.422 1 98 304 ARG A N 1
ATOM 2383 C CA . ARG A 1 304 ? 5.176 3.189 12.258 1 98 304 ARG A CA 1
ATOM 2384 C C . ARG A 1 304 ? 4.141 3.502 11.18 1 98 304 ARG A C 1
ATOM 2386 O O . ARG A 1 304 ? 4.441 3.451 9.992 1 98 304 ARG A O 1
ATOM 2393 N N . GLY A 1 305 ? 3.002 3.812 11.664 1 98.19 305 GLY A N 1
ATOM 2394 C CA . GLY A 1 305 ? 1.89 3.939 10.742 1 98.19 305 GLY A CA 1
ATOM 2395 C C . GLY A 1 305 ? 1.784 5.32 10.117 1 98.19 305 GLY A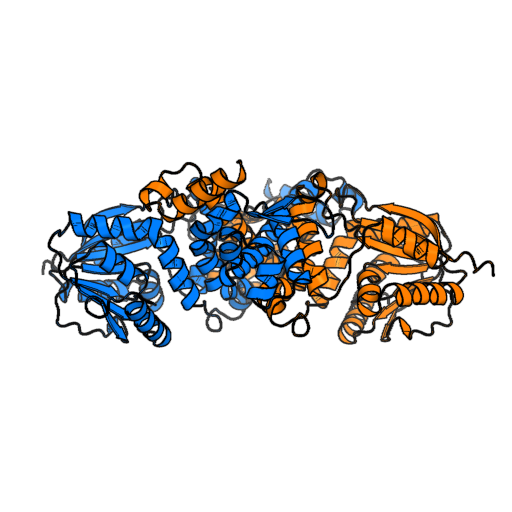 C 1
ATOM 2396 O O . GLY A 1 305 ? 1.286 5.465 9 1 98.19 305 GLY A O 1
ATOM 2397 N N . TYR A 1 306 ? 2.219 6.34 10.781 1 98.38 306 TYR A N 1
ATOM 2398 C CA . TYR A 1 306 ? 2.049 7.691 10.266 1 98.38 306 TYR A CA 1
ATOM 2399 C C . TYR A 1 306 ? 3.395 8.398 10.125 1 98.38 306 TYR A C 1
ATOM 2401 O O . TYR A 1 306 ? 3.766 8.828 9.031 1 98.38 306 TYR A O 1
ATOM 2409 N N . TYR A 1 307 ? 4.152 8.477 11.133 1 98.69 307 TYR A N 1
ATOM 2410 C CA . TYR A 1 307 ? 5.293 9.383 11.141 1 98.69 307 TYR A CA 1
ATOM 2411 C C . TYR A 1 307 ? 6.465 8.789 10.367 1 98.69 307 TYR A C 1
ATOM 2413 O O . TYR A 1 307 ? 7.238 9.516 9.742 1 98.69 307 TYR A O 1
ATOM 2421 N N . ASN A 1 308 ? 6.652 7.461 10.422 1 98.81 308 ASN A N 1
ATOM 2422 C CA . ASN A 1 308 ? 7.699 6.867 9.594 1 98.81 308 ASN A CA 1
ATOM 2423 C C . ASN A 1 308 ? 7.488 7.168 8.117 1 98.81 308 ASN A C 1
ATOM 2425 O O . ASN A 1 308 ? 8.398 7.656 7.441 1 98.81 308 ASN A O 1
ATOM 2429 N N . PRO A 1 309 ? 6.266 6.941 7.617 1 98.81 309 PRO A N 1
ATOM 2430 C CA . PRO A 1 309 ? 5.984 7.375 6.246 1 98.81 309 PRO A CA 1
ATOM 2431 C C . PRO A 1 309 ? 6.125 8.883 6.066 1 98.81 309 PRO A C 1
ATOM 2433 O O . PRO A 1 309 ? 6.645 9.344 5.047 1 98.81 309 PRO A O 1
ATOM 2436 N N . TYR A 1 310 ? 5.676 9.617 7.016 1 98.56 310 TYR A N 1
ATOM 2437 C CA . TYR A 1 310 ? 5.703 11.078 6.961 1 98.56 310 TYR A CA 1
ATOM 2438 C C . TYR A 1 310 ? 7.137 11.594 6.887 1 98.56 310 TYR A C 1
ATOM 2440 O O . TYR A 1 310 ? 7.441 12.477 6.086 1 98.56 310 TYR A O 1
ATOM 2448 N N . PHE A 1 311 ? 8 11.055 7.695 1 98.62 311 PHE A N 1
ATOM 2449 C CA . PHE A 1 311 ? 9.406 11.445 7.68 1 98.62 311 PHE A CA 1
ATOM 2450 C C . PHE A 1 311 ? 10.07 11.039 6.367 1 98.62 311 PHE A C 1
ATOM 2452 O O . PHE A 1 311 ? 10.93 11.75 5.855 1 98.62 311 PHE A O 1
ATOM 2459 N N . LEU A 1 312 ? 9.641 9.938 5.84 1 98.81 312 LEU A N 1
ATOM 2460 C CA . LEU A 1 312 ? 10.195 9.422 4.594 1 98.81 312 LEU A CA 1
ATOM 2461 C C . LEU A 1 312 ? 9.883 10.359 3.432 1 98.81 312 LEU A C 1
ATOM 2463 O O . LEU A 1 312 ? 10.766 10.68 2.629 1 98.81 312 LEU A O 1
ATOM 2467 N N . LEU A 1 313 ? 8.688 10.828 3.293 1 98.56 313 LEU A N 1
ATOM 2468 C CA . LEU A 1 313 ? 8.234 11.5 2.078 1 98.56 313 LEU A CA 1
ATOM 2469 C C . LEU A 1 313 ? 8.789 12.914 1.996 1 98.56 313 LEU A C 1
ATOM 2471 O O . LEU A 1 313 ? 8.852 13.5 0.912 1 98.56 313 LEU A O 1
ATOM 2475 N N . HIS A 1 314 ? 9.242 13.508 3.037 1 98.25 314 HIS A N 1
ATOM 2476 C CA . HIS A 1 314 ? 9.516 14.938 3.09 1 98.25 314 HIS A CA 1
ATOM 2477 C C . HIS A 1 314 ? 10.75 15.297 2.266 1 98.25 314 HIS A C 1
ATOM 2479 O O . HIS A 1 314 ? 10.695 16.188 1.418 1 98.25 314 HIS A O 1
ATOM 2485 N N . PRO A 1 315 ? 11.883 14.555 2.426 1 97.69 315 PRO A N 1
ATOM 2486 C CA . PRO A 1 315 ? 13.008 14.875 1.538 1 97.69 315 PRO A CA 1
ATOM 2487 C C . PRO A 1 315 ? 12.68 14.633 0.066 1 97.69 315 PRO A C 1
ATOM 2489 O O . PRO A 1 315 ? 13.203 15.328 -0.809 1 97.69 315 PRO A O 1
ATOM 2492 N N . PHE A 1 316 ? 11.797 13.758 -0.219 1 98.31 316 PHE A N 1
ATOM 2493 C CA . PHE A 1 316 ? 11.438 13.406 -1.588 1 98.31 316 PHE A CA 1
ATOM 2494 C C . PHE A 1 316 ? 10.5 14.445 -2.182 1 98.31 316 PHE A C 1
ATOM 2496 O O . PHE A 1 316 ? 10.227 14.438 -3.385 1 98.31 316 PHE A O 1
ATOM 2503 N N . THR A 1 317 ? 10.023 15.336 -1.374 1 96.75 317 THR A N 1
ATOM 2504 C CA . THR A 1 317 ? 9.156 16.406 -1.85 1 96.75 317 THR A CA 1
ATOM 2505 C C . THR A 1 317 ? 9.734 17.766 -1.509 1 96.75 317 THR A C 1
ATOM 2507 O O . THR A 1 317 ? 9 18.75 -1.373 1 96.75 317 THR A O 1
ATOM 2510 N N . ASN A 1 318 ? 11.008 17.781 -1.277 1 94.88 318 ASN A N 1
ATOM 2511 C CA . ASN A 1 318 ? 11.773 19 -1.037 1 94.88 318 ASN A CA 1
ATOM 2512 C C . ASN A 1 318 ? 11.242 19.766 0.17 1 94.88 318 ASN A C 1
ATOM 2514 O O . ASN A 1 318 ? 11.047 20.984 0.101 1 94.88 318 ASN A O 1
ATOM 2518 N N . GLN A 1 319 ? 10.93 19.109 1.17 1 95.38 319 GLN A N 1
ATOM 2519 C CA . GLN A 1 319 ? 10.562 19.641 2.475 1 95.38 319 GLN A CA 1
ATOM 2520 C C . GLN A 1 319 ? 11.562 19.219 3.547 1 95.38 319 GLN A C 1
ATOM 2522 O O . GLN A 1 319 ? 12.086 18.109 3.512 1 95.38 319 GLN A O 1
ATOM 2527 N N . LEU A 1 320 ? 11.828 20.109 4.422 1 97 320 LEU A N 1
ATOM 2528 C CA . LEU A 1 320 ? 12.828 19.844 5.453 1 97 320 LEU A CA 1
ATOM 2529 C C . LEU A 1 320 ? 12.195 19.828 6.836 1 97 320 LEU A C 1
ATOM 2531 O O . LEU A 1 320 ? 11.68 20.859 7.297 1 97 320 LEU A O 1
ATOM 2535 N N . LEU A 1 321 ? 12.195 18.719 7.441 1 97.75 321 LEU A N 1
ATOM 2536 C CA . LEU A 1 321 ? 11.758 18.609 8.828 1 97.75 321 LEU A CA 1
ATOM 2537 C C . LEU A 1 321 ? 12.922 18.875 9.781 1 97.75 321 LEU A C 1
ATOM 2539 O O . LEU A 1 321 ? 14.055 18.469 9.516 1 97.75 321 LEU A O 1
ATOM 2543 N N . LEU A 1 322 ? 12.641 19.531 10.836 1 97.88 322 LEU A N 1
ATOM 2544 C CA . LEU A 1 322 ? 13.648 19.828 11.844 1 97.88 322 LEU A CA 1
ATOM 2545 C C . LEU A 1 322 ? 13.188 19.375 13.227 1 97.88 322 LEU A C 1
ATOM 2547 O O . LEU A 1 322 ? 11.984 19.375 13.516 1 97.88 322 LEU A O 1
ATOM 2551 N N . PRO A 1 323 ? 14.156 19.016 14.055 1 97.31 323 PRO A N 1
ATOM 2552 C CA . PRO A 1 323 ? 13.789 18.797 15.453 1 97.31 323 PRO A CA 1
ATOM 2553 C C . PRO A 1 323 ? 13.258 20.062 16.125 1 97.31 323 PRO A C 1
ATOM 2555 O O . PRO A 1 323 ? 13.648 21.172 15.758 1 97.31 323 PRO A O 1
ATOM 2558 N N . LYS A 1 324 ? 12.438 19.891 17.094 1 97.94 324 LYS A N 1
ATOM 2559 C CA . LYS A 1 324 ? 11.859 21.016 17.812 1 97.94 324 LYS A CA 1
ATOM 2560 C C . LYS A 1 324 ? 12.938 21.969 18.328 1 97.94 324 LYS A C 1
ATOM 2562 O O . LYS A 1 324 ? 12.773 23.188 18.266 1 97.94 324 LYS A O 1
ATOM 2567 N N . ARG A 1 325 ? 14.055 21.438 18.812 1 97.25 325 ARG A N 1
ATOM 2568 C CA . ARG A 1 325 ? 15.133 22.25 19.359 1 97.25 325 ARG A CA 1
ATOM 2569 C C . ARG A 1 325 ? 15.656 23.234 18.297 1 97.25 325 ARG A C 1
ATOM 2571 O O . ARG A 1 325 ? 16 24.375 18.625 1 97.25 325 ARG A O 1
ATOM 2578 N N . GLU A 1 326 ? 15.719 22.766 17.094 1 97.69 326 GLU A N 1
ATOM 2579 C CA . GLU A 1 326 ? 16.188 23.625 16 1 97.69 326 GLU A CA 1
ATOM 2580 C C . GLU A 1 326 ? 15.156 24.703 15.68 1 97.69 326 GLU A C 1
ATOM 2582 O O . GLU A 1 326 ? 15.516 25.844 15.375 1 97.69 326 GLU A O 1
ATOM 2587 N N . TRP A 1 327 ? 13.883 24.391 15.695 1 98.12 327 TRP A N 1
ATOM 2588 C CA . TRP A 1 327 ? 12.836 25.406 15.523 1 98.12 327 TRP A CA 1
ATOM 2589 C C . TRP A 1 327 ? 12.938 26.484 16.594 1 98.12 327 TRP A C 1
ATOM 2591 O O . TRP A 1 327 ? 12.883 27.672 16.281 1 98.12 327 TRP A O 1
ATOM 2601 N N . ASP A 1 328 ? 13.156 26.047 17.859 1 98.06 328 ASP A N 1
ATOM 2602 C CA . ASP A 1 328 ? 13.312 26.984 18.953 1 98.06 328 ASP A CA 1
ATOM 2603 C C . ASP A 1 328 ? 14.477 27.953 18.703 1 98.06 328 ASP A C 1
ATOM 2605 O O . ASP A 1 328 ? 14.352 29.156 18.922 1 98.06 328 ASP A O 1
ATOM 2609 N N . GLU A 1 329 ? 15.539 27.391 18.219 1 98.06 329 GLU A N 1
ATOM 2610 C CA . GLU A 1 329 ? 16.719 28.203 17.938 1 98.06 329 GLU A CA 1
ATOM 2611 C C . GLU A 1 329 ? 16.453 29.203 16.812 1 98.06 329 GLU A C 1
ATOM 2613 O O . GLU A 1 329 ? 16.859 30.359 16.891 1 98.06 329 GLU A O 1
ATOM 2618 N N . ILE A 1 330 ? 15.805 28.75 15.82 1 98.06 330 ILE A N 1
ATOM 2619 C CA . ILE A 1 330 ? 15.5 29.578 14.664 1 98.06 330 ILE A CA 1
ATOM 2620 C C . ILE A 1 330 ? 14.594 30.734 15.07 1 98.06 330 ILE A C 1
ATOM 2622 O O . ILE A 1 330 ? 14.844 31.875 14.703 1 98.06 330 ILE A O 1
ATOM 2626 N N . PHE A 1 331 ? 13.57 30.5 15.836 1 97.88 331 PHE A N 1
ATOM 2627 C CA . PHE A 1 331 ? 12.648 31.547 16.281 1 97.88 331 PHE A CA 1
ATOM 2628 C C . PHE A 1 331 ? 13.367 32.562 17.156 1 97.88 331 PHE A C 1
ATOM 2630 O O . PHE A 1 331 ? 13.156 33.75 17.016 1 97.88 331 PHE A O 1
ATOM 2637 N N . ALA A 1 332 ? 14.242 32.062 18.031 1 97.44 332 ALA A N 1
ATOM 2638 C CA . ALA A 1 332 ? 15.023 32.938 18.891 1 97.44 332 ALA A CA 1
ATOM 2639 C C . ALA A 1 332 ? 15.93 33.844 18.062 1 97.44 332 ALA A C 1
ATOM 2641 O O . ALA A 1 332 ? 16 35.062 18.297 1 97.44 332 ALA A O 1
ATOM 2642 N N . GLN A 1 333 ? 16.594 33.25 17.109 1 97.25 333 GLN A N 1
ATOM 2643 C CA . GLN A 1 333 ? 17.516 34 16.266 1 97.25 333 GLN A CA 1
ATOM 2644 C C . GLN A 1 333 ? 16.766 35 15.406 1 97.25 333 GLN A C 1
ATOM 2646 O O . GLN A 1 333 ? 17.312 36.062 15.078 1 97.25 333 GLN A O 1
ATOM 2651 N N . ALA A 1 334 ? 15.57 34.688 15.07 1 96.94 334 ALA A N 1
ATOM 2652 C CA . ALA A 1 334 ? 14.758 35.562 14.234 1 96.94 334 ALA A CA 1
ATOM 2653 C C . ALA A 1 334 ? 14.117 36.688 15.07 1 96.94 334 ALA A C 1
ATOM 2655 O O . ALA A 1 334 ? 13.492 37.594 14.523 1 96.94 334 ALA A O 1
ATOM 2656 N N . GLY A 1 335 ? 14.195 36.625 16.375 1 96.69 335 GLY A N 1
ATOM 2657 C CA . GLY A 1 335 ? 13.734 37.688 17.234 1 96.69 335 GLY A CA 1
ATOM 2658 C C . GLY A 1 335 ? 12.344 37.469 17.781 1 96.69 335 GLY A C 1
ATOM 2659 O O . GLY A 1 335 ? 11.617 38.406 18.062 1 96.69 335 GLY A O 1
ATOM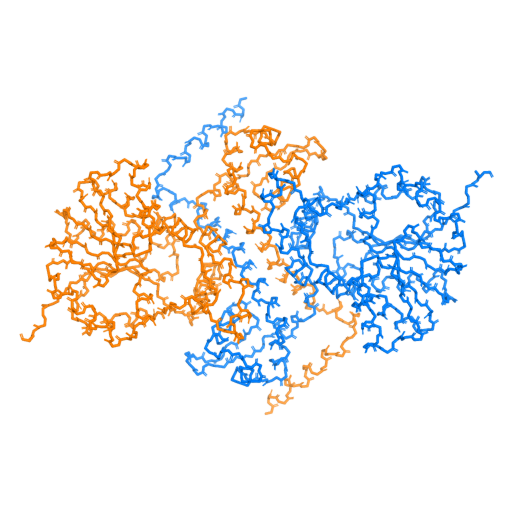 2660 N N . TYR A 1 336 ? 11.977 36.25 17.953 1 97.56 336 TYR A N 1
ATOM 2661 C CA . TYR A 1 336 ? 10.641 35.938 18.453 1 97.56 336 TYR A CA 1
ATOM 2662 C C . TYR A 1 336 ? 10.703 35.375 19.875 1 97.56 336 TYR A C 1
ATOM 2664 O O . TYR A 1 336 ? 11.602 34.594 20.188 1 97.56 336 TYR A O 1
ATOM 2672 N N . ASP A 1 337 ? 9.758 35.719 20.703 1 97.12 337 ASP A N 1
ATOM 2673 C CA . ASP A 1 337 ? 9.5 35.094 22 1 97.12 337 ASP A CA 1
ATOM 2674 C C . ASP A 1 337 ? 8.398 34.031 21.875 1 97.12 337 ASP A C 1
ATOM 2676 O O . ASP A 1 337 ? 7.43 34.219 21.125 1 97.12 337 ASP A O 1
ATOM 2680 N N . VAL A 1 338 ? 8.547 33 22.609 1 97.38 338 VAL A N 1
ATOM 2681 C CA . VAL A 1 338 ? 7.508 31.984 22.688 1 97.38 338 VAL A CA 1
ATOM 2682 C C . VAL A 1 338 ? 6.473 32.375 23.734 1 97.38 338 VAL A C 1
ATOM 2684 O O . VAL A 1 338 ? 6.773 32.406 24.938 1 97.38 338 VAL A O 1
ATOM 2687 N N . VAL A 1 339 ? 5.316 32.594 23.281 1 97.25 339 VAL A N 1
ATOM 2688 C CA . VAL A 1 339 ? 4.223 32.969 24.172 1 97.25 339 VAL A CA 1
ATOM 2689 C C . VAL A 1 339 ? 3.533 31.703 24.688 1 97.25 339 VAL A C 1
ATOM 2691 O O . VAL A 1 339 ? 3.197 31.609 25.875 1 97.25 339 VAL A O 1
ATOM 2694 N N . ARG A 1 340 ? 3.271 30.828 23.766 1 96.5 340 ARG A N 1
ATOM 2695 C CA . ARG A 1 340 ? 2.738 29.5 24.047 1 96.5 340 ARG A CA 1
ATOM 2696 C C . ARG A 1 340 ? 3.469 28.438 23.25 1 96.5 340 ARG A C 1
ATOM 2698 O O . ARG A 1 340 ? 3.932 28.688 22.141 1 96.5 340 ARG A O 1
ATOM 2705 N N . ASP A 1 341 ? 3.639 27.344 23.828 1 95.12 341 ASP A N 1
ATOM 2706 C CA . ASP A 1 341 ? 4.23 26.172 23.203 1 95.12 341 ASP A CA 1
ATOM 2707 C C . ASP A 1 341 ? 3.6 24.891 23.734 1 95.12 341 ASP A C 1
ATOM 2709 O O . ASP A 1 341 ? 3.775 24.547 24.906 1 95.12 341 ASP A O 1
ATOM 2713 N N . GLU A 1 342 ? 2.824 24.203 22.922 1 96.06 342 GLU A N 1
ATOM 2714 C CA . GLU A 1 342 ? 2.172 22.953 23.281 1 96.06 342 GLU A CA 1
ATOM 2715 C C . GLU A 1 342 ? 2.223 21.953 22.141 1 96.06 342 GLU A C 1
ATOM 2717 O O . GLU A 1 342 ? 2.49 22.312 21 1 96.06 342 GLU A O 1
ATOM 2722 N N . VAL A 1 343 ? 2.025 20.703 22.5 1 95.88 343 VAL A N 1
ATOM 2723 C CA . VAL A 1 343 ? 1.875 19.672 21.484 1 95.88 343 VAL A CA 1
ATOM 2724 C C . VAL A 1 343 ? 0.399 19.312 21.328 1 95.88 343 VAL A C 1
ATOM 2726 O O . VAL A 1 343 ? -0.421 19.641 22.188 1 95.88 343 VAL A O 1
ATOM 2729 N N . THR A 1 344 ? 0.054 18.719 20.219 1 94.31 344 THR A N 1
ATOM 2730 C CA . THR A 1 344 ? -1.322 18.312 19.953 1 94.31 344 THR A CA 1
ATOM 2731 C C . THR A 1 344 ? -1.803 17.328 21.016 1 94.31 344 THR A C 1
ATOM 2733 O O . THR A 1 344 ? -0.993 16.703 21.719 1 94.31 344 THR A O 1
ATOM 2736 N N . SER A 1 345 ? -3.084 17.203 21.156 1 94.81 345 SER A N 1
ATOM 2737 C CA . SER A 1 345 ? -3.686 16.312 22.141 1 94.81 345 SER A CA 1
ATOM 2738 C C . SER A 1 345 ? -3.191 14.883 21.984 1 94.81 345 SER A C 1
ATOM 2740 O O . SER A 1 345 ? -3.199 14.336 20.891 1 94.81 345 SER A O 1
ATOM 2742 N N . PRO A 1 346 ? -2.854 14.234 23.078 1 96.25 346 PRO A N 1
ATOM 2743 C CA . PRO A 1 346 ? -2.422 12.836 23 1 96.25 346 PRO A CA 1
ATOM 2744 C C . PRO A 1 346 ? -3.543 11.891 22.562 1 96.25 346 PRO A C 1
ATOM 2746 O O . PRO A 1 346 ? -3.281 10.758 22.156 1 96.25 346 PRO A O 1
ATOM 2749 N N . LYS A 1 347 ? -4.793 12.367 22.688 1 95.69 347 LYS A N 1
ATOM 2750 C CA . LYS A 1 347 ? -5.922 11.555 22.234 1 95.69 347 LYS A CA 1
ATOM 2751 C C . LYS A 1 347 ? -5.945 11.453 20.703 1 95.69 347 LYS A C 1
ATOM 2753 O O . LYS A 1 347 ? -6.34 10.422 20.156 1 95.69 347 LYS A O 1
ATOM 2758 N N . ALA A 1 348 ? -5.508 12.523 20.062 1 95.69 348 ALA A N 1
ATOM 2759 C CA . ALA A 1 348 ? -5.449 12.547 18.609 1 95.69 348 ALA A CA 1
ATOM 2760 C C . ALA A 1 348 ? -4.105 12.023 18.109 1 95.69 348 ALA A C 1
ATOM 2762 O O . ALA A 1 348 ? -4.047 11.297 17.109 1 95.69 348 ALA A O 1
ATOM 2763 N N . ASP A 1 349 ? -3.092 12.383 18.734 1 96.88 349 ASP A N 1
ATOM 2764 C CA . ASP A 1 349 ? -1.722 12.016 18.391 1 96.88 349 ASP A CA 1
ATOM 2765 C C . ASP A 1 349 ? -0.889 11.75 19.641 1 96.88 349 ASP A C 1
ATOM 2767 O O . ASP A 1 349 ? -0.316 12.68 20.219 1 96.88 349 ASP A O 1
ATOM 2771 N N . PRO A 1 350 ? -0.715 10.539 19.984 1 97.19 350 PRO A N 1
ATOM 2772 C CA . PRO A 1 350 ? -0.007 10.219 21.219 1 97.19 350 PRO A CA 1
ATOM 2773 C C . PRO A 1 350 ? 1.51 10.336 21.078 1 97.19 350 PRO A C 1
ATOM 2775 O O . PRO A 1 350 ? 2.24 10.133 22.062 1 97.19 350 PRO A O 1
ATOM 2778 N N . SER A 1 351 ? 2.062 10.656 19.938 1 96.75 351 SER A N 1
ATOM 2779 C CA . SER A 1 351 ? 3.504 10.688 19.703 1 96.75 351 SER A CA 1
ATOM 2780 C C . SER A 1 351 ? 4.137 11.914 20.359 1 96.75 351 SER A C 1
ATOM 2782 O O . SER A 1 351 ? 5.324 11.898 20.688 1 96.75 351 SER A O 1
ATOM 2784 N N . GLY A 1 352 ? 3.35 13.008 20.359 1 96.62 352 GLY A N 1
ATOM 2785 C CA . GLY A 1 352 ? 3.893 14.273 20.828 1 96.62 352 GLY A CA 1
ATOM 2786 C C . GLY A 1 352 ? 4.688 15.008 19.766 1 96.62 352 GLY A C 1
ATOM 2787 O O . GLY A 1 352 ? 5.301 16.047 20.031 1 96.62 352 GLY A O 1
ATOM 2788 N N . PHE A 1 353 ? 4.664 14.578 18.562 1 98.06 353 PHE A N 1
ATOM 2789 C CA . PHE A 1 353 ? 5.492 15.148 17.5 1 98.06 353 PHE A CA 1
ATOM 2790 C C . PHE A 1 353 ? 4.832 16.391 16.906 1 98.06 353 PHE A C 1
ATOM 2792 O O . PHE A 1 353 ? 5.477 17.172 16.203 1 98.06 353 PHE A O 1
ATOM 2799 N N . GLY A 1 354 ? 3.504 16.609 17.094 1 97.56 354 GLY A N 1
ATOM 2800 C CA . GLY A 1 354 ? 2.828 17.812 16.641 1 97.56 354 GLY A CA 1
ATOM 2801 C C . GLY A 1 354 ? 3.088 19.031 17.516 1 97.56 354 GLY A C 1
ATOM 2802 O O . GLY A 1 354 ? 2.416 19.219 18.531 1 97.56 354 GLY A O 1
ATOM 2803 N N . ILE A 1 355 ? 3.967 19.875 17.109 1 98 355 ILE A N 1
ATOM 2804 C CA . ILE A 1 355 ? 4.355 21.016 17.953 1 98 355 ILE A CA 1
ATOM 2805 C C . ILE A 1 355 ? 3.635 22.266 17.469 1 98 355 ILE A C 1
ATOM 2807 O O . ILE A 1 355 ? 3.48 22.484 16.266 1 98 355 ILE A O 1
ATOM 2811 N N . CYS A 1 356 ? 3.145 23.031 18.375 1 97.75 356 CYS A N 1
ATOM 2812 C CA . CYS A 1 356 ? 2.371 24.25 18.094 1 97.75 356 CYS A CA 1
ATOM 2813 C C . CYS A 1 356 ? 2.875 25.422 18.922 1 97.75 356 CYS A C 1
ATOM 2815 O O . CYS A 1 356 ? 3.09 25.281 20.125 1 97.75 356 CYS A O 1
ATOM 2817 N N . TYR A 1 357 ? 3.086 26.547 18.234 1 98 357 TYR A N 1
ATOM 2818 C CA . TYR A 1 357 ? 3.627 27.734 18.891 1 98 357 TYR A CA 1
ATOM 2819 C C . TYR A 1 357 ? 2.705 28.938 18.688 1 98 357 TYR A C 1
ATOM 2821 O O . TYR A 1 357 ? 2.055 29.062 17.641 1 98 357 TYR A O 1
ATOM 2829 N N . VAL A 1 358 ? 2.648 29.766 19.672 1 98.31 358 VAL A N 1
ATOM 2830 C CA . VAL A 1 358 ? 2.334 31.188 19.5 1 98.31 358 VAL A CA 1
ATOM 2831 C C . VAL A 1 358 ? 3.576 32.031 19.781 1 98.31 358 VAL A C 1
ATOM 2833 O O . VAL A 1 358 ? 4.148 31.953 20.875 1 98.31 358 VAL A O 1
ATOM 2836 N N . LEU A 1 359 ? 3.975 32.781 18.781 1 98.12 359 LEU A N 1
ATOM 2837 C CA . LEU A 1 359 ? 5.195 33.562 18.875 1 98.12 359 LEU A CA 1
ATOM 2838 C C . LEU A 1 359 ? 4.879 35.062 18.781 1 98.12 359 LEU A C 1
ATOM 2840 O O . LEU A 1 359 ? 3.9 35.469 18.156 1 98.12 359 LEU A O 1
ATOM 2844 N N . LYS A 1 360 ? 5.672 35.844 19.453 1 97.56 360 LYS A N 1
ATOM 2845 C CA . LYS A 1 360 ? 5.59 37.312 19.406 1 97.56 360 LYS A CA 1
ATOM 2846 C C . LYS A 1 360 ? 6.953 37.906 19.094 1 97.56 360 LYS A C 1
ATOM 2848 O O . LYS A 1 360 ? 7.953 37.562 19.734 1 97.56 360 LYS A O 1
ATOM 2853 N N . TYR A 1 361 ? 6.945 38.75 18.078 1 95.56 361 TYR A N 1
ATOM 2854 C CA . TYR A 1 361 ? 8.195 39.406 17.703 1 95.56 361 TYR A CA 1
ATOM 2855 C C . TYR A 1 361 ? 8.609 40.406 18.766 1 95.56 361 TYR A C 1
ATOM 2857 O O . TYR A 1 361 ? 7.816 41.281 19.172 1 95.56 361 TYR A O 1
ATOM 2865 N N . ARG A 1 362 ? 9.781 40.312 19.469 1 88.06 362 ARG A N 1
ATOM 2866 C CA . ARG A 1 362 ? 10.32 41.156 20.516 1 88.06 362 ARG A CA 1
ATOM 2867 C C . ARG A 1 362 ? 10.727 42.5 19.969 1 88.06 362 ARG A C 1
ATOM 2869 O O . ARG A 1 362 ? 10.672 43.5 20.688 1 88.06 362 ARG A O 1
ATOM 2876 N N . GLY A 1 363 ? 10.812 42.906 18.891 1 68.81 363 GLY A N 1
ATOM 2877 C CA . GLY A 1 363 ? 11.453 44.094 18.359 1 68.81 363 GLY A CA 1
ATOM 2878 C C . GLY A 1 363 ? 12.969 44.031 18.453 1 68.81 363 GLY A C 1
ATOM 2879 O O . GLY A 1 363 ? 13.523 43.344 19.297 1 68.81 363 GLY A O 1
ATOM 2880 N N . ALA A 1 364 ? 13.75 43.844 17.438 1 49.53 364 ALA A N 1
ATOM 2881 C CA . ALA A 1 364 ? 15.203 43.938 17.547 1 49.53 364 ALA A CA 1
ATOM 2882 C C . ALA A 1 364 ? 15.609 45.031 18.531 1 49.53 364 ALA A C 1
ATOM 2884 O O . ALA A 1 364 ? 15.125 46.156 18.453 1 49.53 364 ALA A O 1
ATOM 2885 N N . HIS A 1 365 ? 15.789 44.594 19.812 1 42.19 365 HIS A N 1
ATOM 2886 C CA . HIS A 1 365 ? 16.578 45.562 20.578 1 42.19 365 HIS A CA 1
ATOM 2887 C C . HIS A 1 365 ? 17.625 46.25 19.688 1 42.19 365 HIS A C 1
ATOM 2889 O O . HIS A 1 365 ? 18.562 45.594 19.234 1 42.19 365 HIS A O 1
ATOM 2895 N N . CYS A 1 366 ? 17.281 46.75 18.562 1 31.58 366 CYS A N 1
ATOM 2896 C CA . CYS A 1 366 ? 18.297 47.781 18.266 1 31.58 366 CYS A CA 1
ATOM 2897 C C . CYS A 1 366 ? 18.344 48.812 19.375 1 31.58 366 CYS A C 1
ATOM 2899 O O . CYS A 1 366 ? 17.297 49.219 19.906 1 31.58 366 CYS A O 1
ATOM 2901 N N . MET B 1 1 ? -38.062 -5.852 15.867 1 28.17 1 MET B N 1
ATOM 2902 C CA . MET B 1 1 ? -37.844 -4.906 16.953 1 28.17 1 MET B CA 1
ATOM 2903 C C . MET B 1 1 ? -36.375 -4.492 17.031 1 28.17 1 MET B C 1
ATOM 2905 O O . MET B 1 1 ? -36.031 -3.504 17.672 1 28.17 1 MET B O 1
ATOM 2909 N N . THR B 1 2 ? -35.469 -5.508 16.594 1 28.69 2 THR B N 1
ATOM 2910 C CA . THR B 1 2 ? -34.031 -5.398 16.734 1 28.69 2 THR B CA 1
ATOM 2911 C C . THR B 1 2 ? -33.438 -4.523 15.625 1 28.69 2 THR B C 1
ATOM 2913 O O . THR B 1 2 ? -32.281 -4.094 15.695 1 28.69 2 THR B O 1
ATOM 2916 N N . ALA B 1 3 ? -34.125 -4.445 14.508 1 39.88 3 ALA B N 1
ATOM 2917 C CA . ALA B 1 3 ? -33.688 -3.582 13.422 1 39.88 3 ALA B CA 1
ATOM 2918 C C . ALA B 1 3 ? -33.781 -2.111 13.797 1 39.88 3 ALA B C 1
ATOM 2920 O O . ALA B 1 3 ? -33.094 -1.259 13.25 1 39.88 3 ALA B O 1
ATOM 2921 N N . ALA B 1 4 ? -34.812 -1.801 14.484 1 42.25 4 ALA B N 1
ATOM 2922 C CA . ALA B 1 4 ? -35.188 -0.434 14.836 1 42.25 4 ALA B CA 1
ATOM 2923 C C . ALA B 1 4 ? -34.156 0.193 15.781 1 42.25 4 ALA B C 1
ATOM 2925 O O . ALA B 1 4 ? -33.969 1.411 15.773 1 42.25 4 ALA B O 1
ATOM 2926 N N . THR B 1 5 ? -33.562 -0.673 16.531 1 37.47 5 THR B N 1
ATOM 2927 C CA . THR B 1 5 ? -32.625 -0.172 17.547 1 37.47 5 THR B CA 1
ATOM 2928 C C . THR B 1 5 ? -31.281 0.205 16.906 1 37.47 5 THR B C 1
ATOM 2930 O O . THR B 1 5 ? -30.578 1.093 17.391 1 37.47 5 THR B O 1
ATOM 2933 N N . SER B 1 6 ? -30.875 -0.55 15.758 1 40.22 6 SER B N 1
ATOM 2934 C CA . SER B 1 6 ? -29.562 -0.336 15.172 1 40.22 6 SER B CA 1
ATOM 2935 C C . SER B 1 6 ? -29.516 0.96 14.367 1 40.22 6 SER B C 1
ATOM 2937 O O . SER B 1 6 ? -28.453 1.58 14.234 1 40.22 6 SER B O 1
ATOM 2939 N N . VAL B 1 7 ? -30.703 1.474 13.875 1 39.19 7 VAL B N 1
ATOM 2940 C CA . VAL B 1 7 ? -30.797 2.732 13.141 1 39.19 7 VAL B CA 1
ATOM 2941 C C . VAL B 1 7 ? -30.594 3.902 14.102 1 39.19 7 VAL B C 1
ATOM 2943 O O . VAL B 1 7 ? -29.938 4.895 13.75 1 39.19 7 VAL B O 1
ATOM 2946 N N . ARG B 1 8 ? -31.125 3.855 15.195 1 37.38 8 ARG B N 1
ATOM 2947 C CA . ARG B 1 8 ? -31.047 4.945 16.156 1 37.38 8 ARG B CA 1
ATOM 2948 C C . ARG B 1 8 ? -29.609 5.137 16.656 1 37.38 8 ARG B C 1
ATOM 2950 O O . ARG B 1 8 ? -29.172 6.266 16.891 1 37.38 8 ARG B O 1
ATOM 2957 N N . ALA B 1 9 ? -28.844 4.109 16.781 1 38.41 9 ALA B N 1
ATOM 2958 C CA . ALA B 1 9 ? -27.469 4.246 17.234 1 38.41 9 ALA B CA 1
ATOM 2959 C C . ALA B 1 9 ? -26.609 4.887 16.141 1 38.41 9 ALA B C 1
ATOM 2961 O O . ALA B 1 9 ? -25.578 5.512 16.453 1 38.41 9 ALA B O 1
ATOM 2962 N N . GLN B 1 10 ? -26.828 4.652 14.797 1 42.25 10 GLN B N 1
ATOM 2963 C CA . GLN B 1 10 ? -26.062 5.156 13.656 1 42.25 10 GLN B CA 1
ATOM 2964 C C . GLN B 1 10 ? -26.234 6.664 13.5 1 42.25 10 GLN B C 1
ATOM 2966 O O . GLN B 1 10 ? -25.297 7.359 13.109 1 42.25 10 GLN B O 1
ATOM 2971 N N . ALA B 1 11 ? -27.516 7.246 13.586 1 43.09 11 ALA B N 1
ATOM 2972 C CA . ALA B 1 11 ? -27.875 8.656 13.516 1 43.09 11 ALA B CA 1
ATOM 2973 C C . ALA B 1 11 ? -27.141 9.469 14.57 1 43.09 11 ALA B C 1
ATOM 2975 O O . ALA B 1 11 ? -26.766 10.625 14.336 1 43.09 11 ALA B O 1
ATOM 2976 N N . ARG B 1 12 ? -26.766 8.836 15.578 1 45.53 12 ARG B N 1
ATOM 2977 C CA . ARG B 1 12 ? -26.25 9.477 16.781 1 45.53 12 ARG B CA 1
ATOM 2978 C C . ARG B 1 12 ? -24.75 9.734 16.672 1 45.53 12 ARG B C 1
ATOM 2980 O O . ARG B 1 12 ? -24.219 10.633 17.328 1 45.53 12 ARG B O 1
ATOM 2987 N N . GLU B 1 13 ? -23.984 8.859 15.914 1 51.44 13 GLU B N 1
ATOM 2988 C CA . GLU B 1 13 ? -22.547 9.094 15.828 1 51.44 13 GLU B CA 1
ATOM 2989 C C . GLU B 1 13 ? -22.234 10.312 14.961 1 51.44 13 GLU B C 1
ATOM 2991 O O . GLU B 1 13 ? -21.234 11 15.188 1 51.44 13 GLU B O 1
ATOM 2996 N N . GLU B 1 14 ? -23.203 10.648 13.938 1 56.12 14 GLU B N 1
ATOM 2997 C CA . GLU B 1 14 ? -23 11.828 13.094 1 56.12 14 GLU B CA 1
ATOM 2998 C C . GLU B 1 14 ? -23.047 13.109 13.93 1 56.12 14 GLU B C 1
ATOM 3000 O O . GLU B 1 14 ? -22.547 14.148 13.492 1 56.12 14 GLU B O 1
ATOM 3005 N N . ASP B 1 15 ? -23.375 12.891 15.07 1 66.75 15 ASP B N 1
ATOM 3006 C CA . ASP B 1 15 ? -23.641 14.109 15.828 1 66.75 15 ASP B CA 1
ATOM 3007 C C . ASP B 1 15 ? -22.609 14.289 16.953 1 66.75 15 ASP B C 1
ATOM 3009 O O . ASP B 1 15 ? -22.781 15.164 17.812 1 66.75 15 ASP B O 1
ATOM 3013 N N . LEU B 1 16 ? -21.578 13.406 16.828 1 85.38 16 LEU B N 1
ATOM 3014 C CA . LEU B 1 16 ? -20.641 13.539 17.953 1 85.38 16 LEU B CA 1
ATOM 3015 C C . LEU B 1 16 ? -19.703 14.719 17.719 1 85.38 16 LEU B C 1
ATOM 3017 O O . LEU B 1 16 ? -19.266 14.969 16.594 1 85.38 16 LEU B O 1
ATOM 3021 N N . SER B 1 17 ? -19.469 15.359 18.797 1 89.69 17 SER B N 1
ATOM 3022 C CA . SER B 1 17 ? -18.438 16.391 18.766 1 89.69 17 SER B CA 1
ATOM 3023 C C . SER B 1 17 ? -17.047 15.797 18.641 1 89.69 17 SER B C 1
ATOM 3025 O O . SER B 1 17 ? -16.844 14.609 18.906 1 89.69 17 SER B O 1
ATOM 3027 N N . VAL B 1 18 ? -16.125 16.594 18.25 1 90.56 18 VAL B N 1
ATOM 3028 C CA . VAL B 1 18 ? -14.734 16.156 18.141 1 90.56 18 VAL B CA 1
ATOM 3029 C C . VAL B 1 18 ? -14.242 15.656 19.5 1 90.56 18 VAL B C 1
ATOM 3031 O O . VAL B 1 18 ? -13.57 14.625 19.562 1 90.56 18 VAL B O 1
ATOM 3034 N N . LYS B 1 19 ? -14.586 16.375 20.516 1 91.5 19 LYS B N 1
ATOM 3035 C CA . LYS B 1 19 ? -14.188 15.977 21.859 1 91.5 19 LYS B CA 1
ATOM 3036 C C . LYS B 1 19 ? -14.734 14.602 22.219 1 91.5 19 LYS B C 1
ATOM 3038 O O . LYS B 1 19 ? -14.023 13.766 22.781 1 91.5 19 LYS B O 1
ATOM 3043 N N . GLU B 1 20 ? -15.969 14.391 21.906 1 94.75 20 GLU B N 1
ATOM 3044 C CA . GLU B 1 20 ? -16.609 13.109 22.203 1 94.75 20 GLU B CA 1
ATOM 3045 C C . GLU B 1 20 ? -15.945 11.977 21.422 1 94.75 20 GLU B C 1
ATOM 3047 O O . GLU B 1 20 ? -15.766 10.875 21.953 1 94.75 20 GLU B O 1
ATOM 3052 N N . ILE B 1 21 ? -15.609 12.266 20.219 1 95.88 21 ILE B N 1
ATOM 3053 C CA . ILE B 1 21 ? -14.953 11.266 19.375 1 95.88 21 ILE B CA 1
ATOM 3054 C C . ILE B 1 21 ? -13.586 10.922 19.953 1 95.88 21 ILE B C 1
ATOM 3056 O O . ILE B 1 21 ? -13.266 9.742 20.141 1 95.88 21 ILE B O 1
ATOM 3060 N N . LEU B 1 22 ? -12.836 11.891 20.359 1 95.75 22 LEU B N 1
ATOM 3061 C CA . LEU B 1 22 ? -11.484 11.688 20.875 1 95.75 22 LEU B CA 1
ATOM 3062 C C . LEU B 1 22 ? -11.523 10.969 22.219 1 95.75 22 LEU B C 1
ATOM 3064 O O . LEU B 1 22 ? -10.594 10.242 22.562 1 95.75 22 LEU B O 1
ATOM 3068 N N . ASP B 1 23 ? -12.633 11.172 22.938 1 95.94 23 ASP B N 1
ATOM 3069 C CA . ASP B 1 23 ? -12.766 10.562 24.266 1 95.94 23 ASP B CA 1
ATOM 3070 C C . ASP B 1 23 ? -13.297 9.133 24.156 1 95.94 23 ASP B C 1
ATOM 3072 O O . ASP B 1 23 ? -13.305 8.391 25.141 1 95.94 23 ASP B O 1
ATOM 3076 N N . SER B 1 24 ? -13.758 8.805 22.969 1 96.69 24 SER B N 1
ATOM 3077 C CA . SER B 1 24 ? -14.328 7.469 22.797 1 96.69 24 SER B CA 1
ATOM 3078 C C . SER B 1 24 ? -13.266 6.387 22.953 1 96.69 24 SER B C 1
ATOM 3080 O O . SER B 1 24 ? -12.078 6.641 22.734 1 96.69 24 SER B O 1
ATOM 3082 N N . ARG B 1 25 ? -13.727 5.195 23.297 1 96.56 25 ARG B N 1
ATOM 3083 C CA . ARG B 1 25 ? -12.812 4.074 23.5 1 96.56 25 ARG B CA 1
ATOM 3084 C C . ARG B 1 25 ? -12.383 3.475 22.156 1 96.56 25 ARG B C 1
ATOM 3086 O O . ARG B 1 25 ? -11.414 2.713 22.109 1 96.56 25 ARG B O 1
ATOM 3093 N N . TRP B 1 26 ? -13.102 3.859 21.109 1 97 26 TRP B N 1
ATOM 3094 C CA . TRP B 1 26 ? -12.859 3.203 19.828 1 97 26 TRP B CA 1
ATOM 3095 C C . TRP B 1 26 ? -11.922 4.039 18.953 1 97 26 TRP B C 1
ATOM 3097 O O . TRP B 1 26 ? -11.297 3.516 18.031 1 97 26 TRP B O 1
ATOM 3107 N N . PHE B 1 27 ? -11.75 5.309 19.188 1 97.69 27 PHE B N 1
ATOM 3108 C CA . PHE B 1 27 ? -11.109 6.18 18.219 1 97.69 27 PHE B CA 1
ATOM 3109 C C . PHE B 1 27 ? -9.641 5.801 18.047 1 97.69 27 PHE B C 1
ATOM 3111 O O . PHE B 1 27 ? -9.195 5.516 16.938 1 97.69 27 PHE B O 1
ATOM 3118 N N . GLN B 1 28 ? -8.922 5.715 19.094 1 97.31 28 GLN B N 1
ATOM 3119 C CA . GLN B 1 28 ? -7.484 5.508 18.969 1 97.31 28 GLN B CA 1
ATOM 3120 C C . GLN B 1 28 ? -7.168 4.098 18.484 1 97.31 28 GLN B C 1
ATOM 3122 O O . GLN B 1 28 ? -6.375 3.918 17.562 1 97.31 28 GLN B O 1
ATOM 3127 N N . PRO B 1 29 ? -7.832 3.068 19.078 1 97.56 29 PRO B N 1
ATOM 3128 C CA . PRO B 1 29 ? -7.547 1.724 18.578 1 97.56 29 PRO B CA 1
ATOM 3129 C C . PRO B 1 29 ? -7.867 1.572 17.078 1 97.56 29 PRO B C 1
ATOM 3131 O O . PRO B 1 29 ? -7.117 0.922 16.359 1 97.56 29 PRO B O 1
ATOM 3134 N N . GLU B 1 30 ? -8.938 2.186 16.641 1 98.12 30 GLU B N 1
ATOM 3135 C CA . GLU B 1 30 ? -9.312 2.074 15.234 1 98.12 30 GLU B CA 1
ATOM 3136 C C . GLU B 1 30 ? -8.445 2.963 14.359 1 98.12 30 GLU B C 1
ATOM 3138 O O . GLU B 1 30 ? -8.227 2.664 13.18 1 98.12 30 GLU B O 1
ATOM 3143 N N . MET B 1 31 ? -7.922 4.051 14.93 1 98.06 31 MET B N 1
ATOM 3144 C CA . MET B 1 31 ? -6.926 4.844 14.219 1 98.06 31 MET B CA 1
ATOM 3145 C C . MET B 1 31 ? -5.672 4.023 13.945 1 98.06 31 MET B C 1
ATOM 3147 O O . MET B 1 31 ? -5.133 4.051 12.836 1 98.06 31 MET B O 1
ATOM 3151 N N . PHE B 1 32 ? -5.27 3.26 14.961 1 98.31 32 PHE B N 1
ATOM 3152 C CA . PHE B 1 32 ? -4.078 2.439 14.797 1 98.31 32 PHE B CA 1
ATOM 3153 C C . PHE B 1 32 ? -4.324 1.325 13.789 1 98.31 32 PHE B C 1
ATOM 3155 O O . PHE B 1 32 ? -3.438 0.985 13 1 98.31 32 PHE B O 1
ATOM 3162 N N . LYS B 1 33 ? -5.508 0.796 13.828 1 97.81 33 LYS B N 1
ATOM 3163 C CA . LYS B 1 33 ? -5.887 -0.186 12.812 1 97.81 33 LYS B CA 1
ATOM 3164 C C . LYS B 1 33 ? -5.816 0.414 11.414 1 97.81 33 LYS B C 1
ATOM 3166 O O . LYS B 1 33 ? -5.336 -0.232 10.477 1 97.81 33 LYS B O 1
ATOM 3171 N N . THR B 1 34 ? -6.258 1.632 11.25 1 98.38 34 THR B N 1
ATOM 3172 C CA . THR B 1 34 ? -6.219 2.367 9.992 1 98.38 34 THR B CA 1
ATOM 3173 C C . THR B 1 34 ? -4.777 2.615 9.555 1 98.38 34 THR B C 1
ATOM 3175 O O . THR B 1 34 ? -4.438 2.418 8.383 1 98.38 34 THR B O 1
ATOM 3178 N N . LEU B 1 35 ? -3.986 2.959 10.469 1 98.5 35 LEU B N 1
ATOM 3179 C CA . LEU B 1 35 ? -2.6 3.299 10.172 1 98.5 35 LEU B CA 1
ATOM 3180 C C . LEU B 1 35 ? -1.801 2.055 9.797 1 98.5 35 LEU B C 1
ATOM 3182 O O . LEU B 1 35 ? -0.76 2.154 9.148 1 98.5 35 LEU B O 1
ATOM 3186 N N . ASP B 1 36 ? -2.301 0.883 10.172 1 98.25 36 ASP B N 1
ATOM 3187 C CA . ASP B 1 36 ? -1.663 -0.359 9.742 1 98.25 36 ASP B CA 1
ATOM 3188 C C . ASP B 1 36 ? -1.748 -0.526 8.227 1 98.25 36 ASP B C 1
ATOM 3190 O O . ASP B 1 36 ? -0.84 -1.084 7.605 1 98.25 36 ASP B O 1
ATOM 3194 N N . TYR B 1 37 ? -2.852 -0.084 7.625 1 98.69 37 TYR B N 1
ATOM 3195 C CA . TYR B 1 37 ? -2.969 -0.121 6.172 1 98.69 37 TYR B CA 1
ATOM 3196 C C . TYR B 1 37 ? -1.952 0.808 5.52 1 98.69 37 TYR B C 1
ATOM 3198 O O . TYR B 1 37 ? -1.313 0.443 4.531 1 98.69 37 TYR B O 1
ATOM 3206 N N . VAL B 1 38 ? -1.75 1.959 6.129 1 98.44 38 VAL B N 1
ATOM 3207 C CA . VAL B 1 38 ? -0.809 2.943 5.605 1 98.44 38 VAL B CA 1
ATOM 3208 C C . VAL B 1 38 ? 0.616 2.404 5.711 1 98.44 38 VAL B C 1
ATOM 3210 O O . VAL B 1 38 ? 1.391 2.484 4.754 1 98.44 38 VAL B O 1
ATOM 3213 N N . LYS B 1 39 ? 0.875 1.852 6.883 1 98.62 39 LYS B N 1
ATOM 3214 C CA . LYS B 1 39 ? 2.184 1.247 7.113 1 98.62 39 LYS B CA 1
ATOM 3215 C C . LYS B 1 39 ? 2.496 0.194 6.051 1 98.62 39 LYS B C 1
ATOM 3217 O O . LYS B 1 39 ? 3.584 0.192 5.473 1 98.62 39 LYS B O 1
ATOM 3222 N N . GLY B 1 40 ? 1.543 -0.667 5.816 1 98.69 40 GLY B N 1
ATOM 3223 C CA . GLY B 1 40 ? 1.751 -1.717 4.832 1 98.69 40 GLY B CA 1
ATOM 3224 C C . GLY B 1 40 ? 1.93 -1.186 3.424 1 98.69 40 GLY B C 1
ATOM 3225 O O . GLY B 1 40 ? 2.799 -1.651 2.684 1 98.69 40 GLY B O 1
ATOM 3226 N N . PHE B 1 41 ? 1.138 -0.217 3.078 1 98.88 41 PHE B N 1
ATOM 3227 C CA . PHE B 1 41 ? 1.192 0.403 1.759 1 98.88 41 PHE B CA 1
ATOM 3228 C C . PHE B 1 41 ? 2.574 0.988 1.492 1 98.88 41 PHE B C 1
ATOM 3230 O O . PHE B 1 41 ? 3.219 0.645 0.5 1 98.88 41 PHE B O 1
ATOM 3237 N N . VAL B 1 42 ? 3.092 1.798 2.361 1 98.88 42 VAL B N 1
ATOM 3238 C CA . VAL B 1 42 ? 4.371 2.473 2.16 1 98.88 42 VAL B CA 1
ATOM 3239 C C . VAL B 1 42 ? 5.504 1.452 2.207 1 98.88 42 VAL B C 1
ATOM 3241 O O . VAL B 1 42 ? 6.402 1.475 1.36 1 98.88 42 VAL B O 1
ATOM 3244 N N . GLY B 1 43 ? 5.422 0.524 3.186 1 98.88 43 GLY B N 1
ATOM 3245 C CA . GLY B 1 43 ? 6.449 -0.499 3.307 1 98.88 43 GLY B CA 1
ATOM 3246 C C . GLY B 1 43 ? 6.582 -1.359 2.064 1 98.88 43 GLY B C 1
ATOM 3247 O O . GLY B 1 43 ? 7.695 -1.636 1.611 1 98.88 43 GLY B O 1
ATOM 3248 N N . ALA B 1 44 ? 5.445 -1.779 1.519 1 98.88 44 ALA B N 1
ATOM 3249 C CA . ALA B 1 44 ? 5.457 -2.609 0.317 1 98.88 44 ALA B CA 1
ATOM 3250 C C . ALA B 1 44 ? 6.121 -1.88 -0.847 1 98.88 44 ALA B C 1
ATOM 3252 O O . ALA B 1 44 ? 6.93 -2.463 -1.573 1 98.88 44 ALA B O 1
ATOM 3253 N N . LYS B 1 45 ? 5.781 -0.589 -1.043 1 98.75 45 LYS B N 1
ATOM 3254 C CA . LYS B 1 45 ? 6.344 0.207 -2.131 1 98.75 45 LYS B CA 1
ATOM 3255 C C . LYS B 1 45 ? 7.852 0.369 -1.972 1 98.75 45 LYS B C 1
ATOM 3257 O O . LYS B 1 45 ? 8.609 0.177 -2.928 1 98.75 45 LYS B O 1
ATOM 3262 N N . VAL B 1 46 ? 8.289 0.653 -0.765 1 98.88 46 VAL B N 1
ATOM 3263 C CA . VAL B 1 46 ? 9.703 0.929 -0.521 1 98.88 46 VAL B CA 1
ATOM 3264 C C . VAL B 1 46 ? 10.516 -0.355 -0.672 1 98.88 46 VAL B C 1
ATOM 3266 O O . VAL B 1 46 ? 11.523 -0.379 -1.379 1 98.88 46 VAL B O 1
ATOM 3269 N N . ILE B 1 47 ? 10.07 -1.444 -0.037 1 98.94 47 ILE B N 1
ATOM 3270 C CA . ILE B 1 47 ? 10.805 -2.703 -0.047 1 98.94 47 ILE B CA 1
ATOM 3271 C C . ILE B 1 47 ? 10.891 -3.238 -1.474 1 98.94 47 ILE B C 1
ATOM 3273 O O . ILE B 1 47 ? 11.961 -3.654 -1.923 1 98.94 47 ILE B O 1
ATOM 3277 N N . PHE B 1 48 ? 9.789 -3.178 -2.211 1 98.88 48 PHE B N 1
ATOM 3278 C CA . PHE B 1 48 ? 9.773 -3.623 -3.6 1 98.88 48 PHE B CA 1
ATOM 3279 C C . PHE B 1 48 ? 10.812 -2.873 -4.418 1 98.88 48 PHE B C 1
ATOM 3281 O O . PHE B 1 48 ? 11.586 -3.484 -5.164 1 98.88 48 PHE B O 1
ATOM 3288 N N . GLN B 1 49 ? 10.898 -1.567 -4.273 1 98.81 49 GLN B N 1
ATOM 3289 C CA . GLN B 1 49 ? 11.789 -0.739 -5.074 1 98.81 49 GLN B CA 1
ATOM 3290 C C . GLN B 1 49 ? 13.25 -0.956 -4.676 1 98.81 49 GLN B C 1
ATOM 3292 O O . GLN B 1 49 ? 14.141 -0.947 -5.527 1 98.81 49 GLN B O 1
ATOM 3297 N N . MET B 1 50 ? 13.484 -1.171 -3.363 1 98.81 50 MET B N 1
ATOM 3298 C CA . MET B 1 50 ? 14.852 -1.421 -2.908 1 98.81 50 MET B CA 1
ATOM 3299 C C . MET B 1 50 ? 15.336 -2.795 -3.361 1 98.81 50 MET B C 1
ATOM 3301 O O . MET B 1 50 ? 16.516 -2.975 -3.662 1 98.81 50 MET B O 1
ATOM 3305 N N . LEU B 1 51 ? 14.406 -3.771 -3.381 1 98.38 51 LEU B N 1
ATOM 3306 C CA . LEU B 1 51 ? 14.734 -5.07 -3.961 1 98.38 51 LEU B CA 1
ATOM 3307 C C . LEU B 1 51 ? 15.062 -4.938 -5.441 1 98.38 51 LEU B C 1
ATOM 3309 O O . LEU B 1 51 ? 16.078 -5.465 -5.906 1 98.38 51 LEU B O 1
ATOM 3313 N N . LYS B 1 52 ? 14.312 -4.172 -6.109 1 96.75 52 LYS B N 1
ATOM 3314 C CA . LYS B 1 52 ? 14.484 -3.979 -7.547 1 96.75 52 LYS B CA 1
ATOM 3315 C C . LYS B 1 52 ? 15.805 -3.277 -7.855 1 96.75 52 LYS B C 1
ATOM 3317 O O . LYS B 1 52 ? 16.484 -3.615 -8.828 1 96.75 52 LYS B O 1
ATOM 3322 N N . LEU B 1 53 ? 16.203 -2.383 -7.016 1 97.88 53 LEU B N 1
ATOM 3323 C CA . LEU B 1 53 ? 17.422 -1.604 -7.23 1 97.88 53 LEU B CA 1
ATOM 3324 C C . LEU B 1 53 ? 18.656 -2.408 -6.848 1 97.88 53 LEU B C 1
ATOM 3326 O O . LEU B 1 53 ? 19.781 -2.037 -7.203 1 97.88 53 LEU B O 1
ATOM 3330 N N . GLY B 1 54 ? 18.438 -3.484 -6.055 1 97.75 54 GLY B N 1
ATOM 3331 C CA . GLY B 1 54 ? 19.578 -4.305 -5.633 1 97.75 54 GLY B CA 1
ATOM 3332 C C . GLY B 1 54 ? 20.234 -3.797 -4.371 1 97.75 54 GLY B C 1
ATOM 3333 O O . GLY B 1 54 ? 21.359 -4.191 -4.055 1 97.75 54 GLY B O 1
ATOM 3334 N N . VAL B 1 55 ? 19.547 -2.965 -3.629 1 98.69 55 VAL B N 1
ATOM 3335 C CA . VAL B 1 55 ? 20.125 -2.348 -2.434 1 98.69 55 VAL B CA 1
ATOM 3336 C C . VAL B 1 55 ? 20.359 -3.412 -1.364 1 98.69 55 VAL B C 1
ATOM 3338 O O . VAL B 1 55 ? 21.391 -3.42 -0.703 1 98.69 55 VAL B O 1
ATOM 3341 N N . PHE B 1 56 ? 19.453 -4.297 -1.199 1 98.44 56 PHE B N 1
ATOM 3342 C CA . PHE B 1 56 ? 19.594 -5.344 -0.194 1 98.44 56 PHE B CA 1
ATOM 3343 C C . PHE B 1 56 ? 20.75 -6.273 -0.541 1 98.44 56 PHE B C 1
ATOM 3345 O O . PHE B 1 56 ? 21.438 -6.785 0.351 1 98.44 56 PHE B O 1
ATOM 3352 N N . ASP B 1 57 ? 21.016 -6.48 -1.83 1 97.62 57 ASP B N 1
ATOM 3353 C CA . ASP B 1 57 ? 22.156 -7.273 -2.254 1 97.62 57 ASP B CA 1
ATOM 3354 C C . ASP B 1 57 ? 23.469 -6.594 -1.857 1 97.62 57 ASP B C 1
ATOM 3356 O O . ASP B 1 57 ? 24.391 -7.254 -1.382 1 97.62 57 ASP B O 1
ATOM 3360 N N . ASP B 1 58 ? 23.516 -5.352 -2.096 1 98.44 58 ASP B N 1
ATOM 3361 C CA . ASP B 1 58 ? 24.719 -4.594 -1.747 1 98.44 58 ASP B CA 1
ATOM 3362 C C . ASP B 1 58 ? 24.969 -4.617 -0.24 1 98.44 58 ASP B C 1
ATOM 3364 O O . ASP B 1 58 ? 26.094 -4.777 0.208 1 98.44 58 ASP B O 1
ATOM 3368 N N . LEU B 1 59 ? 23.922 -4.449 0.509 1 98.38 59 LEU B N 1
ATOM 3369 C CA . LEU B 1 59 ? 24.031 -4.492 1.963 1 98.38 59 LEU B CA 1
ATOM 3370 C C . LEU B 1 59 ? 24.5 -5.871 2.428 1 98.38 59 LEU B C 1
ATOM 3372 O O . LEU B 1 59 ? 25.297 -5.977 3.352 1 98.38 59 LEU B O 1
ATOM 3376 N N . LEU B 1 60 ? 23.984 -6.855 1.855 1 97 60 LEU B N 1
ATOM 3377 C CA . LEU B 1 60 ? 24.375 -8.219 2.184 1 97 60 LEU B CA 1
ATOM 3378 C C . LEU B 1 60 ? 25.859 -8.438 1.886 1 97 60 LEU B C 1
ATOM 3380 O O . LEU B 1 60 ? 26.531 -9.188 2.592 1 97 60 LEU B O 1
ATOM 3384 N N . ALA B 1 61 ? 26.359 -7.773 0.884 1 97.19 61 ALA B N 1
ATOM 3385 C CA . ALA B 1 61 ? 27.766 -7.848 0.5 1 97.19 61 ALA B CA 1
ATOM 3386 C C . ALA B 1 61 ? 28.625 -7.008 1.431 1 97.19 61 ALA B C 1
ATOM 3388 O O . ALA B 1 61 ? 29.844 -6.934 1.256 1 97.19 61 ALA B O 1
ATOM 3389 N N . GLY B 1 62 ? 28.016 -6.289 2.352 1 96.19 62 GLY B N 1
ATOM 3390 C CA . GLY B 1 62 ? 28.766 -5.555 3.365 1 96.19 62 GLY B CA 1
ATOM 3391 C C . GLY B 1 62 ? 29.047 -4.117 2.975 1 96.19 62 GLY B C 1
ATOM 3392 O O . GLY B 1 62 ? 29.828 -3.434 3.631 1 96.19 62 GLY B O 1
ATOM 3393 N N . LYS B 1 63 ? 28.406 -3.627 1.919 1 97.88 63 LYS B N 1
ATOM 3394 C CA . LYS B 1 63 ? 28.656 -2.254 1.48 1 97.88 63 LYS B CA 1
ATOM 3395 C C . LYS B 1 63 ? 27.969 -1.254 2.41 1 97.88 63 LYS B C 1
ATOM 3397 O O . LYS B 1 63 ? 26.875 -1.512 2.916 1 97.88 63 LYS B O 1
ATOM 3402 N N . THR B 1 64 ? 28.625 -0.111 2.547 1 97.25 64 THR B N 1
ATOM 3403 C CA . THR B 1 64 ? 28.062 0.982 3.332 1 97.25 64 THR B CA 1
ATOM 3404 C C . THR B 1 64 ? 27.078 1.799 2.496 1 97.25 64 THR B C 1
ATOM 3406 O O . THR B 1 64 ? 27 1.63 1.277 1 97.25 64 THR B O 1
ATOM 3409 N N . LEU B 1 65 ? 26.375 2.676 3.182 1 97.81 65 LEU B N 1
ATOM 3410 C CA . LEU B 1 65 ? 25.438 3.572 2.508 1 97.81 65 LEU B CA 1
ATOM 3411 C C . LEU B 1 65 ? 26.156 4.379 1.423 1 97.81 65 LEU B C 1
ATOM 3413 O O . LEU B 1 65 ? 25.656 4.477 0.297 1 97.81 65 LEU B O 1
ATOM 3417 N N . GLU B 1 66 ? 27.297 4.906 1.709 1 97.5 66 GLU B N 1
ATOM 3418 C CA . GLU B 1 66 ? 28.062 5.734 0.779 1 97.5 66 GLU B CA 1
ATOM 3419 C C . GLU B 1 66 ? 28.516 4.926 -0.43 1 97.5 66 GLU B C 1
ATOM 3421 O O . GLU B 1 66 ? 28.469 5.414 -1.562 1 97.5 66 GLU B O 1
ATOM 3426 N N . GLU B 1 67 ? 28.922 3.703 -0.169 1 98.38 67 GLU B N 1
ATOM 3427 C CA . GLU B 1 67 ? 29.359 2.826 -1.249 1 98.38 67 GLU B CA 1
ATOM 3428 C C . GLU B 1 67 ? 28.203 2.467 -2.176 1 98.38 67 GLU B C 1
ATOM 3430 O O . GLU B 1 67 ? 28.375 2.41 -3.396 1 98.38 67 GLU B O 1
ATOM 3435 N N . ILE B 1 68 ? 27.094 2.258 -1.594 1 98.69 68 ILE B N 1
ATOM 3436 C CA . ILE B 1 68 ? 25.922 1.912 -2.385 1 98.69 68 ILE B CA 1
ATOM 3437 C C . ILE B 1 68 ? 25.484 3.117 -3.215 1 98.69 68 ILE B C 1
ATOM 3439 O O . ILE B 1 68 ? 25.234 2.992 -4.414 1 98.69 68 ILE B O 1
ATOM 3443 N N . ALA B 1 69 ? 25.422 4.281 -2.574 1 98.56 69 ALA B N 1
ATOM 3444 C CA . ALA B 1 69 ? 25.016 5.504 -3.27 1 98.56 69 ALA B CA 1
ATOM 3445 C C . ALA B 1 69 ? 25.938 5.781 -4.457 1 98.56 69 ALA B C 1
ATOM 3447 O O . ALA B 1 69 ? 25.469 6.051 -5.562 1 98.56 69 ALA B O 1
ATOM 3448 N N . SER B 1 70 ? 27.203 5.703 -4.23 1 98.25 70 SER B N 1
ATOM 3449 C CA . SER B 1 70 ? 28.172 5.969 -5.281 1 98.25 70 SER B CA 1
ATOM 3450 C C . SER B 1 70 ? 28.156 4.879 -6.352 1 98.25 70 SER B C 1
ATOM 3452 O O . SER B 1 70 ? 28.141 5.18 -7.547 1 98.25 70 SER B O 1
ATOM 3454 N N . GLY B 1 71 ? 28.125 3.623 -5.945 1 98.12 71 GLY B N 1
ATOM 3455 C CA . GLY B 1 71 ? 28.188 2.496 -6.863 1 98.12 71 GLY B CA 1
ATOM 3456 C C . GLY B 1 71 ? 26.984 2.418 -7.793 1 98.12 71 GLY B C 1
ATOM 3457 O O . GLY B 1 71 ? 27.125 2.029 -8.953 1 98.12 71 GLY B O 1
ATOM 3458 N N . ARG B 1 72 ? 25.859 2.855 -7.273 1 98 72 ARG B N 1
ATOM 3459 C CA . ARG B 1 72 ? 24.625 2.748 -8.07 1 98 72 ARG B CA 1
ATOM 3460 C C . ARG B 1 72 ? 24.172 4.121 -8.539 1 98 72 ARG B C 1
ATOM 3462 O O . ARG B 1 72 ? 23.094 4.242 -9.148 1 98 72 ARG B O 1
ATOM 3469 N N . SER B 1 73 ? 24.938 5.117 -8.266 1 98.19 73 SER B N 1
ATOM 3470 C CA . SER B 1 73 ? 24.625 6.492 -8.648 1 98.19 73 SER B CA 1
ATOM 3471 C C . SER B 1 73 ? 23.281 6.922 -8.07 1 98.19 73 SER B C 1
ATOM 3473 O O . SER B 1 73 ? 22.422 7.426 -8.805 1 98.19 73 SER B O 1
ATOM 3475 N N . LEU B 1 74 ? 23.078 6.676 -6.809 1 98.69 74 LEU B N 1
ATOM 3476 C CA . LEU B 1 74 ? 21.875 7.098 -6.082 1 98.69 74 LEU B CA 1
ATOM 3477 C C . LEU B 1 74 ? 22.172 8.336 -5.242 1 98.69 74 LEU B C 1
ATOM 3479 O O . LEU B 1 74 ? 23.297 8.531 -4.777 1 98.69 74 LEU B O 1
ATOM 3483 N N . ASP B 1 75 ? 21.188 9.18 -5.051 1 98.5 75 ASP B N 1
ATOM 3484 C CA . ASP B 1 75 ? 21.328 10.328 -4.164 1 98.5 75 ASP B CA 1
ATOM 3485 C C . ASP B 1 75 ? 21.562 9.883 -2.721 1 98.5 75 ASP B C 1
ATOM 3487 O O . ASP B 1 75 ? 20.703 9.234 -2.121 1 98.5 75 ASP B O 1
ATOM 3491 N N . PRO B 1 76 ? 22.719 10.211 -2.172 1 97.69 76 PRO B N 1
ATOM 3492 C CA . PRO B 1 76 ? 23.062 9.672 -0.852 1 97.69 76 PRO B CA 1
ATOM 3493 C C . PRO B 1 76 ? 22.141 10.195 0.25 1 97.69 76 PRO B C 1
ATOM 3495 O O . PRO B 1 76 ? 21.859 9.477 1.214 1 97.69 76 PRO B O 1
ATOM 3498 N N . TYR B 1 77 ? 21.703 11.43 0.161 1 96.75 77 TYR B N 1
ATOM 3499 C CA . TYR B 1 77 ? 20.812 12.008 1.166 1 96.75 77 TYR B CA 1
ATOM 3500 C C . TYR B 1 77 ? 19.453 11.305 1.167 1 96.75 77 TYR B C 1
ATOM 3502 O O . TYR B 1 77 ? 18.938 10.945 2.227 1 96.75 77 TYR B O 1
ATOM 3510 N N . LEU B 1 78 ? 18.906 11.133 0.002 1 98.5 78 LEU B N 1
ATOM 3511 C CA . LEU B 1 78 ? 17.641 10.438 -0.122 1 98.5 78 LEU B CA 1
ATOM 3512 C C . LEU B 1 78 ? 17.766 8.984 0.302 1 98.5 78 LEU B C 1
ATOM 3514 O O . LEU B 1 78 ? 16.859 8.438 0.946 1 98.5 78 LEU B O 1
ATOM 3518 N N . LEU B 1 79 ? 18.859 8.352 -0.094 1 98.75 79 LEU B N 1
ATOM 3519 C CA . LEU B 1 79 ? 19.078 6.965 0.297 1 98.75 79 LEU B CA 1
ATOM 3520 C C . LEU B 1 79 ? 19.141 6.828 1.814 1 98.75 79 LEU B C 1
ATOM 3522 O O . LEU B 1 79 ? 18.609 5.867 2.379 1 98.75 79 LEU B O 1
ATOM 3526 N N . ARG B 1 80 ? 19.812 7.719 2.451 1 98.19 80 ARG B N 1
ATOM 3527 C CA . ARG B 1 80 ? 19.859 7.699 3.91 1 98.19 80 ARG B CA 1
ATOM 3528 C C . ARG B 1 80 ? 18.469 7.773 4.504 1 98.19 80 ARG B C 1
ATOM 3530 O O . ARG B 1 80 ? 18.172 7.102 5.492 1 98.19 80 ARG B O 1
ATOM 3537 N N . THR B 1 81 ? 17.625 8.641 3.949 1 98.19 81 THR B N 1
ATOM 3538 C CA . THR B 1 81 ? 16.234 8.758 4.391 1 98.19 81 THR B CA 1
ATOM 3539 C C . THR B 1 81 ? 15.531 7.406 4.289 1 98.19 81 THR B C 1
ATOM 3541 O O . THR B 1 81 ? 14.797 7.016 5.203 1 98.19 81 THR B O 1
ATOM 3544 N N . VAL B 1 82 ? 15.758 6.699 3.219 1 98.88 82 VAL B N 1
ATOM 3545 C CA . VAL B 1 82 ? 15.164 5.375 3.027 1 98.88 82 VAL B CA 1
ATOM 3546 C C . VAL B 1 82 ? 15.703 4.414 4.086 1 98.88 82 VAL B C 1
ATOM 3548 O O . VAL B 1 82 ? 14.953 3.605 4.637 1 98.88 82 VAL B O 1
ATOM 3551 N N . PHE B 1 83 ? 17.016 4.5 4.363 1 98.75 83 PHE B N 1
ATOM 3552 C CA . PHE B 1 83 ? 17.625 3.605 5.348 1 98.75 83 PHE B CA 1
ATOM 3553 C C . PHE B 1 83 ? 17.062 3.873 6.738 1 98.75 83 PHE B C 1
ATOM 3555 O O . PHE B 1 83 ? 16.844 2.941 7.516 1 98.75 83 PHE B O 1
ATOM 3562 N N . GLU B 1 84 ? 16.844 5.168 7.121 1 98.31 84 GLU B N 1
ATOM 3563 C CA . GLU B 1 84 ? 16.156 5.488 8.375 1 98.31 84 GLU B CA 1
ATOM 3564 C C . GLU B 1 84 ? 14.781 4.836 8.445 1 98.31 84 GLU B C 1
ATOM 3566 O O . GLU B 1 84 ? 14.43 4.234 9.461 1 98.31 84 GLU B O 1
ATOM 3571 N N . TYR B 1 85 ? 14.047 4.938 7.387 1 98.75 85 TYR B N 1
ATOM 3572 C CA . TYR B 1 85 ? 12.719 4.34 7.297 1 98.75 85 TYR B CA 1
ATOM 3573 C C . TYR B 1 85 ? 12.781 2.832 7.492 1 98.75 85 TYR B C 1
ATOM 3575 O O . TYR B 1 85 ? 12.031 2.268 8.289 1 98.75 85 TYR B O 1
ATOM 3583 N N . LEU B 1 86 ? 13.711 2.162 6.766 1 98.88 86 LEU B N 1
ATOM 3584 C CA . LEU B 1 86 ? 13.828 0.709 6.805 1 98.88 86 LEU B CA 1
ATOM 3585 C C . LEU B 1 86 ? 14.297 0.24 8.18 1 98.88 86 LEU B C 1
ATOM 3587 O O . LEU B 1 86 ? 14.008 -0.885 8.586 1 98.88 86 LEU B O 1
ATOM 3591 N N . SER B 1 87 ? 15.039 1.08 8.883 1 98.5 87 SER B N 1
ATOM 3592 C CA . SER B 1 87 ? 15.461 0.74 10.242 1 98.5 87 SER B CA 1
ATOM 3593 C C . SER B 1 87 ? 14.266 0.675 11.188 1 98.5 87 SER B C 1
ATOM 3595 O O . SER B 1 87 ? 14.18 -0.218 12.031 1 98.5 87 SER B O 1
ATOM 3597 N N . VAL B 1 88 ? 13.344 1.592 11.031 1 98.5 88 VAL B N 1
ATOM 3598 C CA . VAL B 1 88 ? 12.141 1.584 11.859 1 98.5 88 VAL B CA 1
ATOM 3599 C C . VAL B 1 88 ? 11.289 0.361 11.516 1 98.5 88 VAL B C 1
ATOM 3601 O O . VAL B 1 88 ? 10.695 -0.253 12.406 1 98.5 88 VAL B O 1
ATOM 3604 N N . GLU B 1 89 ? 11.289 -0.067 10.234 1 98.38 89 GLU B N 1
ATOM 3605 C CA . GLU B 1 89 ? 10.508 -1.22 9.789 1 98.38 89 GLU B CA 1
ATOM 3606 C C . GLU B 1 89 ? 11.18 -2.529 10.195 1 98.38 89 GLU B C 1
ATOM 3608 O O . GLU B 1 89 ? 10.602 -3.605 10.039 1 98.38 89 GLU B O 1
ATOM 3613 N N . GLY B 1 90 ? 12.43 -2.445 10.633 1 98 90 GLY B N 1
ATOM 3614 C CA . GLY B 1 90 ? 13.102 -3.619 11.164 1 98 90 GLY B CA 1
ATOM 3615 C C . GLY B 1 90 ? 13.875 -4.391 10.109 1 98 90 GLY B C 1
ATOM 3616 O O . GLY B 1 90 ? 14.305 -5.523 10.359 1 98 90 GLY B O 1
ATOM 3617 N N . LEU B 1 91 ? 14.031 -3.854 8.93 1 98.75 91 LEU B N 1
ATOM 3618 C CA . LEU B 1 91 ? 14.844 -4.508 7.906 1 98.75 91 LEU B CA 1
ATOM 3619 C C . LEU B 1 91 ? 16.312 -4.16 8.07 1 98.75 91 LEU B C 1
ATOM 3621 O O . LEU B 1 91 ? 17.188 -4.949 7.703 1 98.75 91 LEU B O 1
ATOM 3625 N N . LEU B 1 92 ? 16.578 -2.988 8.633 1 98.69 92 LEU B N 1
ATOM 3626 C CA . LEU B 1 92 ? 17.938 -2.564 8.945 1 98.69 92 LEU B CA 1
ATOM 3627 C C . LEU B 1 92 ? 18.094 -2.305 10.438 1 98.69 92 LEU B C 1
ATOM 3629 O O . LEU B 1 92 ? 17.109 -2.117 11.148 1 98.69 92 LEU B O 1
ATOM 3633 N N . VAL B 1 93 ? 19.281 -2.357 10.883 1 98 93 VAL B N 1
ATOM 3634 C CA . VAL B 1 93 ? 19.688 -1.942 12.219 1 98 93 VAL B CA 1
ATOM 3635 C C . VAL B 1 93 ? 20.547 -0.686 12.133 1 98 93 VAL B C 1
ATOM 3637 O O . VAL B 1 93 ? 21.547 -0.662 11.414 1 98 93 VAL B O 1
ATOM 3640 N N . LYS B 1 94 ? 20.094 0.276 12.781 1 97.12 94 LYS B N 1
ATOM 3641 C CA . LYS B 1 94 ? 20.828 1.536 12.828 1 97.12 94 LYS B CA 1
ATOM 3642 C C . LYS B 1 94 ? 21.75 1.585 14.039 1 97.12 94 LYS B C 1
ATOM 3644 O O . LYS B 1 94 ? 21.328 1.297 15.164 1 97.12 94 LYS B O 1
ATOM 3649 N N . GLU B 1 95 ? 22.969 1.859 13.773 1 94.62 95 GLU B N 1
ATOM 3650 C CA . GLU B 1 95 ? 23.938 2.055 14.844 1 94.62 95 GLU B CA 1
ATOM 3651 C C . GLU B 1 95 ? 24.406 3.506 14.906 1 94.62 95 GLU B C 1
ATOM 3653 O O . GLU B 1 95 ? 24.859 4.062 13.906 1 94.62 95 GLU B O 1
ATOM 3658 N N . GLY B 1 96 ? 24.281 4.016 16.062 1 89.69 96 GLY B N 1
ATOM 3659 C CA . GLY B 1 96 ? 24.625 5.422 16.219 1 89.69 96 GLY B CA 1
ATOM 3660 C C . GLY B 1 96 ? 23.453 6.352 16 1 89.69 96 GLY B C 1
ATOM 3661 O O . GLY B 1 96 ? 22.312 5.898 15.883 1 89.69 96 GLY B O 1
ATOM 3662 N N . ARG B 1 97 ? 23.797 7.727 16.125 1 82.81 97 ARG B N 1
ATOM 3663 C CA . ARG B 1 97 ? 22.75 8.734 16 1 82.81 97 ARG B CA 1
ATOM 3664 C C . ARG B 1 97 ? 23.156 9.82 15.008 1 82.81 97 ARG B C 1
ATOM 3666 O O . ARG B 1 97 ? 24.328 9.945 14.664 1 82.81 97 ARG B O 1
ATOM 3673 N N . GLY B 1 98 ? 22.172 10.422 14.469 1 78.69 98 GLY B N 1
ATOM 3674 C CA . GLY B 1 98 ? 22.422 11.57 13.609 1 78.69 98 GLY B CA 1
ATOM 3675 C C . GLY B 1 98 ? 23.172 11.219 12.336 1 78.69 98 GLY B C 1
ATOM 3676 O O . GLY B 1 98 ? 22.938 10.156 11.75 1 78.69 98 GLY B O 1
ATOM 3677 N N . GLY B 1 99 ? 23.953 12.078 11.836 1 77 99 GLY B N 1
ATOM 3678 C CA . GLY B 1 99 ? 24.641 11.984 10.547 1 77 99 GLY B CA 1
ATOM 3679 C C . GLY B 1 99 ? 25.703 10.906 10.508 1 77 99 GLY B C 1
ATOM 3680 O O . GLY B 1 99 ? 26.062 10.422 9.438 1 77 99 GLY B O 1
ATOM 3681 N N . GLY B 1 100 ? 26.125 10.414 11.641 1 82.38 100 GLY B N 1
ATOM 3682 C CA . GLY B 1 100 ? 27.203 9.438 11.688 1 82.38 100 GLY B CA 1
ATOM 3683 C C . GLY B 1 100 ? 26.688 8.016 11.859 1 82.38 100 GLY B C 1
ATOM 3684 O O . GLY B 1 100 ? 27.484 7.086 12.047 1 82.38 100 GLY B O 1
ATOM 3685 N N . ALA B 1 101 ? 25.469 7.914 11.711 1 88.81 101 ALA B N 1
ATOM 3686 C CA . ALA B 1 101 ? 24.891 6.59 11.93 1 88.81 101 ALA B CA 1
ATOM 3687 C C . ALA B 1 101 ? 25.234 5.645 10.781 1 88.81 101 ALA B C 1
ATOM 3689 O O . ALA B 1 101 ? 25.391 6.078 9.641 1 88.81 101 ALA B O 1
ATOM 3690 N N . SER B 1 102 ? 25.406 4.434 11.133 1 95.44 102 SER B N 1
ATOM 3691 C CA . SER B 1 102 ? 25.609 3.383 10.141 1 95.44 102 SER B CA 1
ATOM 3692 C C . SER B 1 102 ? 24.438 2.4 10.133 1 95.44 102 SER B C 1
ATOM 3694 O O . SER B 1 102 ? 23.641 2.361 11.07 1 95.44 102 SER B O 1
ATOM 3696 N N . PHE B 1 103 ? 24.375 1.713 9.016 1 97.88 103 PHE B N 1
ATOM 3697 C CA . PHE B 1 103 ? 23.25 0.808 8.828 1 97.88 103 PHE B CA 1
ATOM 3698 C C . PHE B 1 103 ? 23.734 -0.567 8.375 1 97.88 103 PHE B C 1
ATOM 3700 O O . PHE B 1 103 ? 24.656 -0.675 7.57 1 97.88 103 PHE B O 1
ATOM 3707 N N . ARG B 1 104 ? 23.125 -1.593 8.906 1 97.5 104 ARG B N 1
ATOM 3708 C CA . ARG B 1 104 ? 23.344 -2.965 8.461 1 97.5 104 ARG B CA 1
ATOM 3709 C C . ARG B 1 104 ? 22.031 -3.742 8.406 1 97.5 104 ARG B C 1
ATOM 3711 O O . ARG B 1 104 ? 21.016 -3.311 8.961 1 97.5 104 ARG B O 1
ATOM 3718 N N . LEU B 1 105 ? 22.062 -4.848 7.766 1 98.44 105 LEU B N 1
ATOM 3719 C CA . LEU B 1 105 ? 20.844 -5.656 7.645 1 98.44 105 LEU B CA 1
ATOM 3720 C C . LEU B 1 105 ? 20.484 -6.293 8.984 1 98.44 105 LEU B C 1
ATOM 3722 O O . LEU B 1 105 ? 21.375 -6.738 9.727 1 98.44 105 LEU B O 1
ATOM 3726 N N . SER B 1 106 ? 19.281 -6.316 9.328 1 98.5 106 SER B N 1
ATOM 3727 C CA . SER B 1 106 ? 18.75 -7.211 10.359 1 98.5 106 SER B CA 1
ATOM 3728 C C . SER B 1 106 ? 18.703 -8.656 9.859 1 98.5 106 SER B C 1
ATOM 3730 O O . SER B 1 106 ? 19 -8.93 8.695 1 98.5 106 SER B O 1
ATOM 3732 N N . ASP B 1 107 ? 18.297 -9.578 10.742 1 97.62 107 ASP B N 1
ATOM 3733 C CA . ASP B 1 107 ? 18.078 -10.953 10.297 1 97.62 107 ASP B CA 1
ATOM 3734 C C . ASP B 1 107 ? 17.016 -11.023 9.211 1 97.62 107 ASP B C 1
ATOM 3736 O O . ASP B 1 107 ? 17.234 -11.633 8.156 1 97.62 107 ASP B O 1
ATOM 3740 N N . TYR B 1 108 ? 15.953 -10.398 9.438 1 98.19 108 TYR B N 1
ATOM 3741 C CA . TYR B 1 108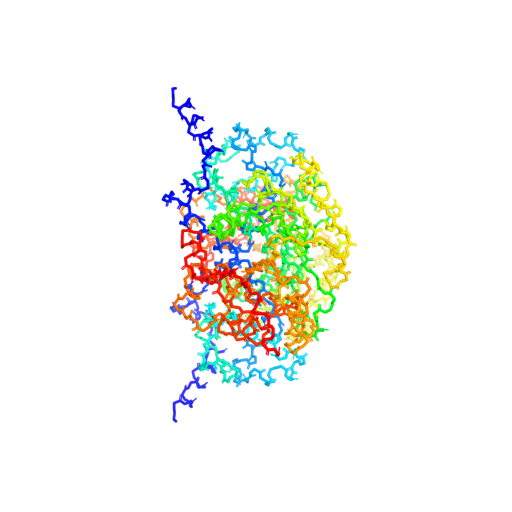 ? 14.875 -10.367 8.453 1 98.19 108 TYR B CA 1
ATOM 3742 C C . TYR B 1 108 ? 15.328 -9.688 7.168 1 98.19 108 TYR B C 1
ATOM 3744 O O . TYR B 1 108 ? 15.062 -10.18 6.07 1 98.19 108 TYR B O 1
ATOM 3752 N N . GLY B 1 109 ? 16.047 -8.555 7.316 1 98.56 109 GLY B N 1
ATOM 3753 C CA . GLY B 1 109 ? 16.562 -7.863 6.145 1 98.56 109 GLY B CA 1
ATOM 3754 C C . GLY B 1 109 ? 17.5 -8.711 5.316 1 98.56 109 GLY B C 1
ATOM 3755 O O . GLY B 1 109 ? 17.5 -8.641 4.086 1 98.56 109 GLY B O 1
ATOM 3756 N N . SER B 1 110 ? 18.266 -9.5 5.984 1 98.06 110 SER B N 1
ATOM 3757 C CA . SER B 1 110 ? 19.234 -10.336 5.289 1 98.06 110 SER B CA 1
ATOM 3758 C C . SER B 1 110 ? 18.547 -11.469 4.531 1 98.06 110 SER B C 1
ATOM 3760 O O . SER B 1 110 ? 19.141 -12.062 3.629 1 98.06 110 SER B O 1
ATOM 3762 N N . ARG B 1 111 ? 17.281 -11.742 4.859 1 97.56 111 ARG B N 1
ATOM 3763 C CA . ARG B 1 111 ? 16.562 -12.867 4.266 1 97.56 111 ARG B CA 1
ATOM 3764 C C . ARG B 1 111 ? 15.414 -12.375 3.387 1 97.56 111 ARG B C 1
ATOM 3766 O O . ARG B 1 111 ? 14.641 -13.18 2.859 1 97.56 111 ARG B O 1
ATOM 3773 N N . ILE B 1 112 ? 15.305 -11.047 3.146 1 98.31 112 ILE B N 1
ATOM 3774 C CA . ILE B 1 112 ? 14.141 -10.445 2.506 1 98.31 112 ILE B CA 1
ATOM 3775 C C . ILE B 1 112 ? 14.023 -10.945 1.069 1 98.31 112 ILE B C 1
ATOM 3777 O O . ILE B 1 112 ? 12.922 -11.023 0.519 1 98.31 112 ILE B O 1
ATOM 3781 N N . LYS B 1 113 ? 15.094 -11.367 0.489 1 96 113 LYS B N 1
ATOM 3782 C CA . LYS B 1 113 ? 15.109 -11.805 -0.905 1 96 113 LYS B CA 1
ATOM 3783 C C . LYS B 1 113 ? 14.359 -13.117 -1.078 1 96 113 LYS B C 1
ATOM 3785 O O . LYS B 1 113 ? 13.875 -13.422 -2.168 1 96 113 LYS B O 1
ATOM 3790 N N . HIS B 1 114 ? 14.297 -13.922 -0.025 1 95.94 114 HIS B N 1
ATOM 3791 C CA . HIS B 1 114 ? 13.531 -15.164 -0.092 1 95.94 114 HIS B CA 1
ATOM 3792 C C . HIS B 1 114 ? 12.047 -14.883 -0.327 1 95.94 114 HIS B C 1
ATOM 3794 O O . HIS B 1 114 ? 11.305 -15.766 -0.747 1 95.94 114 HIS B O 1
ATOM 3800 N N . TYR B 1 115 ? 11.641 -13.617 -0.078 1 97.75 115 TYR B N 1
ATOM 3801 C CA . TYR B 1 115 ? 10.219 -13.305 -0.122 1 97.75 115 TYR B CA 1
ATOM 3802 C C . TYR B 1 115 ? 9.906 -12.352 -1.266 1 97.75 115 TYR B C 1
ATOM 3804 O O . TYR B 1 115 ? 8.789 -11.828 -1.363 1 97.75 115 TYR B O 1
ATOM 3812 N N . GLU B 1 116 ? 10.812 -12.062 -2.158 1 97.19 116 GLU B N 1
ATOM 3813 C CA . GLU B 1 116 ? 10.664 -11.047 -3.193 1 97.19 116 GLU B CA 1
ATOM 3814 C C . GLU B 1 116 ? 9.547 -11.406 -4.164 1 97.19 116 GLU B C 1
ATOM 3816 O O . GLU B 1 116 ? 8.914 -10.531 -4.754 1 97.19 116 GLU B O 1
ATOM 3821 N N . GLY B 1 117 ? 9.258 -12.734 -4.344 1 96 117 GLY B N 1
ATOM 3822 C CA . GLY B 1 117 ? 8.211 -13.164 -5.258 1 96 117 GLY B CA 1
ATOM 3823 C C . GLY B 1 117 ? 6.852 -12.57 -4.934 1 96 117 GLY B C 1
ATOM 3824 O O . GLY B 1 117 ? 6.109 -12.172 -5.836 1 96 117 GLY B O 1
ATOM 3825 N N . TRP B 1 118 ? 6.535 -12.453 -3.66 1 98 118 TRP B N 1
ATOM 3826 C CA . TRP B 1 118 ? 5.242 -11.922 -3.234 1 98 118 TRP B CA 1
ATOM 3827 C C . TRP B 1 118 ? 5.148 -10.43 -3.523 1 98 118 TRP B C 1
ATOM 3829 O O . TRP B 1 118 ? 4.082 -9.93 -3.889 1 98 118 TRP B O 1
ATOM 3839 N N . PHE B 1 119 ? 6.25 -9.688 -3.371 1 98.38 119 PHE B N 1
ATOM 3840 C CA . PHE B 1 119 ? 6.27 -8.281 -3.756 1 98.38 119 PHE B CA 1
ATOM 3841 C C . PHE B 1 119 ? 6.168 -8.125 -5.27 1 98.38 119 PHE B C 1
ATOM 3843 O O . PHE B 1 119 ? 5.414 -7.285 -5.766 1 98.38 119 PHE B O 1
ATOM 3850 N N . ASN B 1 120 ? 6.906 -8.969 -5.992 1 96.12 120 ASN B N 1
ATOM 3851 C CA . ASN B 1 120 ? 6.969 -8.844 -7.441 1 96.12 120 ASN B CA 1
ATOM 3852 C C . ASN B 1 120 ? 5.609 -9.086 -8.086 1 96.12 120 ASN B C 1
ATOM 3854 O O . ASN B 1 120 ? 5.215 -8.359 -9.008 1 96.12 120 ASN B O 1
ATOM 3858 N N . ILE B 1 121 ? 4.859 -10.031 -7.59 1 96.12 121 ILE B N 1
ATOM 3859 C CA . ILE B 1 121 ? 3.568 -10.32 -8.203 1 96.12 121 ILE B CA 1
ATOM 3860 C C . ILE B 1 121 ? 2.547 -9.266 -7.77 1 96.12 121 ILE B C 1
ATOM 3862 O O . ILE B 1 121 ? 1.909 -8.633 -8.617 1 96.12 121 ILE B O 1
ATOM 3866 N N . LEU B 1 122 ? 2.449 -8.984 -6.477 1 98 122 LEU B N 1
ATOM 3867 C CA . LEU B 1 122 ? 1.294 -8.234 -5.988 1 98 122 LEU B CA 1
ATOM 3868 C C . LEU B 1 122 ? 1.552 -6.734 -6.047 1 98 122 LEU B C 1
ATOM 3870 O O . LEU B 1 122 ? 0.619 -5.949 -6.219 1 98 122 LEU B O 1
ATOM 3874 N N . ILE B 1 123 ? 2.799 -6.285 -5.867 1 98.25 123 ILE B N 1
ATOM 3875 C CA . ILE B 1 123 ? 3.125 -4.867 -5.98 1 98.25 123 ILE B CA 1
ATOM 3876 C C . ILE B 1 123 ? 3.611 -4.562 -7.395 1 98.25 123 ILE B C 1
ATOM 3878 O O . ILE B 1 123 ? 3.109 -3.645 -8.047 1 98.25 123 ILE B O 1
ATOM 3882 N N . GLY B 1 124 ? 4.508 -5.332 -7.898 1 97.12 124 GLY B N 1
ATOM 3883 C CA . GLY B 1 124 ? 5.004 -5.129 -9.25 1 97.12 124 GLY B CA 1
ATOM 3884 C C . GLY B 1 124 ? 3.971 -5.445 -10.32 1 97.12 124 GLY B C 1
ATOM 3885 O O . GLY B 1 124 ? 3.684 -4.613 -11.18 1 97.12 124 GLY B O 1
ATOM 3886 N N . GLY B 1 125 ? 3.342 -6.57 -10.219 1 96.44 125 GLY B N 1
ATOM 3887 C CA . GLY B 1 125 ? 2.467 -7.102 -11.25 1 96.44 125 GLY B CA 1
ATOM 3888 C C . GLY B 1 125 ? 1.076 -6.496 -11.227 1 96.44 125 GLY B C 1
ATOM 3889 O O . GLY B 1 125 ? 0.512 -6.172 -12.273 1 96.44 125 GLY B O 1
ATOM 3890 N N . TYR B 1 126 ? 0.552 -6.234 -9.992 1 98 126 TYR B N 1
ATOM 3891 C CA . TYR B 1 126 ? -0.88 -5.961 -9.938 1 98 126 TYR B CA 1
ATOM 3892 C C . TYR B 1 126 ? -1.153 -4.59 -9.336 1 98 126 TYR B C 1
ATOM 3894 O O . TYR B 1 126 ? -2.307 -4.234 -9.078 1 98 126 TYR B O 1
ATOM 3902 N N . ASP B 1 127 ? -0.13 -3.764 -9.125 1 97.94 127 ASP B N 1
ATOM 3903 C CA . ASP B 1 127 ? -0.331 -2.424 -8.578 1 97.94 127 ASP B CA 1
ATOM 3904 C C . ASP B 1 127 ? -1.333 -1.637 -9.422 1 97.94 127 ASP B C 1
ATOM 3906 O O . ASP B 1 127 ? -2.207 -0.957 -8.883 1 97.94 127 ASP B O 1
ATOM 3910 N N . ASN B 1 128 ? -1.166 -1.705 -10.727 1 97.69 128 ASN B N 1
ATOM 3911 C CA . ASN B 1 128 ? -2.064 -0.962 -11.602 1 97.69 128 ASN B CA 1
ATOM 3912 C C . ASN B 1 128 ? -3.518 -1.382 -11.398 1 97.69 128 ASN B C 1
ATOM 3914 O O . ASN B 1 128 ? -4.426 -0.558 -11.516 1 97.69 128 ASN B O 1
ATOM 3918 N N . ILE B 1 129 ? -3.762 -2.605 -11.125 1 98.56 129 ILE B N 1
ATOM 3919 C CA . ILE B 1 129 ? -5.105 -3.123 -10.906 1 98.56 129 ILE B CA 1
ATOM 3920 C C . ILE B 1 129 ? -5.637 -2.615 -9.562 1 98.56 129 ILE B C 1
ATOM 3922 O O . ILE B 1 129 ? -6.715 -2.018 -9.5 1 98.56 129 ILE B O 1
ATOM 3926 N N . PHE B 1 130 ? -4.891 -2.771 -8.5 1 98.75 130 PHE B N 1
ATOM 3927 C CA . PHE B 1 130 ? -5.316 -2.357 -7.172 1 98.75 130 PHE B CA 1
ATOM 3928 C C . PHE B 1 130 ? -5.527 -0.849 -7.113 1 98.75 130 PHE B C 1
ATOM 3930 O O . PHE B 1 130 ? -6.406 -0.367 -6.395 1 98.75 130 PHE B O 1
ATOM 3937 N N . SER B 1 131 ? -4.758 -0.104 -7.895 1 98.38 131 SER B N 1
ATOM 3938 C CA . SER B 1 131 ? -4.812 1.354 -7.879 1 98.38 131 SER B CA 1
ATOM 3939 C C . SER B 1 131 ? -6.027 1.869 -8.648 1 98.38 131 SER B C 1
ATOM 3941 O O . SER B 1 131 ? -6.375 3.047 -8.555 1 98.38 131 SER B O 1
ATOM 3943 N N . ASN B 1 132 ? -6.699 0.958 -9.383 1 98.62 132 ASN B N 1
ATOM 3944 C CA . ASN B 1 132 ? -7.77 1.432 -10.258 1 98.62 132 ASN B CA 1
ATOM 3945 C C . ASN B 1 132 ? -9.055 0.631 -10.055 1 98.62 132 ASN B C 1
ATOM 3947 O O . ASN B 1 132 ? -9.867 0.521 -10.977 1 98.62 132 ASN B O 1
ATOM 3951 N N . ILE B 1 133 ? -9.211 0.041 -8.961 1 98.75 133 ILE B N 1
ATOM 3952 C CA . ILE B 1 133 ? -10.398 -0.741 -8.648 1 98.75 133 ILE B CA 1
ATOM 3953 C C . ILE B 1 133 ? -11.648 0.13 -8.797 1 98.75 133 ILE B C 1
ATOM 3955 O O . ILE B 1 133 ? -12.617 -0.275 -9.438 1 98.75 133 ILE B O 1
ATOM 3959 N N . GLY B 1 134 ? -11.641 1.329 -8.242 1 98.75 134 GLY B N 1
ATOM 3960 C CA . GLY B 1 134 ? -12.773 2.232 -8.359 1 98.75 134 GLY B CA 1
ATOM 3961 C C . GLY B 1 134 ? -13.125 2.574 -9.797 1 98.75 134 GLY B C 1
ATOM 3962 O O . GLY B 1 134 ? -14.289 2.518 -10.188 1 98.75 134 GLY B O 1
ATOM 3963 N N . ALA B 1 135 ? -12.117 2.938 -10.539 1 98.5 135 ALA B N 1
ATOM 3964 C CA . ALA B 1 135 ? -12.328 3.27 -11.945 1 98.5 135 ALA B CA 1
ATOM 3965 C C . ALA B 1 135 ? -12.898 2.08 -12.711 1 98.5 135 ALA B C 1
ATOM 3967 O O . ALA B 1 135 ? -13.789 2.242 -13.555 1 98.5 135 ALA B O 1
ATOM 3968 N N . MET B 1 136 ? -12.398 0.943 -12.438 1 98.75 136 MET B N 1
ATOM 3969 C CA . MET B 1 136 ? -12.859 -0.259 -13.125 1 98.75 136 MET B CA 1
ATOM 3970 C C . MET B 1 136 ? -14.289 -0.597 -12.742 1 98.75 136 MET B C 1
ATOM 3972 O O . MET B 1 136 ? -15.047 -1.127 -13.562 1 98.75 136 MET B O 1
ATOM 3976 N N . LEU B 1 137 ? -14.68 -0.309 -11.5 1 98.75 137 LEU B N 1
ATOM 3977 C CA . LEU B 1 137 ? -16.078 -0.467 -11.094 1 98.75 137 LEU B CA 1
ATOM 3978 C C . LEU B 1 137 ? -16.984 0.401 -11.945 1 98.75 137 LEU B C 1
ATOM 3980 O O . LEU B 1 137 ? -18.109 -0.004 -12.273 1 98.75 137 LEU B O 1
ATOM 3984 N N . GLU B 1 138 ? -16.547 1.521 -12.344 1 98.38 138 GLU B N 1
ATOM 3985 C CA . GLU B 1 138 ? -17.359 2.504 -13.055 1 98.38 138 GLU B CA 1
ATOM 3986 C C . GLU B 1 138 ? -17.281 2.285 -14.562 1 98.38 138 GLU B C 1
ATOM 3988 O O . GLU B 1 138 ? -18.297 2.404 -15.258 1 98.38 138 GLU B O 1
ATOM 3993 N N . GLU B 1 139 ? -16.109 1.933 -15.078 1 97.81 139 GLU B N 1
ATOM 3994 C CA . GLU B 1 139 ? -15.906 2.021 -16.531 1 97.81 139 GLU B CA 1
ATOM 3995 C C . GLU B 1 139 ? -15.648 0.646 -17.125 1 97.81 139 GLU B C 1
ATOM 3997 O O . GLU B 1 139 ? -15.602 0.499 -18.359 1 97.81 139 GLU B O 1
ATOM 4002 N N . GLY B 1 140 ? -15.508 -0.323 -16.281 1 97.56 140 GLY B N 1
ATOM 4003 C CA . GLY B 1 140 ? -15.164 -1.646 -16.781 1 97.56 140 GLY B CA 1
ATOM 4004 C C . GLY B 1 140 ? -13.672 -1.937 -16.703 1 97.56 140 GLY B C 1
ATOM 4005 O O . GLY B 1 140 ? -12.875 -1.038 -16.438 1 97.56 140 GLY B O 1
ATOM 4006 N N . ILE B 1 141 ? -13.289 -3.107 -16.969 1 97.56 141 ILE B N 1
ATOM 4007 C CA . ILE B 1 141 ? -11.938 -3.562 -16.688 1 97.56 141 ILE B CA 1
ATOM 4008 C C . ILE B 1 141 ? -11.07 -3.43 -17.938 1 97.56 141 ILE B C 1
ATOM 4010 O O . ILE B 1 141 ? -9.844 -3.518 -17.859 1 97.56 141 ILE B O 1
ATOM 4014 N N . GLY B 1 142 ? -11.578 -3.195 -19.125 1 95.31 142 GLY B N 1
ATOM 4015 C CA . GLY B 1 142 ? -10.93 -3.297 -20.422 1 95.31 142 GLY B CA 1
ATOM 4016 C C . GLY B 1 142 ? -9.719 -2.395 -20.547 1 95.31 142 GLY B C 1
ATOM 4017 O O . GLY B 1 142 ? -8.766 -2.723 -21.266 1 95.31 142 GLY B O 1
ATOM 4018 N N . GLY B 1 143 ? -9.664 -1.273 -19.906 1 95.31 143 GLY B N 1
ATOM 4019 C CA . GLY B 1 143 ? -8.594 -0.306 -20.062 1 95.31 143 GLY B CA 1
ATOM 4020 C C . GLY B 1 143 ? -7.461 -0.498 -19.078 1 95.31 143 GLY B C 1
ATOM 4021 O O . GLY B 1 143 ? -6.484 0.258 -19.078 1 95.31 143 GLY B O 1
ATOM 4022 N N . TYR B 1 144 ? -7.531 -1.564 -18.297 1 96.94 144 TYR B N 1
ATOM 4023 C CA . TYR B 1 144 ? -6.559 -1.779 -17.234 1 96.94 144 TYR B CA 1
ATOM 4024 C C . TYR B 1 144 ? -5.895 -3.146 -17.359 1 96.94 144 TYR B C 1
ATOM 4026 O O . TYR B 1 144 ? -6.566 -4.145 -17.641 1 96.94 144 TYR B O 1
ATOM 4034 N N . LYS B 1 145 ? -4.512 -3.158 -17.172 1 94.88 145 LYS B N 1
ATOM 4035 C CA . LYS B 1 145 ? -3.771 -4.402 -17.359 1 94.88 145 LYS B CA 1
ATOM 4036 C C . LYS B 1 145 ? -2.764 -4.613 -16.234 1 94.88 145 LYS B C 1
ATOM 4038 O O . LYS B 1 145 ? -2.275 -3.648 -15.641 1 94.88 145 LYS B O 1
ATOM 4043 N N . ARG B 1 146 ? -2.555 -5.824 -15.938 1 94.31 146 ARG B N 1
ATOM 4044 C CA . ARG B 1 146 ? -1.439 -6.18 -15.062 1 94.31 146 ARG B CA 1
ATOM 4045 C C . ARG B 1 146 ? -0.109 -6.051 -15.797 1 94.31 146 ARG B C 1
ATOM 4047 O O . ARG B 1 146 ? -0.079 -5.953 -17.031 1 94.31 146 ARG B O 1
ATOM 4054 N N . ASP B 1 147 ? 0.969 -5.984 -15.039 1 92.69 147 ASP B N 1
ATOM 4055 C CA . ASP B 1 147 ? 2.309 -6.07 -15.609 1 92.69 147 ASP B CA 1
ATOM 4056 C C . ASP B 1 147 ? 2.77 -7.523 -15.711 1 92.69 147 ASP B C 1
ATOM 4058 O O . ASP B 1 147 ? 3.234 -8.102 -14.727 1 92.69 147 ASP B O 1
ATOM 4062 N N . GLY B 1 148 ? 2.74 -8.078 -16.891 1 86.56 148 GLY B N 1
ATOM 4063 C CA . GLY B 1 148 ? 3.002 -9.492 -17.109 1 86.56 148 GLY B CA 1
ATOM 4064 C C . GLY B 1 148 ? 4.414 -9.906 -16.75 1 86.56 148 GLY B C 1
ATOM 4065 O O . GLY B 1 148 ? 4.641 -11.039 -16.312 1 86.56 148 GLY B O 1
ATOM 4066 N N . LYS B 1 149 ? 5.336 -9.008 -16.906 1 85.25 149 LYS B N 1
ATOM 4067 C CA . LYS B 1 149 ? 6.723 -9.305 -16.562 1 85.25 149 LYS B CA 1
ATOM 4068 C C . LYS B 1 149 ? 6.859 -9.617 -15.07 1 85.25 149 LYS B C 1
ATOM 4070 O O . LYS B 1 149 ? 7.387 -10.664 -14.695 1 85.25 149 LYS B O 1
ATOM 4075 N N . TRP B 1 150 ? 6.324 -8.789 -14.242 1 91.62 150 TRP B N 1
ATOM 4076 C CA . TRP B 1 150 ? 6.457 -8.945 -12.797 1 91.62 150 TRP B CA 1
ATOM 4077 C C . TRP B 1 150 ? 5.598 -10.109 -12.297 1 91.62 150 TRP B C 1
ATOM 4079 O O . TRP B 1 150 ? 5.969 -10.797 -11.344 1 91.62 150 TRP B O 1
ATOM 4089 N N . VAL B 1 151 ? 4.453 -10.328 -12.93 1 90.88 151 VAL B N 1
ATOM 4090 C CA . VAL B 1 151 ? 3.631 -11.477 -12.578 1 90.88 151 VAL B CA 1
ATOM 4091 C C . VAL B 1 151 ? 4.402 -12.766 -12.852 1 90.88 151 VAL B C 1
ATOM 4093 O O . VAL B 1 151 ? 4.438 -13.672 -12.008 1 90.88 151 VAL B O 1
ATOM 4096 N N . GLY B 1 152 ? 5.047 -12.82 -14.016 1 85.25 152 GLY B N 1
ATOM 4097 C CA . GLY B 1 152 ? 5.816 -13.992 -14.383 1 85.25 152 GLY B CA 1
ATOM 4098 C C . GLY B 1 152 ? 6.984 -14.258 -13.445 1 85.25 152 GLY B C 1
ATOM 4099 O O . GLY B 1 152 ? 7.148 -15.375 -12.945 1 85.25 152 GLY B O 1
ATOM 4100 N N . VAL B 1 153 ? 7.75 -13.195 -13.164 1 86.75 153 VAL B N 1
ATOM 4101 C CA . VAL B 1 153 ? 8.93 -13.312 -12.312 1 86.75 153 VAL B CA 1
ATOM 4102 C C . VAL B 1 153 ? 8.5 -13.688 -10.891 1 86.75 153 VAL B C 1
ATOM 4104 O O . VAL B 1 153 ? 9.055 -14.617 -10.297 1 86.75 153 VAL B O 1
ATOM 4107 N N . GLY B 1 154 ? 7.52 -13.008 -10.414 1 92.38 154 GLY B N 1
ATOM 4108 C CA . GLY B 1 154 ? 7.059 -13.258 -9.062 1 92.38 154 GLY B CA 1
ATOM 4109 C C . GLY B 1 154 ? 6.465 -14.648 -8.883 1 92.38 154 GLY B C 1
ATOM 4110 O O . GLY B 1 154 ? 6.73 -15.312 -7.883 1 92.38 154 GLY B O 1
ATOM 4111 N N . SER B 1 155 ? 5.672 -15.039 -9.844 1 90.94 155 SER B N 1
ATOM 4112 C CA . SER B 1 155 ? 5.055 -16.359 -9.773 1 90.94 155 SER B CA 1
ATOM 4113 C C . SER B 1 155 ? 6.113 -17.453 -9.727 1 90.94 155 SER B C 1
ATOM 4115 O O . SER B 1 155 ? 5.973 -18.438 -8.977 1 90.94 155 SER B O 1
ATOM 4117 N N . CYS B 1 156 ? 7.125 -17.344 -10.5 1 87 156 CYS B N 1
ATOM 4118 C CA . CYS B 1 156 ? 8.188 -18.344 -10.508 1 87 156 CYS B CA 1
ATOM 4119 C C . CYS B 1 156 ? 8.938 -18.344 -9.18 1 87 156 CYS B C 1
ATOM 4121 O O . CYS B 1 156 ? 9.297 -19.406 -8.672 1 87 156 CYS B O 1
ATOM 4123 N N . GLN B 1 157 ? 9.188 -17.188 -8.68 1 90.69 157 GLN B N 1
ATOM 4124 C CA . GLN B 1 157 ? 9.914 -17.078 -7.418 1 90.69 157 GLN B CA 1
ATOM 4125 C C . GLN B 1 157 ? 9.125 -17.703 -6.273 1 90.69 157 GLN B C 1
ATOM 4127 O O . GLN B 1 157 ? 9.695 -18.359 -5.398 1 90.69 157 GLN B O 1
ATOM 4132 N N . ILE B 1 158 ? 7.824 -17.562 -6.301 1 95 158 ILE B N 1
ATOM 4133 C CA . ILE B 1 158 ? 6.98 -18.219 -5.309 1 95 158 ILE B CA 1
ATOM 4134 C C . ILE B 1 158 ? 6.945 -19.719 -5.57 1 95 158 ILE B C 1
ATOM 4136 O O . ILE B 1 158 ? 7.035 -20.516 -4.637 1 95 158 ILE B O 1
ATOM 4140 N N . SER B 1 159 ? 6.891 -20.078 -6.84 1 93.12 159 SER B N 1
ATOM 4141 C CA . SER B 1 159 ? 6.75 -21.469 -7.25 1 93.12 159 SER B C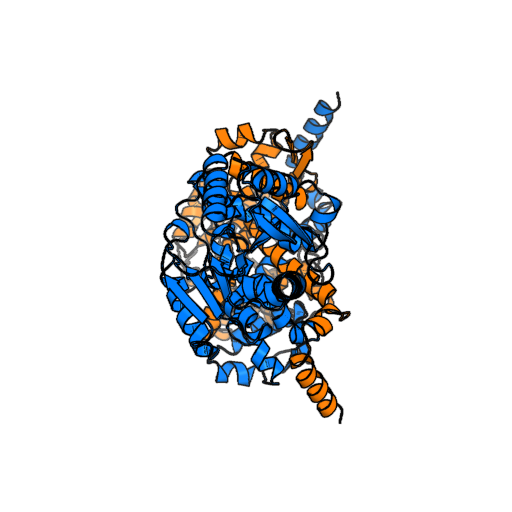A 1
ATOM 4142 C C . SER B 1 159 ? 7.973 -22.297 -6.852 1 93.12 159 SER B C 1
ATOM 4144 O O . SER B 1 159 ? 7.891 -23.516 -6.723 1 93.12 159 SER B O 1
ATOM 4146 N N . LYS B 1 160 ? 9.039 -21.609 -6.699 1 91.38 160 LYS B N 1
ATOM 4147 C CA . LYS B 1 160 ? 10.234 -22.281 -6.195 1 91.38 160 LYS B CA 1
ATOM 4148 C C . LYS B 1 160 ? 9.945 -23.016 -4.898 1 91.38 160 LYS B C 1
ATOM 4150 O O . LYS B 1 160 ? 10.523 -24.078 -4.645 1 91.38 160 LYS B O 1
ATOM 4155 N N . TYR B 1 161 ? 9.023 -22.516 -4.156 1 94.06 161 TYR B N 1
ATOM 4156 C CA . TYR B 1 161 ? 8.758 -23.062 -2.832 1 94.06 161 TYR B CA 1
ATOM 4157 C C . TYR B 1 161 ? 7.547 -23.984 -2.861 1 94.06 161 TYR B C 1
ATOM 4159 O O . TYR B 1 161 ? 7.43 -24.891 -2.033 1 94.06 161 TYR B O 1
ATOM 4167 N N . ASP B 1 162 ? 6.656 -23.734 -3.787 1 93.06 162 ASP B N 1
ATOM 4168 C CA . ASP B 1 162 ? 5.398 -24.469 -3.633 1 93.06 162 ASP B CA 1
ATOM 4169 C C . ASP B 1 162 ? 5.133 -25.359 -4.84 1 93.06 162 ASP B C 1
ATOM 4171 O O . ASP B 1 162 ? 5.113 -26.594 -4.715 1 93.06 162 ASP B O 1
ATOM 4175 N N . THR B 1 163 ? 5.133 -24.891 -6.062 1 93.62 163 THR B N 1
ATOM 4176 C CA . THR B 1 163 ? 4.613 -25.688 -7.172 1 93.62 163 THR B CA 1
ATOM 4177 C C . THR B 1 163 ? 5.734 -26.469 -7.852 1 93.62 163 THR B C 1
ATOM 4179 O O . THR B 1 163 ? 5.508 -27.562 -8.367 1 93.62 163 THR B O 1
ATOM 4182 N N . ILE B 1 164 ? 6.938 -26 -7.914 1 93.12 164 ILE B N 1
ATOM 4183 C CA . ILE B 1 164 ? 8.016 -26.688 -8.602 1 93.12 164 ILE B CA 1
ATOM 4184 C C . ILE B 1 164 ? 8.328 -28 -7.883 1 93.12 164 ILE B C 1
ATOM 4186 O O . ILE B 1 164 ? 8.375 -29.062 -8.508 1 93.12 164 ILE B O 1
ATOM 4190 N N . PRO B 1 165 ? 8.438 -28.016 -6.57 1 92.94 165 PRO B N 1
ATOM 4191 C CA . PRO B 1 165 ? 8.703 -29.281 -5.883 1 92.94 165 PRO B CA 1
ATOM 4192 C C . PRO B 1 165 ? 7.609 -30.312 -6.098 1 92.94 165 PRO B C 1
ATOM 4194 O O . PRO B 1 165 ? 7.902 -31.5 -6.312 1 92.94 165 PRO B O 1
ATOM 4197 N N . ILE B 1 166 ? 6.383 -29.938 -6.055 1 94.62 166 ILE B N 1
ATOM 4198 C CA . ILE B 1 166 ? 5.293 -30.891 -6.191 1 94.62 166 ILE B CA 1
ATOM 4199 C C . ILE B 1 166 ? 5.195 -31.359 -7.641 1 94.62 166 ILE B C 1
ATOM 4201 O O . ILE B 1 166 ? 4.887 -32.531 -7.902 1 94.62 166 ILE B O 1
ATOM 4205 N N . THR B 1 167 ? 5.434 -30.5 -8.602 1 95.06 167 THR B N 1
ATOM 4206 C CA . THR B 1 167 ? 5.449 -30.875 -10.008 1 95.06 167 THR B CA 1
ATOM 4207 C C . THR B 1 167 ? 6.527 -31.922 -10.273 1 95.06 167 THR B C 1
ATOM 4209 O O . THR B 1 167 ? 6.273 -32.938 -10.93 1 95.06 167 THR B O 1
ATOM 4212 N N . LYS B 1 168 ? 7.648 -31.688 -9.766 1 94.44 168 LYS B N 1
ATOM 4213 C CA . LYS B 1 168 ? 8.742 -32.625 -9.906 1 94.44 168 LYS B CA 1
ATOM 4214 C C . LYS B 1 168 ? 8.383 -33.969 -9.289 1 94.44 168 LYS B C 1
ATOM 4216 O O . LYS B 1 168 ? 8.578 -35.031 -9.914 1 94.44 168 LYS B O 1
ATOM 4221 N N . ALA B 1 169 ? 7.859 -33.938 -8.125 1 94.56 169 ALA B N 1
ATOM 4222 C CA . ALA B 1 169 ? 7.477 -35.188 -7.434 1 94.56 169 ALA B CA 1
ATOM 4223 C C . ALA B 1 169 ? 6.426 -35.938 -8.227 1 94.56 169 ALA B C 1
ATOM 4225 O O . ALA B 1 169 ? 6.469 -37.188 -8.289 1 94.56 169 ALA B O 1
ATOM 4226 N N . PHE B 1 170 ? 5.473 -35.219 -8.773 1 96.12 170 PHE B N 1
ATOM 4227 C CA . PHE B 1 170 ? 4.418 -35.812 -9.57 1 96.12 170 PHE B CA 1
ATOM 4228 C C . PHE B 1 170 ? 5 -36.5 -10.797 1 96.12 170 PHE B C 1
ATOM 4230 O O . PHE B 1 170 ? 4.66 -37.656 -11.102 1 96.12 170 PHE B O 1
ATOM 4237 N N . ILE B 1 171 ? 5.879 -35.875 -11.5 1 95.56 171 ILE B N 1
ATOM 4238 C CA . ILE B 1 171 ? 6.473 -36.406 -12.711 1 95.56 171 ILE B CA 1
ATOM 4239 C C . ILE B 1 171 ? 7.289 -37.656 -12.375 1 95.56 171 ILE B C 1
ATOM 4241 O O . ILE B 1 171 ? 7.125 -38.688 -13.008 1 95.56 171 ILE B O 1
ATOM 4245 N N . GLU B 1 172 ? 8.031 -37.562 -11.336 1 95.06 172 GLU B N 1
ATOM 4246 C CA . GLU B 1 172 ? 8.906 -38.656 -10.938 1 95.06 172 GLU B CA 1
ATOM 4247 C C . GLU B 1 172 ? 8.094 -39.875 -10.445 1 95.06 172 GLU B C 1
ATOM 4249 O O . GLU B 1 172 ? 8.516 -41.031 -10.617 1 95.06 172 GLU B O 1
ATOM 4254 N N . SER B 1 173 ? 7.008 -39.594 -9.883 1 95.88 173 SER B N 1
ATOM 4255 C CA . SER B 1 173 ? 6.199 -40.688 -9.328 1 95.88 173 SER B CA 1
ATOM 4256 C C . SER B 1 173 ? 5.32 -41.312 -10.398 1 95.88 173 SER B C 1
ATOM 4258 O O . SER B 1 173 ? 5.137 -42.531 -10.414 1 95.88 173 SER B O 1
ATOM 4260 N N . VAL B 1 174 ? 4.766 -40.562 -11.32 1 96.62 174 VAL B N 1
ATOM 4261 C CA . VAL B 1 174 ? 3.768 -41.031 -12.273 1 96.62 174 VAL B CA 1
ATOM 4262 C C . VAL B 1 174 ? 4.465 -41.625 -13.492 1 96.62 174 VAL B C 1
ATOM 4264 O O . VAL B 1 174 ? 4.035 -42.656 -14.016 1 96.62 174 VAL B O 1
ATOM 4267 N N . LYS B 1 175 ? 5.52 -40.938 -13.906 1 95.81 175 LYS B N 1
ATOM 4268 C CA . LYS B 1 175 ? 6.285 -41.406 -15.055 1 95.81 175 LYS B CA 1
ATOM 4269 C C . LYS B 1 175 ? 7.762 -41.062 -14.914 1 95.81 175 LYS B C 1
ATOM 4271 O O . LYS B 1 175 ? 8.25 -40.125 -15.57 1 95.81 175 LYS B O 1
ATOM 4276 N N . PRO B 1 176 ? 8.461 -41.875 -14.242 1 93.56 176 PRO B N 1
ATOM 4277 C CA . PRO B 1 176 ? 9.867 -41.594 -13.938 1 93.56 176 PRO B CA 1
ATOM 4278 C C . PRO B 1 176 ? 10.734 -41.5 -15.188 1 93.56 176 PRO B C 1
ATOM 4280 O O . PRO B 1 176 ? 11.789 -40.875 -15.164 1 93.56 176 PRO B O 1
ATOM 4283 N N . ASP B 1 177 ? 10.281 -42.125 -16.281 1 93.75 177 ASP B N 1
ATOM 4284 C CA . ASP B 1 177 ? 11.07 -42.125 -17.516 1 93.75 177 ASP B CA 1
ATOM 4285 C C . ASP B 1 177 ? 10.539 -41.062 -18.5 1 93.75 177 ASP B C 1
ATOM 4287 O O . ASP B 1 177 ? 10.766 -41.188 -19.703 1 93.75 177 ASP B O 1
ATOM 4291 N N . ALA B 1 178 ? 9.812 -40.031 -17.969 1 95.5 178 ALA B N 1
ATOM 4292 C CA . ALA B 1 178 ? 9.281 -39 -18.828 1 95.5 178 ALA B CA 1
ATOM 4293 C C . ALA B 1 178 ? 10.398 -38.312 -19.625 1 95.5 178 ALA B C 1
ATOM 4295 O O . ALA B 1 178 ? 11.492 -38.062 -19.109 1 95.5 178 ALA B O 1
ATOM 4296 N N . LYS B 1 179 ? 10.125 -37.969 -20.922 1 94.75 179 LYS B N 1
ATOM 4297 C CA . LYS B 1 179 ? 11.156 -37.438 -21.812 1 94.75 179 LYS B CA 1
ATOM 4298 C C . LYS B 1 179 ? 10.805 -36.031 -22.281 1 94.75 179 LYS B C 1
ATOM 4300 O O . LYS B 1 179 ? 11.695 -35.281 -22.672 1 94.75 179 LYS B O 1
ATOM 4305 N N . GLN B 1 180 ? 9.516 -35.75 -22.234 1 95.12 180 GLN B N 1
ATOM 4306 C CA . GLN B 1 180 ? 9.125 -34.438 -22.766 1 95.12 180 GLN B CA 1
ATOM 4307 C C . GLN B 1 180 ? 7.941 -33.875 -22 1 95.12 180 GLN B C 1
ATOM 4309 O O . GLN B 1 180 ? 6.988 -34.562 -21.688 1 95.12 180 GLN B O 1
ATOM 4314 N N . ILE B 1 181 ? 8.047 -32.562 -21.703 1 95.62 181 ILE B N 1
ATOM 4315 C CA . ILE B 1 181 ? 6.945 -31.844 -21.094 1 95.62 181 ILE B CA 1
ATOM 4316 C C . ILE B 1 181 ? 6.633 -30.594 -21.906 1 95.62 181 ILE B C 1
ATOM 4318 O O . ILE B 1 181 ? 7.52 -30.031 -22.562 1 95.62 181 ILE B O 1
ATOM 4322 N N . VAL B 1 182 ? 5.406 -30.203 -21.922 1 93.81 182 VAL B N 1
ATOM 4323 C CA . VAL B 1 182 ? 4.953 -28.984 -22.594 1 93.81 182 VAL B CA 1
ATOM 4324 C C . VAL B 1 182 ? 4.227 -28.094 -21.594 1 93.81 182 VAL B C 1
ATOM 4326 O O . VAL B 1 182 ? 3.365 -28.562 -20.844 1 93.81 182 VAL B O 1
ATOM 4329 N N . ASP B 1 183 ? 4.625 -26.844 -21.547 1 94.38 183 ASP B N 1
ATOM 4330 C CA . ASP B 1 183 ? 4.02 -25.859 -20.656 1 94.38 183 ASP B CA 1
ATOM 4331 C C . ASP B 1 183 ? 3.186 -24.844 -21.453 1 94.38 183 ASP B C 1
ATOM 4333 O O . ASP B 1 183 ? 3.734 -24.016 -22.172 1 94.38 183 ASP B O 1
ATOM 4337 N N . PHE B 1 184 ? 1.856 -24.969 -21.297 1 89.25 184 PHE B N 1
ATOM 4338 C CA . PHE B 1 184 ? 0.955 -24.016 -21.938 1 89.25 184 PHE B CA 1
ATOM 4339 C C . PHE B 1 184 ? 0.854 -22.734 -21.109 1 89.25 184 PHE B C 1
ATOM 4341 O O . PHE B 1 184 ? 0.408 -22.766 -19.969 1 89.25 184 PHE B O 1
ATOM 4348 N N . GLY B 1 185 ? 1.302 -21.594 -21.703 1 86.94 185 GLY B N 1
ATOM 4349 C CA . GLY B 1 185 ? 1.385 -20.344 -20.969 1 86.94 185 GLY B CA 1
ATOM 4350 C C . GLY B 1 185 ? 2.621 -20.234 -20.094 1 86.94 185 GLY B C 1
ATOM 4351 O O . GLY B 1 185 ? 2.521 -19.984 -18.891 1 86.94 185 GLY B O 1
ATOM 4352 N N . CYS B 1 186 ? 3.748 -20.375 -20.766 1 89.25 186 CYS B N 1
ATOM 4353 C CA . CYS B 1 186 ? 4.98 -20.516 -19.984 1 89.25 186 CYS B CA 1
ATOM 4354 C C . CYS B 1 186 ? 5.5 -19.141 -19.547 1 89.25 186 CYS B C 1
ATOM 4356 O O . CYS B 1 186 ? 6.402 -19.062 -18.703 1 89.25 186 CYS B O 1
ATOM 4358 N N . GLY B 1 187 ? 4.914 -18.062 -20.109 1 86.88 187 GLY B N 1
ATOM 4359 C CA . GLY B 1 187 ? 5.355 -16.719 -19.734 1 86.88 187 GLY B CA 1
ATOM 4360 C C . GLY B 1 187 ? 6.801 -16.453 -20.109 1 86.88 187 GLY B C 1
ATOM 4361 O O . GLY B 1 187 ? 7.211 -16.656 -21.25 1 86.88 187 GLY B O 1
ATOM 4362 N N . ASN B 1 188 ? 7.559 -16 -19.156 1 87.25 188 ASN B N 1
ATOM 4363 C CA . ASN B 1 188 ? 8.969 -15.734 -19.406 1 87.25 188 ASN B CA 1
ATOM 4364 C C . ASN B 1 188 ? 9.812 -17 -19.297 1 87.25 188 ASN B C 1
ATOM 4366 O O . ASN B 1 188 ? 11.039 -16.938 -19.234 1 87.25 188 ASN B O 1
ATOM 4370 N N . ALA B 1 189 ? 9.25 -18.109 -19.094 1 91.94 189 ALA B N 1
ATOM 4371 C CA . ALA B 1 189 ? 9.805 -19.453 -19.172 1 91.94 189 ALA B CA 1
ATOM 4372 C C . ALA B 1 189 ? 10.664 -19.75 -17.938 1 91.94 189 ALA B C 1
ATOM 4374 O O . ALA B 1 189 ? 11.297 -20.812 -17.859 1 91.94 189 ALA B O 1
ATOM 4375 N N . LEU B 1 190 ? 10.68 -18.906 -16.969 1 87.88 190 LEU B N 1
ATOM 4376 C CA . LEU B 1 190 ? 11.508 -19.141 -15.781 1 87.88 190 LEU B CA 1
ATOM 4377 C C . LEU B 1 190 ? 11.07 -20.406 -15.047 1 87.88 190 LEU B C 1
ATOM 4379 O O . LEU B 1 190 ? 11.906 -21.203 -14.633 1 87.88 190 LEU B O 1
ATOM 4383 N N . TYR B 1 191 ? 9.805 -20.594 -14.906 1 91.25 191 TYR B N 1
ATOM 4384 C CA . TYR B 1 191 ? 9.273 -21.797 -14.273 1 91.25 191 TYR B CA 1
ATOM 4385 C C . TYR B 1 191 ? 9.703 -23.047 -15.039 1 91.25 191 TYR B C 1
ATOM 4387 O O . TYR B 1 191 ? 10.219 -24 -14.445 1 91.25 191 TYR B O 1
ATOM 4395 N N . LEU B 1 192 ? 9.531 -22.984 -16.312 1 93.69 192 LEU B N 1
ATOM 4396 C CA . LEU B 1 192 ? 9.828 -24.125 -17.172 1 93.69 192 LEU B CA 1
ATOM 4397 C C . LEU B 1 192 ? 11.32 -24.438 -17.156 1 93.69 192 LEU B C 1
ATOM 4399 O O . LEU B 1 192 ? 11.711 -25.609 -17.062 1 93.69 192 LEU B O 1
ATOM 4403 N N . CYS B 1 193 ? 12.078 -23.391 -17.234 1 94.25 193 CYS B N 1
ATOM 4404 C CA . CYS B 1 193 ? 13.531 -23.562 -17.203 1 94.25 193 CYS B CA 1
ATOM 4405 C C . CYS B 1 193 ? 13.984 -24.156 -15.875 1 94.25 193 CYS B C 1
ATOM 4407 O O . CYS B 1 193 ? 14.812 -25.062 -15.852 1 94.25 193 CYS B O 1
ATOM 4409 N N . THR B 1 194 ? 13.43 -23.672 -14.828 1 90.12 194 THR B N 1
ATOM 4410 C CA . THR B 1 194 ? 13.789 -24.172 -13.5 1 90.12 194 THR B CA 1
ATOM 4411 C C . THR B 1 194 ? 13.383 -25.641 -13.352 1 90.12 194 THR B C 1
ATOM 4413 O O . THR B 1 194 ? 14.164 -26.453 -12.852 1 90.12 194 THR B O 1
ATOM 4416 N N . LEU B 1 195 ? 12.258 -25.969 -13.797 1 92.44 195 LEU B N 1
ATOM 4417 C CA . LEU B 1 195 ? 11.766 -27.344 -13.734 1 92.44 195 LEU B CA 1
ATOM 4418 C C . LEU B 1 195 ? 12.633 -28.266 -14.586 1 92.44 195 LEU B C 1
ATOM 4420 O O . LEU B 1 195 ? 12.984 -29.375 -14.148 1 92.44 195 LEU B O 1
ATOM 4424 N N . ALA B 1 196 ? 12.961 -27.812 -15.797 1 94.19 196 ALA B N 1
ATOM 4425 C CA . ALA B 1 196 ? 13.812 -28.594 -16.688 1 94.19 196 ALA B CA 1
ATOM 4426 C C . ALA B 1 196 ? 15.172 -28.875 -16.062 1 94.19 196 ALA B C 1
ATOM 4428 O O . ALA B 1 196 ? 15.68 -29.984 -16.141 1 94.19 196 ALA B O 1
ATOM 4429 N N . LYS B 1 197 ? 15.68 -27.859 -15.469 1 92.19 197 LYS B N 1
ATOM 4430 C CA . LYS B 1 197 ? 16.969 -28.016 -14.797 1 92.19 197 LYS B CA 1
ATOM 4431 C C . LYS B 1 197 ? 16.891 -29.016 -13.656 1 92.19 197 LYS B C 1
ATOM 4433 O O . LYS B 1 197 ? 17.781 -29.844 -13.484 1 92.19 197 LYS B O 1
ATOM 4438 N N . GLU B 1 198 ? 15.867 -28.969 -12.898 1 90.06 198 GLU B N 1
ATOM 4439 C CA . GLU B 1 198 ? 15.688 -29.859 -11.75 1 90.06 198 GLU B CA 1
ATOM 4440 C C . GLU B 1 198 ? 15.484 -31.297 -12.188 1 90.06 198 GLU B C 1
ATOM 4442 O O . GLU B 1 198 ? 15.914 -32.219 -11.508 1 90.06 198 GLU B O 1
ATOM 4447 N N . LEU B 1 199 ? 14.828 -31.469 -13.297 1 92.81 199 LEU B N 1
ATOM 4448 C CA . LEU B 1 199 ? 14.508 -32.812 -13.773 1 92.81 199 LEU B CA 1
ATOM 4449 C C . LEU B 1 199 ? 15.688 -33.406 -14.531 1 92.81 199 LEU B C 1
ATOM 4451 O O . LEU B 1 199 ? 15.805 -34.656 -14.617 1 92.81 199 LEU B O 1
ATOM 4455 N N . GLY B 1 200 ? 16.562 -32.5 -15.078 1 89.44 200 GLY B N 1
ATOM 4456 C CA . GLY B 1 200 ? 17.766 -32.969 -15.742 1 89.44 200 GLY B CA 1
ATOM 4457 C C . GLY B 1 200 ? 17.531 -33.375 -17.188 1 89.44 200 GLY B C 1
ATOM 4458 O O . GLY B 1 200 ? 17.25 -32.5 -18.031 1 89.44 200 GLY B O 1
ATOM 4459 N N . ASP B 1 201 ? 17.406 -34.656 -17.453 1 87.75 201 ASP B N 1
ATOM 4460 C CA . ASP B 1 201 ? 17.328 -35.188 -18.812 1 87.75 201 ASP B CA 1
ATOM 4461 C C . ASP B 1 201 ? 15.898 -35.188 -19.328 1 87.75 201 ASP B C 1
ATOM 4463 O O . ASP B 1 201 ? 15.32 -36.25 -19.594 1 87.75 201 ASP B O 1
ATOM 4467 N N . ILE B 1 202 ? 15.312 -34 -19.547 1 94.19 202 ILE B N 1
ATOM 4468 C CA . ILE B 1 202 ? 13.961 -33.875 -20.078 1 94.19 202 ILE B CA 1
ATOM 4469 C C . ILE B 1 202 ? 13.922 -32.75 -21.109 1 94.19 202 ILE B C 1
ATOM 4471 O O . ILE B 1 202 ? 14.617 -31.734 -20.953 1 94.19 202 ILE B O 1
ATOM 4475 N N . LYS B 1 203 ? 13.219 -32.969 -22.188 1 95.38 203 LYS B N 1
ATOM 4476 C CA . LYS B 1 203 ? 12.938 -31.891 -23.141 1 95.38 203 LYS B CA 1
ATOM 4477 C C . LYS B 1 203 ? 11.688 -31.109 -22.734 1 95.38 203 LYS B C 1
ATOM 4479 O O . LYS B 1 203 ? 10.703 -31.703 -22.281 1 95.38 203 LYS B O 1
ATOM 4484 N N . ALA B 1 204 ? 11.805 -29.781 -22.797 1 95.81 204 ALA B N 1
ATOM 4485 C CA . ALA B 1 204 ? 10.688 -28.938 -22.391 1 95.81 204 ALA B CA 1
ATOM 4486 C C . ALA B 1 204 ? 10.305 -27.953 -23.5 1 95.81 204 ALA B C 1
ATOM 4488 O O . ALA B 1 204 ? 11.172 -27.359 -24.125 1 95.81 204 ALA B O 1
ATOM 4489 N N . VAL B 1 205 ? 9.016 -27.891 -23.766 1 94.12 205 VAL B N 1
ATOM 4490 C CA . VAL B 1 205 ? 8.484 -26.938 -24.75 1 94.12 205 VAL B CA 1
ATOM 4491 C C . VAL B 1 205 ? 7.535 -25.969 -24.062 1 94.12 205 VAL B C 1
ATOM 4493 O O . VAL B 1 205 ? 6.648 -26.375 -23.312 1 94.12 205 VAL B O 1
ATOM 4496 N N . GLY B 1 206 ? 7.773 -24.672 -24.297 1 94.31 206 GLY B N 1
ATOM 4497 C CA . GLY B 1 206 ? 6.871 -23.656 -23.781 1 94.31 206 GLY B CA 1
ATOM 4498 C C . GLY B 1 206 ? 6.051 -22.984 -24.875 1 94.31 206 GLY B C 1
ATOM 4499 O O . GLY B 1 206 ? 6.59 -22.578 -25.906 1 94.31 206 GLY B O 1
ATOM 4500 N N . ILE B 1 207 ? 4.781 -22.875 -24.625 1 90.62 207 ILE B N 1
ATOM 4501 C CA . ILE B 1 207 ? 3.861 -22.203 -25.547 1 90.62 207 ILE B CA 1
ATOM 4502 C C . ILE B 1 207 ? 3.404 -20.891 -24.938 1 90.62 207 ILE B C 1
ATOM 4504 O O . ILE B 1 207 ? 2.834 -20.859 -23.844 1 90.62 207 ILE B O 1
ATOM 4508 N N . GLU B 1 208 ? 3.611 -19.781 -25.625 1 88.38 208 GLU B N 1
ATOM 4509 C CA . GLU B 1 208 ? 3.295 -18.453 -25.109 1 88.38 208 GLU B CA 1
ATOM 4510 C C . GLU B 1 208 ? 2.779 -17.531 -26.203 1 88.38 208 GLU B C 1
ATOM 4512 O O . GLU B 1 208 ? 3.51 -17.219 -27.156 1 88.38 208 GLU B O 1
ATOM 4517 N N . PRO B 1 209 ? 1.52 -17.109 -25.984 1 82.62 209 PRO B N 1
ATOM 4518 C CA . PRO B 1 209 ? 0.936 -16.281 -27.062 1 82.62 209 PRO B CA 1
ATOM 4519 C C . PRO B 1 209 ? 1.453 -14.852 -27.047 1 82.62 209 PRO B C 1
ATOM 4521 O O . PRO B 1 209 ? 1.467 -14.188 -28.078 1 82.62 209 PRO B O 1
ATOM 4524 N N . ASP B 1 210 ? 1.8 -14.32 -25.953 1 83.06 210 ASP B N 1
ATOM 4525 C CA . ASP B 1 210 ? 2.264 -12.938 -25.859 1 83.06 210 ASP B CA 1
ATOM 4526 C C . ASP B 1 210 ? 3.701 -12.805 -26.344 1 83.06 210 ASP B C 1
ATOM 4528 O O . ASP B 1 210 ? 4.617 -13.414 -25.797 1 83.06 210 ASP B O 1
ATOM 4532 N N . THR B 1 211 ? 3.883 -11.953 -27.297 1 87.5 211 THR B N 1
ATOM 4533 C CA . THR B 1 211 ? 5.18 -11.836 -27.953 1 87.5 211 THR B CA 1
ATOM 4534 C C . THR B 1 211 ? 6.227 -11.281 -27 1 87.5 211 THR B C 1
ATOM 4536 O O . THR B 1 211 ? 7.379 -11.727 -27 1 87.5 211 THR B O 1
ATOM 4539 N N . SER B 1 212 ? 5.793 -10.422 -26.234 1 84.31 212 SER B N 1
ATOM 4540 C CA . SER B 1 212 ? 6.746 -9.836 -25.297 1 84.31 212 SER B CA 1
ATOM 4541 C C . SER B 1 212 ? 7.207 -10.867 -24.266 1 84.31 212 SER B C 1
ATOM 4543 O O . SER B 1 212 ? 8.391 -10.938 -23.938 1 84.31 212 SER B O 1
ATOM 4545 N N . ALA B 1 213 ? 6.32 -11.617 -23.797 1 85 213 ALA B N 1
ATOM 4546 C CA . ALA B 1 213 ? 6.652 -12.672 -22.844 1 85 213 ALA B CA 1
ATOM 4547 C C . ALA B 1 213 ? 7.512 -13.75 -23.5 1 85 213 ALA B C 1
ATOM 4549 O O . ALA B 1 213 ? 8.453 -14.258 -22.875 1 85 213 ALA B O 1
ATOM 4550 N N . TYR B 1 214 ? 7.188 -14.047 -24.719 1 89.81 214 TYR B N 1
ATOM 4551 C CA . TYR B 1 214 ? 7.945 -15.016 -25.484 1 89.81 214 TYR B CA 1
ATOM 4552 C C . TYR B 1 214 ? 9.398 -14.57 -25.656 1 89.81 214 TYR B C 1
ATOM 4554 O O . TYR B 1 214 ? 10.32 -15.352 -25.406 1 89.81 214 TYR B O 1
ATOM 4562 N N . GLU B 1 215 ? 9.555 -13.32 -25.984 1 93.06 215 GLU B N 1
ATOM 4563 C CA . GLU B 1 215 ? 10.898 -12.789 -26.188 1 93.06 215 GLU B CA 1
ATOM 4564 C C . GLU B 1 215 ? 11.68 -12.766 -24.875 1 93.06 215 GLU B C 1
ATOM 4566 O O . GLU B 1 215 ? 12.867 -13.086 -24.844 1 93.06 215 GLU B O 1
ATOM 4571 N N . ALA B 1 216 ? 11.008 -12.438 -23.859 1 88.94 216 ALA B N 1
ATOM 4572 C CA . ALA B 1 216 ? 11.625 -12.484 -22.547 1 88.94 216 ALA B CA 1
ATOM 4573 C C . ALA B 1 216 ? 12.023 -13.914 -22.172 1 88.94 216 ALA B C 1
ATOM 4575 O O . ALA B 1 216 ? 13.055 -14.133 -21.547 1 88.94 216 ALA B O 1
ATOM 4576 N N . GLY B 1 217 ? 11.227 -14.812 -22.547 1 93.19 217 GLY B N 1
ATOM 4577 C CA . GLY B 1 217 ? 11.508 -16.219 -22.297 1 93.19 217 GLY B CA 1
ATOM 4578 C C . GLY B 1 217 ? 12.734 -16.719 -23.031 1 93.19 217 GLY B C 1
ATOM 4579 O O . GLY B 1 217 ? 13.547 -17.453 -22.469 1 93.19 217 GLY B O 1
ATOM 4580 N N . LEU B 1 218 ? 12.836 -16.266 -24.25 1 95 218 LEU B N 1
ATOM 4581 C CA . LEU B 1 218 ? 14.008 -16.656 -25.031 1 95 218 LEU B CA 1
ATOM 4582 C C . LEU B 1 218 ? 15.289 -16.188 -24.344 1 95 218 LEU B C 1
ATOM 4584 O O . LEU B 1 218 ? 16.281 -16.922 -24.281 1 95 218 LEU B O 1
ATOM 4588 N N . LYS B 1 219 ? 15.219 -15.016 -23.891 1 94 219 LYS B N 1
ATOM 4589 C CA . LYS B 1 219 ? 16.375 -14.461 -23.188 1 94 219 LYS B CA 1
ATOM 4590 C C . LYS B 1 219 ? 16.672 -15.258 -21.922 1 94 219 LYS B C 1
ATOM 4592 O O . LYS B 1 219 ? 17.828 -15.508 -21.594 1 94 219 LYS B O 1
ATOM 4597 N N . LYS B 1 220 ? 15.672 -15.648 -21.266 1 92.12 220 LYS B N 1
ATOM 4598 C CA . LYS B 1 220 ? 15.828 -16.406 -20.031 1 92.12 220 LYS B CA 1
ATOM 4599 C C . LYS B 1 220 ? 16.422 -17.781 -20.312 1 92.12 220 LYS B C 1
ATOM 4601 O O . LYS B 1 220 ? 17.312 -18.25 -19.578 1 92.12 220 LYS B O 1
ATOM 4606 N N . VAL B 1 221 ? 15.992 -18.453 -21.344 1 96 221 VAL B N 1
ATOM 4607 C CA . VAL B 1 221 ? 16.516 -19.766 -21.75 1 96 221 VAL B CA 1
ATOM 4608 C C . VAL B 1 221 ? 18 -19.641 -22.047 1 96 221 VAL B C 1
ATOM 4610 O O . VAL B 1 221 ? 18.797 -20.484 -21.625 1 96 221 VAL B O 1
ATOM 4613 N N . ALA B 1 222 ? 18.312 -18.578 -22.703 1 96 222 ALA B N 1
ATOM 4614 C CA . ALA B 1 222 ? 19.719 -18.328 -23.047 1 96 222 ALA B CA 1
ATOM 4615 C C . ALA B 1 222 ? 20.547 -18.031 -21.812 1 96 222 ALA B C 1
ATOM 4617 O O . ALA B 1 222 ? 21.656 -18.578 -21.656 1 96 222 ALA B O 1
ATOM 4618 N N . GLU B 1 223 ? 20.047 -17.188 -21.016 1 94 223 GLU B N 1
ATOM 4619 C CA . GLU B 1 223 ? 20.734 -16.812 -19.781 1 94 223 GLU B CA 1
ATOM 4620 C C . GLU B 1 223 ? 21.031 -18.047 -18.922 1 94 223 GLU B C 1
ATOM 4622 O O . GLU B 1 223 ? 22.047 -18.109 -18.234 1 94 223 GLU B O 1
ATOM 4627 N N . MET B 1 224 ? 20.156 -19.031 -19 1 93.44 224 MET B N 1
ATOM 4628 C CA . MET B 1 224 ? 20.281 -20.203 -18.141 1 93.44 224 MET B CA 1
ATOM 4629 C C . MET B 1 224 ? 21 -21.344 -18.859 1 93.44 224 MET B C 1
ATOM 4631 O O . MET B 1 224 ? 21.188 -22.406 -18.297 1 93.44 224 MET B O 1
ATOM 4635 N N . GLY B 1 225 ? 21.312 -21.094 -20.094 1 95.12 225 GLY B N 1
ATOM 4636 C CA . GLY B 1 225 ? 22.062 -22.062 -20.875 1 95.12 225 GLY B CA 1
ATOM 4637 C C . GLY B 1 225 ? 21.266 -23.312 -21.219 1 95.12 225 GLY B C 1
ATOM 4638 O O . GLY B 1 225 ? 21.812 -24.422 -21.219 1 95.12 225 GLY B O 1
ATOM 4639 N N . LEU B 1 226 ? 19.953 -23.156 -21.531 1 96.69 226 LEU B N 1
ATOM 4640 C CA . LEU B 1 226 ? 19.078 -24.312 -21.688 1 96.69 226 LEU B CA 1
ATOM 4641 C C . LEU B 1 226 ? 18.547 -24.391 -23.109 1 96.69 226 LEU B C 1
ATOM 4643 O O . LEU B 1 226 ? 17.484 -24.969 -23.359 1 96.69 226 LEU B O 1
ATOM 4647 N N . GLN B 1 227 ? 19.203 -23.891 -24.062 1 95.06 227 GLN B N 1
ATOM 4648 C CA . GLN B 1 227 ? 18.734 -23.797 -25.438 1 95.06 227 GLN B CA 1
ATOM 4649 C C . GLN B 1 227 ? 18.562 -25.188 -26.047 1 95.06 227 GLN B C 1
ATOM 4651 O O . GLN B 1 227 ? 17.766 -25.359 -26.984 1 95.06 227 GLN B O 1
ATOM 4656 N N . ASP B 1 228 ? 19.281 -26.125 -25.578 1 94.56 228 ASP B N 1
ATOM 4657 C CA . ASP B 1 228 ? 19.203 -27.484 -26.109 1 94.56 228 ASP B CA 1
ATOM 4658 C C . ASP B 1 228 ? 18.062 -28.266 -25.453 1 94.56 228 ASP B C 1
ATOM 4660 O O . ASP B 1 228 ? 17.641 -29.297 -25.969 1 94.56 228 ASP B O 1
ATOM 4664 N N . GLN B 1 229 ? 17.625 -27.844 -24.375 1 95.38 229 GLN B N 1
ATOM 4665 C CA . GLN B 1 229 ? 16.656 -28.594 -23.578 1 95.38 229 GLN B CA 1
ATOM 4666 C C . GLN B 1 229 ? 15.281 -27.953 -23.625 1 95.38 229 GLN B C 1
ATOM 4668 O O . GLN B 1 229 ? 14.266 -28.641 -23.516 1 95.38 229 GLN B O 1
ATOM 4673 N N . VAL B 1 230 ? 15.25 -26.609 -23.781 1 96.75 230 VAL B N 1
ATOM 4674 C CA . VAL B 1 230 ? 14 -25.859 -23.719 1 96.75 230 VAL B CA 1
ATOM 4675 C C . VAL B 1 230 ? 13.758 -25.141 -25.047 1 96.75 230 VAL B C 1
ATOM 4677 O O . VAL B 1 230 ? 14.617 -24.391 -25.516 1 96.75 230 VAL B O 1
ATOM 4680 N N . ARG B 1 231 ? 12.617 -25.406 -25.578 1 94.31 231 ARG B N 1
ATOM 4681 C CA . ARG B 1 231 ? 12.164 -24.734 -26.797 1 94.31 231 ARG B CA 1
ATOM 4682 C C . ARG B 1 231 ? 10.883 -23.953 -26.547 1 94.31 231 ARG B C 1
ATOM 4684 O O . ARG B 1 231 ? 9.977 -24.438 -25.859 1 94.31 231 ARG B O 1
ATOM 4691 N N . LEU B 1 232 ? 10.844 -22.719 -27.062 1 94.31 232 LEU B N 1
ATOM 4692 C CA . LEU B 1 232 ? 9.641 -21.891 -26.922 1 94.31 232 LEU B CA 1
ATOM 4693 C C . LEU B 1 232 ? 8.977 -21.656 -28.266 1 94.31 232 LEU B C 1
ATOM 4695 O O . LEU B 1 232 ? 9.656 -21.562 -29.297 1 94.31 232 LEU B O 1
ATOM 4699 N N . VAL B 1 233 ? 7.707 -21.594 -28.234 1 91.25 233 VAL B N 1
ATOM 4700 C CA . VAL B 1 233 ? 6.91 -21.328 -29.422 1 91.25 233 VAL B CA 1
ATOM 4701 C C . VAL B 1 233 ? 5.934 -20.188 -29.141 1 91.25 233 VAL B C 1
ATOM 4703 O O . VAL B 1 233 ? 5.273 -20.172 -28.109 1 91.25 233 VAL B O 1
ATOM 4706 N N . ASN B 1 234 ? 5.828 -19.156 -30.031 1 91.25 234 ASN B N 1
ATOM 4707 C CA . ASN B 1 234 ? 4.953 -18 -29.859 1 91.25 234 ASN B CA 1
ATOM 4708 C C . ASN B 1 234 ? 3.641 -18.172 -30.625 1 91.25 234 ASN B C 1
ATOM 4710 O O . ASN B 1 234 ? 3.477 -17.656 -31.719 1 91.25 234 ASN B O 1
ATOM 4714 N N . VAL B 1 235 ? 2.773 -18.891 -30.047 1 82.81 235 VAL B N 1
ATOM 4715 C CA . VAL B 1 235 ? 1.453 -19.141 -30.625 1 82.81 235 VAL B CA 1
ATOM 4716 C C . VAL B 1 235 ? 0.411 -19.203 -29.5 1 82.81 235 VAL B C 1
ATOM 4718 O O . VAL B 1 235 ? 0.76 -19.281 -28.328 1 82.81 235 VAL B O 1
ATOM 4721 N N . ASP B 1 236 ? -0.806 -19.047 -29.906 1 75.44 236 ASP B N 1
ATOM 4722 C CA . ASP B 1 236 ? -1.89 -19.234 -28.938 1 75.44 236 ASP B CA 1
ATOM 4723 C C . ASP B 1 236 ? -2.051 -20.719 -28.578 1 75.44 236 ASP B C 1
ATOM 4725 O O . ASP B 1 236 ? -1.918 -21.578 -29.453 1 75.44 236 ASP B O 1
ATOM 4729 N N . ALA B 1 237 ? -2.287 -21.016 -27.328 1 65.88 237 ALA B N 1
ATOM 4730 C CA . ALA B 1 237 ? -2.43 -22.375 -26.812 1 65.88 237 ALA B CA 1
ATOM 4731 C C . ALA B 1 237 ? -3.441 -23.172 -27.625 1 65.88 237 ALA B C 1
ATOM 4733 O O . ALA B 1 237 ? -3.25 -24.359 -27.875 1 65.88 237 ALA B O 1
ATOM 4734 N N . LEU B 1 238 ? -4.355 -22.5 -28.047 1 64.19 238 LEU B N 1
ATOM 4735 C CA . LEU B 1 238 ? -5.445 -23.156 -28.781 1 64.19 238 LEU B CA 1
ATOM 4736 C C . LEU B 1 238 ? -5.012 -23.531 -30.188 1 64.19 238 LEU B C 1
ATOM 4738 O O . LEU B 1 238 ? -5.598 -24.422 -30.812 1 64.19 238 LEU B O 1
ATOM 4742 N N . ASP B 1 239 ? -4.035 -22.859 -30.688 1 64.62 239 ASP B N 1
ATOM 4743 C CA . ASP B 1 239 ? -3.625 -23.047 -32.062 1 64.62 239 ASP B CA 1
ATOM 4744 C C . ASP B 1 239 ? -2.408 -23.953 -32.156 1 64.62 239 ASP B C 1
ATOM 4746 O O . ASP B 1 239 ? -1.956 -24.281 -33.281 1 64.62 239 ASP B O 1
ATOM 4750 N N . TYR B 1 240 ? -1.875 -24.25 -31.062 1 62.34 240 TYR B N 1
ATOM 4751 C CA . TYR B 1 240 ? -0.613 -24.984 -31.109 1 62.34 240 TYR B CA 1
ATOM 4752 C C . TYR B 1 240 ? -0.818 -26.391 -31.641 1 62.34 240 TYR B C 1
ATOM 4754 O O . TYR B 1 240 ? -1.618 -27.156 -31.109 1 62.34 240 TYR B O 1
ATOM 4762 N N . GLU B 1 241 ? -0.275 -26.609 -32.906 1 62.16 241 GLU B N 1
ATOM 4763 C CA . GLU B 1 241 ? -0.202 -27.938 -33.5 1 62.16 241 GLU B CA 1
ATOM 4764 C C . GLU B 1 241 ? 1.09 -28.656 -33.125 1 62.16 241 GLU B C 1
ATOM 4766 O O . GLU B 1 241 ? 2.186 -28.141 -33.375 1 62.16 241 GLU B O 1
ATOM 4771 N N . ILE B 1 242 ? 1.081 -29.234 -31.953 1 62.56 242 ILE B N 1
ATOM 4772 C CA . ILE B 1 242 ? 2.285 -30 -31.641 1 62.56 242 ILE B CA 1
ATOM 4773 C C . ILE B 1 242 ? 2.139 -31.438 -32.156 1 62.56 242 ILE B C 1
ATOM 4775 O O . ILE B 1 242 ? 1.133 -32.094 -31.875 1 62.56 242 ILE B O 1
ATOM 4779 N N . ASP B 1 243 ? 2.973 -31.797 -33.094 1 63.31 243 ASP B N 1
ATOM 4780 C CA . ASP B 1 243 ? 2.98 -33.156 -33.625 1 63.31 243 ASP B CA 1
ATOM 4781 C C . ASP B 1 243 ? 3.559 -34.125 -32.594 1 63.31 243 ASP B C 1
ATOM 4783 O O . ASP B 1 243 ? 3.23 -35.312 -32.625 1 63.31 243 ASP B O 1
ATOM 4787 N N . GLU B 1 244 ? 4.242 -33.625 -31.688 1 71.88 244 GLU B N 1
ATOM 4788 C CA . GLU B 1 244 ? 4.844 -34.531 -30.688 1 71.88 244 GLU B CA 1
ATOM 4789 C C . GLU B 1 244 ? 3.865 -34.844 -29.562 1 71.88 244 GLU B C 1
ATOM 4791 O O . GLU B 1 244 ? 2.893 -34.125 -29.359 1 71.88 244 GLU B O 1
ATOM 4796 N N . GLN B 1 245 ? 3.975 -36.125 -29.125 1 84.25 245 GLN B N 1
ATOM 4797 C CA . GLN B 1 245 ? 3.211 -36.562 -27.953 1 84.25 245 GLN B CA 1
ATOM 4798 C C . GLN B 1 245 ? 4.02 -36.438 -26.672 1 84.25 245 GLN B C 1
ATOM 4800 O O . GLN B 1 245 ? 4.801 -37.312 -26.328 1 84.25 245 GLN B O 1
ATOM 4805 N N . PRO B 1 246 ? 3.842 -35.312 -26 1 93.44 246 PRO B N 1
ATOM 4806 C CA . PRO B 1 246 ? 4.59 -35.125 -24.75 1 93.44 246 PRO B CA 1
ATOM 4807 C C . PRO B 1 246 ? 4.105 -36.062 -23.641 1 93.44 246 PRO B C 1
ATOM 4809 O O . PRO B 1 246 ? 2.994 -36.594 -23.719 1 93.44 246 PRO B O 1
ATOM 4812 N N . ASP B 1 247 ? 4.996 -36.312 -22.703 1 96.12 247 ASP B N 1
ATOM 4813 C CA . ASP B 1 247 ? 4.609 -37.125 -21.547 1 96.12 247 ASP B CA 1
ATOM 4814 C C . ASP B 1 247 ? 3.662 -36.344 -20.625 1 96.12 247 ASP B C 1
ATOM 4816 O O . ASP B 1 247 ? 2.678 -36.875 -20.141 1 96.12 247 ASP B O 1
ATOM 4820 N N . PHE B 1 248 ? 3.965 -35.062 -20.453 1 96.19 248 PHE B N 1
ATOM 4821 C CA . PHE B 1 248 ? 3.156 -34.219 -19.594 1 96.19 248 PHE B CA 1
ATOM 4822 C C . PHE B 1 248 ? 2.82 -32.906 -20.281 1 96.19 248 PHE B C 1
ATOM 4824 O O . PHE B 1 248 ? 3.66 -32.344 -20.984 1 96.19 248 PHE B O 1
ATOM 4831 N N . ILE B 1 249 ? 1.621 -32.5 -20.109 1 94.69 249 ILE B N 1
ATOM 4832 C CA . ILE B 1 249 ? 1.167 -31.141 -20.453 1 94.69 249 ILE B CA 1
ATOM 4833 C C . ILE B 1 249 ? 0.859 -30.359 -19.172 1 94.69 249 ILE B C 1
ATOM 4835 O O . ILE B 1 249 ? 0.05 -30.812 -18.344 1 94.69 249 ILE B O 1
ATOM 4839 N N . LEU B 1 250 ? 1.501 -29.25 -19.047 1 95.62 250 LEU B N 1
ATOM 4840 C CA . LEU B 1 250 ? 1.379 -28.469 -17.812 1 95.62 250 LEU B CA 1
ATOM 4841 C C . LEU B 1 250 ? 0.48 -27.25 -18.031 1 95.62 250 LEU B C 1
ATOM 4843 O O . LEU B 1 250 ? 0.618 -26.547 -19.031 1 95.62 250 LEU B O 1
ATOM 4847 N N . PHE B 1 251 ? -0.493 -27.062 -17.141 1 94.62 251 PHE B N 1
ATOM 4848 C CA . PHE B 1 251 ? -1.285 -25.859 -16.984 1 94.62 251 PHE B CA 1
ATOM 4849 C C . PHE B 1 251 ? -1.147 -25.281 -15.578 1 94.62 251 PHE B C 1
ATOM 4851 O O . PHE B 1 251 ? -1.798 -25.766 -14.648 1 94.62 251 PHE B O 1
ATOM 4858 N N . GLY B 1 252 ? -0.27 -24.297 -15.469 1 93.62 252 GLY B N 1
ATOM 4859 C CA . GLY B 1 252 ? -0.114 -23.641 -14.18 1 93.62 252 GLY B CA 1
ATOM 4860 C C . GLY B 1 252 ? -0.81 -22.297 -14.109 1 93.62 252 GLY B C 1
ATOM 4861 O O . GLY B 1 252 ? -0.294 -21.297 -14.617 1 93.62 252 GLY B O 1
ATOM 4862 N N . PHE B 1 253 ? -1.913 -22.25 -13.414 1 93.25 253 PHE B N 1
ATOM 4863 C CA . PHE B 1 253 ? -2.65 -21.016 -13.172 1 93.25 253 PHE B CA 1
ATOM 4864 C C . PHE B 1 253 ? -3.076 -20.375 -14.492 1 93.25 253 PHE B C 1
ATOM 4866 O O . PHE B 1 253 ? -2.975 -19.156 -14.664 1 93.25 253 PHE B O 1
ATOM 4873 N N . VAL B 1 254 ? -3.459 -21.219 -15.461 1 91.06 254 VAL B N 1
ATOM 4874 C CA . VAL B 1 254 ? -3.814 -20.75 -16.797 1 91.06 254 VAL B CA 1
ATOM 4875 C C . VAL B 1 254 ? -5.285 -21.047 -17.078 1 91.06 254 VAL B C 1
ATOM 4877 O O . VAL B 1 254 ? -5.957 -20.281 -17.766 1 91.06 254 VAL B O 1
ATOM 4880 N N . LEU B 1 255 ? -5.77 -22.156 -16.547 1 95.5 255 LEU B N 1
ATOM 4881 C CA . LEU B 1 255 ? -7.121 -22.594 -16.875 1 95.5 255 LEU B CA 1
ATOM 4882 C C . LEU B 1 255 ? -8.148 -21.578 -16.406 1 95.5 255 LEU B C 1
ATOM 4884 O O . LEU B 1 255 ? -9.195 -21.406 -17.031 1 95.5 255 LEU B O 1
ATOM 4888 N N . GLN B 1 256 ? -7.816 -20.906 -15.328 1 95.44 256 GLN B N 1
ATOM 4889 C CA . GLN B 1 256 ? -8.695 -19.859 -14.805 1 95.44 256 GLN B CA 1
ATOM 4890 C C . GLN B 1 256 ? -8.867 -18.734 -15.812 1 95.44 256 GLN B C 1
ATOM 4892 O O . GLN B 1 256 ? -9.914 -18.078 -15.844 1 95.44 256 GLN B O 1
ATOM 4897 N N . GLU B 1 257 ? -7.906 -18.469 -16.641 1 91.69 257 GLU B N 1
ATOM 4898 C CA . GLU B 1 257 ? -8.008 -17.469 -17.688 1 91.69 257 GLU B CA 1
ATOM 4899 C C . GLU B 1 257 ? -8.836 -17.969 -18.859 1 91.69 257 GLU B C 1
ATOM 4901 O O . GLU B 1 257 ? -9.672 -17.234 -19.406 1 91.69 257 GLU B O 1
ATOM 4906 N N . ILE B 1 258 ? -8.609 -19.219 -19.25 1 91.5 258 ILE B N 1
ATOM 4907 C CA . ILE B 1 258 ? -9.297 -19.812 -20.391 1 91.5 258 ILE B CA 1
ATOM 4908 C C . ILE B 1 258 ? -10.797 -19.906 -20.109 1 91.5 258 ILE B C 1
ATOM 4910 O O . ILE B 1 258 ? -11.609 -19.453 -20.922 1 91.5 258 ILE B O 1
ATOM 4914 N N . ILE B 1 259 ? -11.141 -20.422 -18.984 1 95.69 259 ILE B N 1
ATOM 4915 C CA . ILE B 1 259 ? -12.547 -20.609 -18.672 1 95.69 259 ILE B CA 1
ATOM 4916 C C . ILE B 1 259 ? -13.242 -19.25 -18.562 1 95.69 259 ILE B C 1
ATOM 4918 O O . ILE B 1 259 ? -14.406 -19.109 -18.922 1 95.69 259 ILE B O 1
ATOM 4922 N N . ALA B 1 260 ? -12.578 -18.266 -18.078 1 93.75 260 ALA B N 1
ATOM 4923 C CA . ALA B 1 260 ? -13.141 -16.922 -17.984 1 93.75 260 ALA B CA 1
ATOM 4924 C C . ALA B 1 260 ? -13.438 -16.359 -19.359 1 93.75 260 ALA B C 1
ATOM 4926 O O . ALA B 1 260 ? -14.438 -15.664 -19.562 1 93.75 260 ALA B O 1
ATOM 4927 N N . GLN B 1 261 ? -12.648 -16.688 -20.281 1 90.5 261 GLN B N 1
ATOM 4928 C CA . GLN B 1 261 ? -12.719 -16.094 -21.625 1 90.5 261 GLN B CA 1
ATOM 4929 C C . GLN B 1 261 ? -13.766 -16.812 -22.469 1 90.5 261 GLN B C 1
ATOM 4931 O O . GLN B 1 261 ? -14.484 -16.156 -23.234 1 90.5 261 GLN B O 1
ATOM 4936 N N . ILE B 1 262 ? -13.875 -18.125 -22.297 1 93.5 262 ILE B N 1
ATOM 4937 C CA . ILE B 1 262 ? -14.672 -18.812 -23.297 1 93.5 262 ILE B CA 1
ATOM 4938 C C . ILE B 1 262 ? -15.906 -19.438 -22.641 1 93.5 262 ILE B C 1
ATOM 4940 O O . ILE B 1 262 ? -16.797 -19.922 -23.344 1 93.5 262 ILE B O 1
ATOM 4944 N N . GLY B 1 263 ? -15.961 -19.469 -21.344 1 96.31 263 GLY B N 1
ATOM 4945 C CA . GLY B 1 263 ? -17.094 -20.031 -20.641 1 96.31 263 GLY B CA 1
ATOM 4946 C C . GLY B 1 263 ? -16.953 -21.516 -20.359 1 96.31 263 GLY B C 1
ATOM 4947 O O . GLY B 1 263 ? -16.188 -22.219 -21.031 1 96.31 263 GLY B O 1
ATOM 4948 N N . ARG B 1 264 ? -17.703 -22.047 -19.469 1 96.81 264 ARG B N 1
ATOM 4949 C CA . ARG B 1 264 ? -17.547 -23.391 -18.922 1 96.81 264 ARG B CA 1
ATOM 4950 C C . ARG B 1 264 ? -17.828 -24.438 -20 1 96.81 264 ARG B C 1
ATOM 4952 O O . ARG B 1 264 ? -17.031 -25.375 -20.172 1 96.81 264 ARG B O 1
ATOM 4959 N N . PRO B 1 265 ? -18.891 -24.297 -20.812 1 97.25 265 PRO B N 1
ATOM 4960 C CA . PRO B 1 265 ? -19.141 -25.344 -21.812 1 97.25 265 PRO B CA 1
ATOM 4961 C C . PRO B 1 265 ? -18.031 -25.453 -22.844 1 97.25 265 PRO B C 1
ATOM 4963 O O . PRO B 1 265 ? -17.578 -26.562 -23.156 1 97.25 265 PRO B O 1
ATOM 4966 N N . ALA B 1 266 ? -17.609 -24.312 -23.328 1 96.5 266 ALA B N 1
ATOM 4967 C CA . ALA B 1 266 ? -16.547 -24.297 -24.328 1 96.5 266 ALA B CA 1
ATOM 4968 C C . ALA B 1 266 ? -15.227 -24.797 -23.719 1 96.5 266 ALA B C 1
ATOM 4970 O O . ALA B 1 266 ? -14.43 -25.438 -24.391 1 96.5 266 ALA B O 1
ATOM 4971 N N . PHE B 1 267 ? -15.039 -24.516 -22.516 1 96.19 267 PHE B N 1
ATOM 4972 C CA . PHE B 1 267 ? -13.836 -24.938 -21.812 1 96.19 267 PHE B CA 1
ATOM 4973 C C . PHE B 1 267 ? -13.789 -26.453 -21.656 1 96.19 267 PHE B C 1
ATOM 4975 O O . PHE B 1 267 ? -12.75 -27.062 -21.875 1 96.19 267 PHE B O 1
ATOM 4982 N N . ILE B 1 268 ? -14.867 -27.047 -21.266 1 96.88 268 ILE B N 1
ATOM 4983 C CA . ILE B 1 268 ? -14.953 -28.5 -21.141 1 96.88 268 ILE B CA 1
ATOM 4984 C C . ILE B 1 268 ? -14.664 -29.156 -22.484 1 96.88 268 ILE B C 1
ATOM 4986 O O . ILE B 1 268 ? -13.914 -30.125 -22.562 1 96.88 268 ILE B O 1
ATOM 4990 N N . GLU B 1 269 ? -15.211 -28.578 -23.516 1 95.62 269 GLU B N 1
ATOM 4991 C CA . GLU B 1 269 ? -14.945 -29.078 -24.859 1 95.62 269 GLU B CA 1
ATOM 4992 C C . GLU B 1 269 ? -13.469 -28.922 -25.219 1 95.62 269 GLU B C 1
ATOM 4994 O O . GLU B 1 269 ? -12.891 -29.797 -25.891 1 95.62 269 GLU B O 1
ATOM 4999 N N . TYR B 1 270 ? -12.961 -27.828 -24.812 1 93.06 270 TYR B N 1
ATOM 5000 C CA . TYR B 1 270 ? -11.539 -27.578 -25.031 1 93.06 270 TYR B CA 1
ATOM 5001 C C . TYR B 1 270 ? -10.688 -28.672 -24.391 1 93.06 270 TYR B C 1
ATOM 5003 O O . TYR B 1 270 ? -9.797 -29.234 -25.016 1 93.06 270 TYR B O 1
ATOM 5011 N N . LEU B 1 271 ? -10.953 -29.031 -23.188 1 94.88 271 LEU B N 1
ATOM 5012 C CA . LEU B 1 271 ? -10.219 -30.062 -22.469 1 94.88 271 LEU B CA 1
ATOM 5013 C C . LEU B 1 271 ? -10.422 -31.438 -23.109 1 94.88 271 LEU B C 1
ATOM 5015 O O . LEU B 1 271 ? -9.484 -32.219 -23.188 1 94.88 271 LEU B O 1
ATOM 5019 N N . ARG B 1 272 ? -11.617 -31.656 -23.531 1 94.25 272 ARG B N 1
ATOM 5020 C CA . ARG B 1 272 ? -11.922 -32.906 -24.203 1 94.25 272 ARG B CA 1
ATOM 5021 C C . ARG B 1 272 ? -11.086 -33.062 -25.484 1 94.25 272 ARG B C 1
ATOM 5023 O O . ARG B 1 272 ? -10.516 -34.125 -25.719 1 94.25 272 ARG B O 1
ATOM 5030 N N . LYS B 1 273 ? -11.078 -32 -26.266 1 91.69 273 LYS B N 1
ATOM 5031 C CA . LYS B 1 273 ? -10.297 -32.031 -27.5 1 91.69 273 LYS B CA 1
ATOM 5032 C C . LYS B 1 273 ? -8.812 -32.219 -27.203 1 91.69 273 LYS B C 1
ATOM 5034 O O . LYS B 1 273 ? -8.133 -32.969 -27.922 1 91.69 273 LYS B O 1
ATOM 5039 N N . LEU B 1 274 ? -8.367 -31.609 -26.203 1 91.25 274 LEU B N 1
ATOM 5040 C CA . LEU B 1 274 ? -6.973 -31.766 -25.797 1 91.25 274 LEU B CA 1
ATOM 5041 C C . LEU B 1 274 ? -6.676 -33.219 -25.391 1 91.25 274 LEU B C 1
ATOM 5043 O O . LEU B 1 274 ? -5.641 -33.75 -25.781 1 91.25 274 LEU B O 1
ATOM 5047 N N . GLY B 1 275 ? -7.562 -33.781 -24.641 1 91.31 275 GLY B N 1
ATOM 5048 C CA . GLY B 1 275 ? -7.422 -35.156 -24.203 1 91.31 275 GLY B CA 1
ATOM 5049 C C . GLY B 1 275 ? -7.406 -36.156 -25.359 1 91.31 275 GLY B C 1
ATOM 5050 O O . GLY B 1 275 ? -6.629 -37.094 -25.359 1 91.31 275 GLY B O 1
ATOM 5051 N N . ARG B 1 276 ? -8.219 -35.875 -26.328 1 90.38 276 ARG B N 1
ATOM 5052 C CA . ARG B 1 276 ? -8.266 -36.719 -27.5 1 90.38 276 ARG B CA 1
ATOM 5053 C C . ARG B 1 276 ? -6.98 -36.625 -28.312 1 90.38 276 ARG B C 1
ATOM 5055 O O . ARG B 1 276 ? -6.453 -37.625 -28.781 1 90.38 276 ARG B O 1
ATOM 5062 N N . LYS B 1 277 ? -6.559 -35.469 -28.438 1 88.12 277 LYS B N 1
ATOM 5063 C CA . LYS B 1 277 ? -5.363 -35.219 -29.25 1 88.12 277 LYS B CA 1
ATOM 5064 C C . LYS B 1 277 ? -4.121 -35.781 -28.578 1 88.12 277 LYS B C 1
ATOM 5066 O O . LYS B 1 277 ? -3.238 -36.312 -29.25 1 88.12 277 LYS B O 1
ATOM 5071 N N . PHE B 1 278 ? -4.109 -35.688 -27.281 1 90.12 278 PHE B N 1
ATOM 5072 C CA . PHE B 1 278 ? -2.961 -36.156 -26.516 1 90.12 278 PHE B CA 1
ATOM 5073 C C . PHE B 1 278 ? -3.373 -37.25 -25.531 1 90.12 278 PHE B C 1
ATOM 5075 O O . PHE B 1 278 ? -3.082 -37.156 -24.344 1 90.12 278 PHE B O 1
ATOM 5082 N N . ALA B 1 279 ? -3.854 -38.281 -26 1 88.81 279 ALA B N 1
ATOM 5083 C CA . ALA B 1 279 ? -4.5 -39.312 -25.188 1 88.81 279 ALA B CA 1
ATOM 5084 C C . ALA B 1 279 ? -3.492 -40.031 -24.297 1 88.81 279 ALA B C 1
ATOM 5086 O O . ALA B 1 279 ? -3.844 -40.531 -23.219 1 88.81 279 ALA B O 1
ATOM 5087 N N . ASP B 1 280 ? -2.246 -40.031 -24.703 1 91.38 280 ASP B N 1
ATOM 5088 C CA . ASP B 1 280 ? -1.248 -40.781 -23.938 1 91.38 280 ASP B CA 1
ATOM 5089 C C . ASP B 1 280 ? -0.514 -39.875 -22.969 1 91.38 280 ASP B C 1
ATOM 5091 O O . ASP B 1 280 ? 0.286 -40.344 -22.156 1 91.38 280 ASP B O 1
ATOM 5095 N N . SER B 1 281 ? -0.782 -38.594 -23.016 1 94.75 281 SER B N 1
ATOM 5096 C CA . SER B 1 281 ? -0.126 -37.625 -22.156 1 94.75 281 SER B CA 1
ATOM 5097 C C . SER B 1 281 ? -0.857 -37.5 -20.812 1 94.75 281 SER B C 1
ATOM 5099 O O . SER B 1 281 ? -2.039 -37.844 -20.719 1 94.75 281 SER B O 1
ATOM 5101 N N . TYR B 1 282 ? -0.142 -37.125 -19.797 1 96.81 282 TYR B N 1
ATOM 5102 C CA . TYR B 1 282 ? -0.733 -36.688 -18.531 1 96.81 282 TYR B CA 1
ATOM 5103 C C . TYR B 1 282 ? -0.904 -35.156 -18.531 1 96.81 282 TYR B C 1
ATOM 5105 O O . TYR B 1 282 ? -0.048 -34.438 -19.031 1 96.81 282 TYR B O 1
ATOM 5113 N N . LEU B 1 283 ? -2.014 -34.812 -18.016 1 96.5 283 LEU B N 1
ATOM 5114 C CA . LEU B 1 283 ? -2.254 -33.375 -17.812 1 96.5 283 LEU B CA 1
ATOM 5115 C C . LEU B 1 283 ? -1.972 -33 -16.375 1 96.5 283 LEU B C 1
ATOM 5117 O O . LEU B 1 283 ? -2.527 -33.594 -15.445 1 96.5 283 LEU B O 1
ATOM 5121 N N . MET B 1 284 ? -1.069 -32.125 -16.219 1 97.19 284 MET B N 1
ATOM 5122 C CA . MET B 1 284 ? -0.803 -31.562 -14.883 1 97.19 284 MET B CA 1
ATOM 5123 C C . MET B 1 284 ? -1.408 -30.172 -14.734 1 97.19 284 MET B C 1
ATOM 5125 O O . MET B 1 284 ? -1.124 -29.281 -15.531 1 97.19 284 MET B O 1
ATOM 5129 N N . VAL B 1 285 ? -2.199 -30 -13.703 1 97.56 285 VAL B N 1
ATOM 5130 C CA . VAL B 1 285 ? -2.92 -28.75 -13.5 1 97.56 285 VAL B CA 1
ATOM 5131 C C . VAL B 1 285 ? -2.629 -28.203 -12.102 1 97.56 285 VAL B C 1
ATOM 5133 O O . VAL B 1 285 ? -2.699 -28.938 -11.117 1 97.56 285 VAL B O 1
ATOM 5136 N N . MET B 1 286 ? -2.244 -27.016 -12.062 1 96.62 286 MET B N 1
ATOM 5137 C CA . MET B 1 286 ? -2.125 -26.266 -10.805 1 96.62 286 MET B CA 1
ATOM 5138 C C . MET B 1 286 ? -3.072 -25.078 -10.781 1 96.62 286 MET B C 1
ATOM 5140 O O . MET B 1 286 ? -3.072 -24.266 -11.711 1 96.62 286 MET B O 1
ATOM 5144 N N . GLU B 1 287 ? -3.914 -24.969 -9.82 1 97.12 287 GLU B N 1
ATOM 5145 C CA . GLU B 1 287 ? -4.863 -23.875 -9.648 1 97.12 287 GLU B CA 1
ATOM 5146 C C . GLU B 1 287 ? -5.031 -23.516 -8.18 1 97.12 287 GLU B C 1
ATOM 5148 O O . GLU B 1 287 ? -4.402 -24.125 -7.309 1 97.12 287 GLU B O 1
ATOM 5153 N N . VAL B 1 288 ? -5.77 -22.516 -7.949 1 98 288 VAL B N 1
ATOM 5154 C CA . VAL B 1 288 ? -6.07 -22.094 -6.59 1 98 288 VAL B CA 1
ATOM 5155 C C . VAL B 1 288 ? -7.52 -22.438 -6.25 1 98 288 VAL B C 1
ATOM 5157 O O . VAL B 1 288 ? -8.438 -22.141 -7.016 1 98 288 VAL B O 1
ATOM 5160 N N . ASP B 1 289 ? -7.695 -23.141 -5.145 1 98.38 289 ASP B N 1
ATOM 5161 C CA . ASP B 1 289 ? -9.031 -23.422 -4.617 1 98.38 289 ASP B CA 1
ATOM 5162 C C . ASP B 1 289 ? -9.695 -22.141 -4.125 1 98.38 289 ASP B C 1
ATOM 5164 O O . ASP B 1 289 ? -9.312 -21.594 -3.094 1 98.38 289 ASP B O 1
ATOM 5168 N N . TYR B 1 290 ? -10.688 -21.688 -4.809 1 98.06 290 TYR B N 1
ATOM 5169 C CA . TYR B 1 290 ? -11.414 -20.5 -4.371 1 98.06 290 TYR B CA 1
ATOM 5170 C C . TYR B 1 290 ? -12.391 -20.844 -3.248 1 98.06 290 TYR B C 1
ATOM 5172 O O . TYR B 1 290 ? -13.523 -21.266 -3.508 1 98.06 290 TYR B O 1
ATOM 5180 N N . ASP B 1 291 ? -12.047 -20.594 -2.08 1 96.81 291 ASP B N 1
ATOM 5181 C CA . ASP B 1 291 ? -12.891 -20.844 -0.914 1 96.81 291 ASP B CA 1
ATOM 5182 C C . ASP B 1 291 ? -12.945 -19.609 -0.008 1 96.81 291 ASP B C 1
ATOM 5184 O O . ASP B 1 291 ? -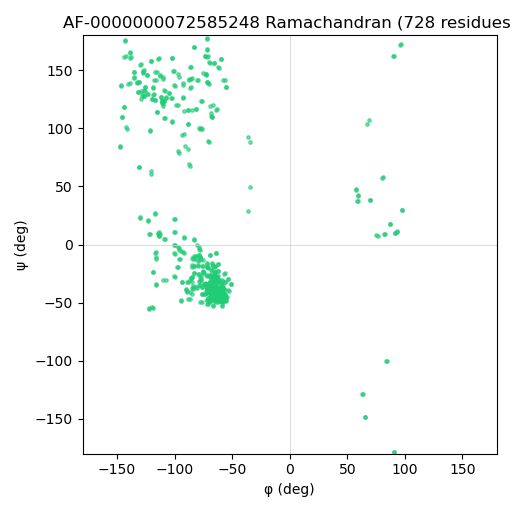12.555 -19.672 1.159 1 96.81 291 ASP B O 1
ATOM 5188 N N . ILE B 1 292 ? -13.539 -18.562 -0.48 1 96.62 292 ILE B N 1
ATOM 5189 C CA . ILE B 1 292 ? -13.609 -17.25 0.169 1 96.62 292 ILE B CA 1
ATOM 5190 C C . ILE B 1 292 ? -14.414 -17.359 1.462 1 96.62 292 ILE B C 1
ATOM 5192 O O . ILE B 1 292 ? -14.273 -16.531 2.359 1 96.62 292 ILE B O 1
ATOM 5196 N N . ASP B 1 293 ? -15.234 -18.406 1.637 1 95.38 293 ASP B N 1
ATOM 5197 C CA . ASP B 1 293 ? -16.109 -18.562 2.793 1 95.38 293 ASP B CA 1
ATOM 5198 C C . ASP B 1 293 ? -15.43 -19.359 3.9 1 95.38 293 ASP B C 1
ATOM 5200 O O . ASP B 1 293 ? -15.992 -19.547 4.98 1 95.38 293 ASP B O 1
ATOM 5204 N N . ASN B 1 294 ? -14.258 -19.906 3.609 1 96.38 294 ASN B N 1
ATOM 5205 C CA . ASN B 1 294 ? -13.477 -20.547 4.656 1 96.38 294 ASN B CA 1
ATOM 5206 C C . ASN B 1 294 ? -12.914 -19.531 5.645 1 96.38 294 ASN B C 1
ATOM 5208 O O . ASN B 1 294 ? -11.773 -19.078 5.5 1 96.38 294 ASN B O 1
ATOM 5212 N N . ARG B 1 295 ? -13.633 -19.234 6.617 1 95.38 295 ARG B N 1
ATOM 5213 C CA . ARG B 1 295 ? -13.344 -18.125 7.531 1 95.38 295 ARG B CA 1
ATOM 5214 C C . ARG B 1 295 ? -12.008 -18.328 8.234 1 95.38 295 ARG B C 1
ATOM 5216 O O . ARG B 1 295 ? -11.219 -17.391 8.359 1 95.38 295 ARG B O 1
ATOM 5223 N N . GLU B 1 296 ? -11.797 -19.516 8.719 1 97.31 296 GLU B N 1
ATOM 5224 C CA . GLU B 1 296 ? -10.57 -19.812 9.453 1 97.31 296 GLU B CA 1
ATOM 5225 C C . GLU B 1 296 ? -9.336 -19.516 8.609 1 97.31 296 GLU B C 1
ATOM 5227 O O . GLU B 1 296 ? -8.406 -18.859 9.078 1 97.31 296 GLU B O 1
ATOM 5232 N N . VAL B 1 297 ? -9.312 -19.953 7.371 1 98 297 VAL B N 1
ATOM 5233 C CA . VAL B 1 297 ? -8.156 -19.766 6.5 1 98 297 VAL B CA 1
ATOM 5234 C C . VAL B 1 297 ? -8.07 -18.312 6.059 1 98 297 VAL B C 1
ATOM 5236 O O . VAL B 1 297 ? -6.992 -17.703 6.082 1 98 297 VAL B O 1
ATOM 5239 N N . MET B 1 298 ? -9.211 -17.703 5.707 1 98.06 298 MET B N 1
ATOM 5240 C CA . MET B 1 298 ? -9.203 -16.359 5.148 1 98.06 298 MET B CA 1
ATOM 5241 C C . MET B 1 298 ? -8.773 -15.336 6.199 1 98.06 298 MET B C 1
ATOM 5243 O O . MET B 1 298 ? -8.25 -14.273 5.859 1 98.06 298 MET B O 1
ATOM 5247 N N . HIS B 1 299 ? -8.906 -15.672 7.48 1 97.81 299 HIS B N 1
ATOM 5248 C CA . HIS B 1 299 ? -8.523 -14.727 8.523 1 97.81 299 HIS B CA 1
ATOM 5249 C C . HIS B 1 299 ? -7.148 -15.062 9.086 1 97.81 299 HIS B C 1
ATOM 5251 O O . HIS B 1 299 ? -6.672 -14.398 10.016 1 97.81 299 HIS B O 1
ATOM 5257 N N . SER B 1 300 ? -6.547 -16.125 8.562 1 98.06 300 SER B N 1
ATOM 5258 C CA . SER B 1 300 ? -5.156 -16.406 8.891 1 98.06 300 SER B CA 1
ATOM 5259 C C . SER B 1 300 ? -4.211 -15.422 8.219 1 98.06 300 SER B C 1
ATOM 5261 O O . SER B 1 300 ? -4.621 -14.664 7.34 1 98.06 300 SER B O 1
ATOM 5263 N N . PRO B 1 301 ? -2.908 -15.375 8.602 1 97.44 301 PRO B N 1
ATOM 5264 C CA . PRO B 1 301 ? -1.948 -14.477 7.953 1 97.44 301 PRO B CA 1
ATOM 5265 C C . PRO B 1 301 ? -1.824 -14.727 6.449 1 97.44 301 PRO B C 1
ATOM 5267 O O . PRO B 1 301 ? -1.768 -13.781 5.664 1 97.44 301 PRO B O 1
ATOM 5270 N N . MET B 1 302 ? -1.888 -15.977 6.035 1 97.88 302 MET B N 1
ATOM 5271 C CA . MET B 1 302 ? -1.821 -16.312 4.617 1 97.88 302 MET B CA 1
ATOM 5272 C C . MET B 1 302 ? -3.092 -15.883 3.895 1 97.88 302 MET B C 1
ATOM 5274 O O . MET B 1 302 ? -3.031 -15.383 2.77 1 97.88 302 MET B O 1
ATOM 5278 N N . GLY B 1 303 ? -4.176 -16.078 4.555 1 98.31 303 GLY B N 1
ATOM 5279 C CA . GLY B 1 303 ? -5.449 -15.68 3.98 1 98.31 303 GLY B CA 1
ATOM 5280 C C . GLY B 1 303 ? -5.555 -14.18 3.756 1 98.31 303 GLY B C 1
ATOM 5281 O O . GLY B 1 303 ? -5.836 -13.734 2.641 1 98.31 303 GLY B O 1
ATOM 5282 N N . ARG B 1 304 ? -5.207 -13.383 4.738 1 98 304 ARG B N 1
ATOM 5283 C CA . ARG B 1 304 ? -5.344 -11.938 4.68 1 98 304 ARG B CA 1
ATOM 5284 C C . ARG B 1 304 ? -4.246 -11.312 3.816 1 98 304 ARG B C 1
ATOM 5286 O O . ARG B 1 304 ? -4.492 -10.344 3.094 1 98 304 ARG B O 1
ATOM 5293 N N . GLY B 1 305 ? -3.125 -11.914 3.938 1 98.25 305 GLY B N 1
ATOM 5294 C CA . GLY B 1 305 ? -1.965 -11.297 3.312 1 98.25 305 GLY B CA 1
ATOM 5295 C C . GLY B 1 305 ? -1.799 -11.68 1.854 1 98.25 305 GLY B C 1
ATOM 5296 O O . GLY B 1 305 ? -1.247 -10.906 1.064 1 98.25 305 GLY B O 1
ATOM 5297 N N . TYR B 1 306 ? -2.244 -12.82 1.46 1 98.38 306 TYR B N 1
ATOM 5298 C CA . TYR B 1 306 ? -2.018 -13.266 0.091 1 98.38 306 TYR B CA 1
ATOM 5299 C C . TYR B 1 306 ? -3.338 -13.562 -0.611 1 98.38 306 TYR B C 1
ATOM 5301 O O . TYR B 1 306 ? -3.646 -12.961 -1.644 1 98.38 306 TYR B O 1
ATOM 5309 N N . TYR B 1 307 ? -4.137 -14.391 -0.085 1 98.69 307 TYR B N 1
ATOM 5310 C CA . TYR B 1 307 ? -5.258 -14.938 -0.842 1 98.69 307 TYR B CA 1
ATOM 5311 C C . TYR B 1 307 ? -6.402 -13.938 -0.921 1 98.69 307 TYR B C 1
ATOM 5313 O O . TYR B 1 307 ? -7.125 -13.883 -1.92 1 98.69 307 TYR B O 1
ATOM 5321 N N . ASN B 1 308 ? -6.629 -13.141 0.129 1 98.81 308 ASN B N 1
ATOM 5322 C CA . ASN B 1 308 ? -7.648 -12.102 0.026 1 98.81 308 ASN B CA 1
ATOM 5323 C C . ASN B 1 308 ? -7.352 -11.141 -1.123 1 98.81 308 ASN B C 1
ATOM 5325 O O . ASN B 1 308 ? -8.211 -10.898 -1.975 1 98.81 308 ASN B O 1
ATOM 5329 N N . PRO B 1 309 ? -6.117 -10.641 -1.2 1 98.81 309 PRO B N 1
ATOM 5330 C CA . PRO B 1 309 ? -5.754 -9.852 -2.381 1 98.81 309 PRO B CA 1
ATOM 5331 C C . PRO B 1 309 ? -5.848 -10.656 -3.678 1 98.81 309 PRO B C 1
ATOM 5333 O O . PRO B 1 309 ? -6.305 -10.133 -4.699 1 98.81 309 PRO B O 1
ATOM 5336 N N . TYR B 1 310 ? -5.422 -11.859 -3.633 1 98.56 310 TYR B N 1
ATOM 5337 C CA . TYR B 1 310 ? -5.41 -12.727 -4.805 1 98.56 310 TYR B CA 1
ATOM 5338 C C . TYR B 1 310 ? -6.824 -12.961 -5.324 1 98.56 310 TYR B C 1
ATOM 5340 O O . TYR B 1 310 ? -7.066 -12.883 -6.531 1 98.56 310 TYR B O 1
ATOM 5348 N N . PHE B 1 311 ? -7.742 -13.234 -4.445 1 98.62 311 PHE B N 1
ATOM 5349 C CA . PHE B 1 311 ? -9.133 -13.43 -4.828 1 98.62 311 PHE B CA 1
ATOM 5350 C C . PHE B 1 311 ? -9.734 -12.141 -5.367 1 98.62 311 PHE B C 1
ATOM 5352 O O . PHE B 1 311 ? -10.555 -12.164 -6.289 1 98.62 311 PHE B O 1
ATOM 5359 N N . LEU B 1 312 ? -9.312 -11.047 -4.816 1 98.81 312 LEU B N 1
ATOM 5360 C CA . LEU B 1 312 ? -9.82 -9.742 -5.223 1 98.81 312 LEU B CA 1
ATOM 5361 C C . LEU B 1 312 ? -9.422 -9.438 -6.664 1 98.81 312 LEU B C 1
ATOM 5363 O O . LEU B 1 312 ? -10.258 -8.992 -7.461 1 98.81 312 LEU B O 1
ATOM 5367 N N . LEU B 1 313 ? -8.211 -9.648 -7.055 1 98.62 313 LEU B N 1
ATOM 5368 C CA . LEU B 1 313 ? -7.672 -9.133 -8.312 1 98.62 313 LEU B CA 1
ATOM 5369 C C . LEU B 1 313 ? -8.188 -9.938 -9.492 1 98.62 313 LEU B C 1
ATOM 5371 O O . LEU B 1 313 ? -8.18 -9.461 -10.633 1 98.62 313 LEU B O 1
ATOM 5375 N N . HIS B 1 314 ? -8.68 -11.109 -9.32 1 98.19 314 HIS B N 1
ATOM 5376 C CA . HIS B 1 314 ? -8.922 -12.039 -10.414 1 98.19 314 HIS B CA 1
ATOM 5377 C C . HIS B 1 314 ? -10.102 -11.594 -11.273 1 98.19 314 HIS B C 1
ATOM 5379 O O . HIS B 1 314 ? -9.984 -11.492 -12.492 1 98.19 314 HIS B O 1
ATOM 5385 N N . PRO B 1 315 ? -11.266 -11.227 -10.656 1 97.69 315 PRO B N 1
ATOM 5386 C CA . PRO B 1 315 ? -12.336 -10.703 -11.516 1 97.69 315 PRO B CA 1
ATOM 5387 C C . PRO B 1 315 ? -11.938 -9.414 -12.227 1 97.69 315 PRO B C 1
ATOM 5389 O O . PRO B 1 315 ? -12.398 -9.156 -13.344 1 97.69 315 PRO B O 1
ATOM 5392 N N . PHE B 1 316 ? -11.07 -8.664 -11.68 1 98.31 316 PHE B N 1
ATOM 5393 C CA . PHE B 1 316 ? -10.648 -7.387 -12.25 1 98.31 316 PHE B CA 1
ATOM 5394 C C . PHE B 1 316 ? -9.656 -7.602 -13.383 1 98.31 316 PHE B C 1
ATOM 5396 O O . PHE B 1 316 ? -9.312 -6.66 -14.109 1 98.31 316 PHE B O 1
ATOM 5403 N N . THR B 1 317 ? -9.203 -8.797 -13.547 1 96.75 317 THR B N 1
ATOM 5404 C CA . THR B 1 317 ? -8.281 -9.109 -14.633 1 96.75 317 THR B CA 1
ATOM 5405 C C . THR B 1 317 ? -8.852 -10.219 -15.516 1 96.75 317 THR B C 1
ATOM 5407 O O . THR B 1 317 ? -8.094 -10.961 -16.156 1 96.75 317 THR B O 1
ATOM 5410 N N . ASN B 1 318 ? -10.125 -10.383 -15.438 1 94.81 318 ASN B N 1
ATOM 5411 C CA . ASN B 1 318 ? -10.875 -11.312 -16.281 1 94.81 318 ASN B CA 1
ATOM 5412 C C . ASN B 1 318 ? -10.383 -12.742 -16.094 1 94.81 318 ASN B C 1
ATOM 5414 O O . ASN B 1 318 ? -10.156 -13.461 -17.062 1 94.81 318 ASN B O 1
ATOM 5418 N N . GLN B 1 319 ? -10.148 -13.125 -14.938 1 95.38 319 GLN B N 1
ATOM 5419 C CA . GLN B 1 319 ? -9.828 -14.492 -14.523 1 95.38 319 GLN B CA 1
ATOM 5420 C C . GLN B 1 319 ? -10.891 -15.039 -13.57 1 95.38 319 GLN B C 1
ATOM 5422 O O . GLN B 1 319 ? -11.43 -14.305 -12.75 1 95.38 319 GLN B O 1
ATOM 5427 N N . LEU B 1 320 ? -11.18 -16.266 -13.742 1 97 320 LEU B N 1
ATOM 5428 C CA . LEU B 1 320 ? -12.234 -16.875 -12.938 1 97 320 LEU B CA 1
ATOM 5429 C C . LEU B 1 320 ? -11.672 -17.953 -12.031 1 97 320 LEU B C 1
ATOM 5431 O O . LEU B 1 320 ? -11.148 -18.969 -12.516 1 97 320 LEU B O 1
ATOM 5435 N N . LEU B 1 321 ? -11.734 -17.734 -10.789 1 97.75 321 LEU B N 1
ATOM 5436 C CA . LEU B 1 321 ? -11.375 -18.766 -9.812 1 97.75 321 LEU B CA 1
ATOM 5437 C C . LEU B 1 321 ? -12.578 -19.641 -9.484 1 97.75 321 LEU B C 1
ATOM 5439 O O . LEU B 1 321 ? -13.703 -19.141 -9.391 1 97.75 321 LEU B O 1
ATOM 5443 N N . LEU B 1 322 ? -12.344 -20.859 -9.312 1 97.88 322 LEU B N 1
ATOM 5444 C CA . LEU B 1 322 ? -13.391 -21.812 -8.969 1 97.88 322 LEU B CA 1
ATOM 5445 C C . LEU B 1 322 ? -13.008 -22.625 -7.73 1 97.88 322 LEU B C 1
ATOM 5447 O O . LEU B 1 322 ? -11.828 -22.875 -7.492 1 97.88 322 LEU B O 1
ATOM 5451 N N . PRO B 1 323 ? -14.016 -23.016 -6.984 1 97.31 323 PRO B N 1
ATOM 5452 C CA . PRO B 1 323 ? -13.734 -23.984 -5.922 1 97.31 323 PRO B CA 1
ATOM 5453 C C . PRO B 1 323 ? -13.203 -25.312 -6.465 1 97.31 323 PRO B C 1
ATOM 5455 O O . PRO B 1 323 ? -13.555 -25.703 -7.582 1 97.31 323 PRO B O 1
ATOM 5458 N N . LYS B 1 324 ? -12.438 -25.969 -5.676 1 97.94 324 LYS B N 1
ATOM 5459 C CA . LYS B 1 324 ? -11.867 -27.25 -6.074 1 97.94 324 LYS B CA 1
ATOM 5460 C C . LYS B 1 324 ? -12.953 -28.219 -6.555 1 97.94 324 LYS B C 1
ATOM 5462 O O . LYS B 1 324 ? -12.758 -28.938 -7.531 1 97.94 324 LYS B O 1
ATOM 5467 N N . ARG B 1 325 ? -14.102 -28.234 -5.887 1 97.25 325 ARG B N 1
ATOM 5468 C CA . ARG B 1 325 ? -15.195 -29.141 -6.246 1 97.25 325 ARG B CA 1
ATOM 5469 C C . ARG B 1 325 ? -15.633 -28.922 -7.688 1 97.25 325 ARG B C 1
ATOM 5471 O O . ARG B 1 325 ? -15.969 -29.875 -8.398 1 97.25 325 ARG B O 1
ATOM 5478 N N . GLU B 1 326 ? -15.648 -27.688 -8.102 1 97.69 326 GLU B N 1
ATOM 5479 C CA . GLU B 1 326 ? -16.031 -27.359 -9.469 1 97.69 326 GLU B CA 1
ATOM 5480 C C . GLU B 1 326 ? -14.969 -27.812 -10.461 1 97.69 326 GLU B C 1
ATOM 5482 O O . GLU B 1 326 ? -15.289 -28.281 -11.555 1 97.69 326 GLU B O 1
ATOM 5487 N N . TRP B 1 327 ? -13.703 -27.672 -10.148 1 98.12 327 TRP B N 1
ATOM 5488 C CA . TRP B 1 327 ? -12.625 -28.188 -10.984 1 98.12 327 TRP B CA 1
ATOM 5489 C C . TRP B 1 327 ? -12.758 -29.703 -11.172 1 98.12 327 TRP B C 1
ATOM 5491 O O . TRP B 1 327 ? 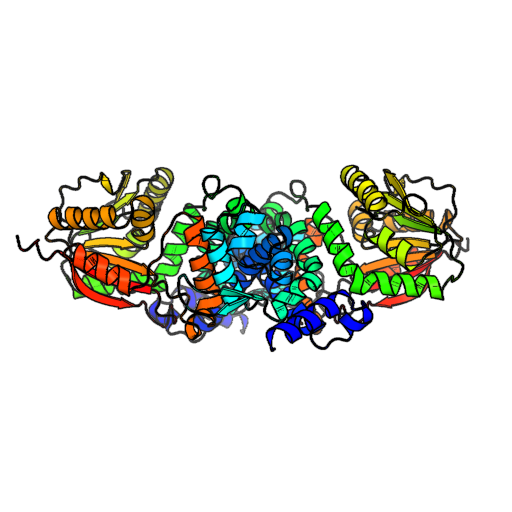-12.664 -30.203 -12.289 1 98.12 327 TRP B O 1
ATOM 5501 N N . ASP B 1 328 ? -13.047 -30.406 -10.055 1 98.06 328 ASP B N 1
ATOM 5502 C CA . ASP B 1 328 ? -13.25 -31.844 -10.102 1 98.06 328 ASP B CA 1
ATOM 5503 C C . ASP B 1 328 ? -14.367 -32.219 -11.07 1 98.06 328 ASP B C 1
ATOM 5505 O O . ASP B 1 328 ? -14.227 -33.156 -11.867 1 98.06 328 ASP B O 1
ATOM 5509 N N . GLU B 1 329 ? -15.422 -31.469 -10.984 1 98.06 329 GLU B N 1
ATOM 5510 C CA . GLU B 1 329 ? -16.562 -31.719 -11.852 1 98.06 329 GLU B CA 1
ATOM 5511 C C . GLU B 1 329 ? -16.219 -31.469 -13.32 1 98.06 329 GLU B C 1
ATOM 5513 O O . GLU B 1 329 ? -16.609 -32.25 -14.195 1 98.06 329 GLU B O 1
ATOM 5518 N N . ILE B 1 330 ? -15.531 -30.438 -13.555 1 98.06 330 ILE B N 1
ATOM 5519 C CA . ILE B 1 330 ? -15.148 -30.047 -14.906 1 98.06 330 ILE B CA 1
ATOM 5520 C C . ILE B 1 330 ? -14.234 -31.125 -15.508 1 98.06 330 ILE B C 1
ATOM 5522 O O . ILE B 1 330 ? -14.438 -31.547 -16.656 1 98.06 330 ILE B O 1
ATOM 5526 N N . PHE B 1 331 ? -13.25 -31.609 -14.797 1 97.88 331 PHE B N 1
ATOM 5527 C CA . PHE B 1 331 ? -12.336 -32.625 -15.289 1 97.88 331 PHE B CA 1
ATOM 5528 C C . PHE B 1 331 ? -13.07 -33.938 -15.57 1 97.88 331 PHE B C 1
ATOM 5530 O O . PHE B 1 331 ? -12.828 -34.594 -16.594 1 97.88 331 PHE B O 1
ATOM 5537 N N . ALA B 1 332 ? -14.008 -34.281 -14.68 1 97.44 332 ALA B N 1
ATOM 5538 C CA . ALA B 1 332 ? -14.805 -35.469 -14.875 1 97.44 332 ALA B CA 1
ATOM 5539 C C . ALA B 1 332 ? -15.656 -35.375 -16.141 1 97.44 332 ALA B C 1
ATOM 5541 O O . ALA B 1 332 ? -15.695 -36.312 -16.938 1 97.44 332 ALA B O 1
ATOM 5542 N N . GLN B 1 333 ? -16.281 -34.219 -16.297 1 97.25 333 GLN B N 1
ATOM 5543 C CA . GLN B 1 333 ? -17.141 -34 -17.453 1 97.25 333 GLN B CA 1
ATOM 5544 C C . GLN B 1 333 ? -16.328 -34 -18.75 1 97.25 333 GLN B C 1
ATOM 5546 O O . GLN B 1 333 ? -16.828 -34.406 -19.812 1 97.25 333 GLN B O 1
ATOM 5551 N N . ALA B 1 334 ? -15.109 -33.594 -18.656 1 96.94 334 ALA B N 1
ATOM 5552 C CA . ALA B 1 334 ? -14.242 -33.5 -19.828 1 96.94 334 ALA B CA 1
ATOM 5553 C C . ALA B 1 334 ? -13.625 -34.875 -20.141 1 96.94 334 ALA B C 1
ATOM 5555 O O . ALA B 1 334 ? -12.938 -35.031 -21.156 1 96.94 334 ALA B O 1
ATOM 5556 N N . GLY B 1 335 ? -13.766 -35.844 -19.281 1 96.69 335 GLY B N 1
ATOM 5557 C CA . GLY B 1 335 ? -13.32 -37.188 -19.547 1 96.69 335 GLY B CA 1
ATOM 5558 C C . GLY B 1 335 ? -11.969 -37.5 -18.953 1 96.69 335 GLY B C 1
ATOM 5559 O O . GLY B 1 335 ? -11.227 -38.344 -19.484 1 96.69 335 GLY B O 1
ATOM 5560 N N . TYR B 1 336 ? -11.641 -36.875 -17.875 1 97.62 336 TYR B N 1
ATOM 5561 C CA . TYR B 1 336 ? -10.344 -37.125 -17.25 1 97.62 336 TYR B CA 1
ATOM 5562 C C . TYR B 1 336 ? -10.492 -37.875 -15.938 1 97.62 336 TYR B C 1
ATOM 5564 O O . TYR B 1 336 ? -11.422 -37.594 -15.172 1 97.62 336 TYR B O 1
ATOM 5572 N N . ASP B 1 337 ? -9.578 -38.75 -15.648 1 97.12 337 ASP B N 1
ATOM 5573 C CA . ASP B 1 337 ? -9.406 -39.375 -14.328 1 97.12 337 ASP B CA 1
ATOM 5574 C C . ASP B 1 337 ? -8.32 -38.625 -13.531 1 97.12 337 ASP B C 1
ATOM 5576 O O . ASP B 1 337 ? -7.309 -38.219 -14.094 1 97.12 337 ASP B O 1
ATOM 5580 N N . VAL B 1 338 ? -8.539 -38.594 -12.281 1 97.38 338 VAL B N 1
ATOM 5581 C CA . VAL B 1 338 ? -7.527 -38.031 -11.391 1 97.38 338 VAL B CA 1
ATOM 5582 C C . VAL B 1 338 ? -6.539 -39.125 -10.977 1 97.38 338 VAL B C 1
ATOM 5584 O O . VAL B 1 338 ? -6.898 -40.062 -10.266 1 97.38 338 VAL B O 1
ATOM 5587 N N . VAL B 1 339 ? -5.355 -38.938 -11.383 1 97.25 339 VAL B N 1
ATOM 5588 C CA . VAL B 1 339 ? -4.301 -39.875 -11.055 1 97.25 339 VAL B CA 1
ATOM 5589 C C . VAL B 1 339 ? -3.668 -39.531 -9.711 1 97.25 339 VAL B C 1
ATOM 5591 O O . VAL B 1 339 ? -3.396 -40.406 -8.891 1 97.25 339 VAL B O 1
ATOM 5594 N N . ARG B 1 340 ? -3.381 -38.25 -9.594 1 96.5 340 ARG B N 1
ATOM 5595 C CA . ARG B 1 340 ? -2.895 -37.656 -8.352 1 96.5 340 ARG B CA 1
ATOM 5596 C C . ARG B 1 340 ? -3.604 -36.344 -8.055 1 96.5 340 ARG B C 1
ATOM 5598 O O . ARG B 1 340 ? -4 -35.625 -8.969 1 96.5 340 ARG B O 1
ATOM 5605 N N . ASP B 1 341 ? -3.832 -36.125 -6.855 1 95.19 341 ASP B N 1
ATOM 5606 C CA . ASP B 1 341 ? -4.41 -34.875 -6.367 1 95.19 341 ASP B CA 1
ATOM 5607 C C . ASP B 1 341 ? -3.842 -34.5 -5 1 95.19 341 ASP B C 1
ATOM 5609 O O . ASP B 1 341 ? -4.094 -35.188 -4.008 1 95.19 341 ASP B O 1
ATOM 5613 N N . GLU B 1 342 ? -3.037 -33.469 -4.918 1 96.06 342 GLU B N 1
ATOM 5614 C CA . GLU B 1 342 ? -2.439 -32.969 -3.676 1 96.06 342 GLU B CA 1
ATOM 5615 C C . GLU B 1 342 ? -2.457 -31.453 -3.607 1 96.06 342 GLU B C 1
ATOM 5617 O O . GLU B 1 342 ? -2.654 -30.781 -4.625 1 96.06 342 GLU B O 1
ATOM 5622 N N . VAL B 1 343 ? -2.309 -30.969 -2.416 1 96 343 VAL B N 1
ATOM 5623 C CA . VAL B 1 343 ? -2.131 -29.531 -2.236 1 96 343 VAL B CA 1
ATOM 5624 C C . VAL B 1 343 ? -0.659 -29.219 -1.979 1 96 343 VAL B C 1
ATOM 5626 O O . VAL B 1 343 ? 0.122 -30.109 -1.647 1 96 343 VAL B O 1
ATOM 5629 N N . THR B 1 344 ? -0.27 -27.984 -2.189 1 94.38 344 THR B N 1
ATOM 5630 C CA . THR B 1 344 ? 1.107 -27.562 -1.965 1 94.38 344 THR B CA 1
ATOM 5631 C C . THR B 1 344 ? 1.51 -27.781 -0.509 1 94.38 344 THR B C 1
ATOM 5633 O O . THR B 1 344 ? 0.65 -27.922 0.364 1 94.38 344 THR B O 1
ATOM 5636 N N . SER B 1 345 ? 2.777 -27.844 -0.26 1 94.88 345 SER B N 1
ATOM 5637 C CA . SER B 1 345 ? 3.307 -28.078 1.078 1 94.88 345 SER B CA 1
ATOM 5638 C C . SER B 1 345 ? 2.783 -27.047 2.074 1 94.88 345 SER B C 1
ATOM 5640 O O . SER B 1 345 ? 2.826 -25.844 1.812 1 94.88 345 SER B O 1
ATOM 5642 N N . PRO B 1 346 ? 2.377 -27.469 3.238 1 96.25 346 PRO B N 1
ATOM 5643 C CA . PRO B 1 346 ? 1.914 -26.531 4.258 1 96.25 346 PRO B CA 1
ATOM 5644 C C . PRO B 1 346 ? 3.031 -25.625 4.777 1 96.25 346 PRO B C 1
ATOM 5646 O O . PRO B 1 346 ? 2.758 -24.594 5.398 1 96.25 346 PRO B O 1
ATOM 5649 N N . LYS B 1 347 ? 4.285 -26.031 4.551 1 95.69 347 LYS B N 1
ATOM 5650 C CA . LYS B 1 347 ? 5.414 -25.203 4.953 1 95.69 347 LYS B CA 1
ATOM 5651 C C . LYS B 1 347 ? 5.516 -23.953 4.082 1 95.69 347 LYS B C 1
ATOM 5653 O O . LYS B 1 347 ? 5.906 -22.891 4.562 1 95.69 347 LYS B O 1
ATOM 5658 N N . ALA B 1 348 ? 5.133 -24.125 2.822 1 95.69 348 ALA B N 1
ATOM 5659 C CA . ALA B 1 348 ? 5.148 -23 1.892 1 95.69 348 ALA B CA 1
ATOM 5660 C C . ALA B 1 348 ? 3.818 -22.25 1.913 1 95.69 348 ALA B C 1
ATOM 5662 O O . ALA B 1 348 ? 3.791 -21.016 1.862 1 95.69 348 ALA B O 1
ATOM 5663 N N . ASP B 1 349 ? 2.793 -22.938 1.981 1 96.88 349 ASP B N 1
ATOM 5664 C CA . ASP B 1 349 ? 1.434 -22.406 1.986 1 96.88 349 ASP B CA 1
ATOM 5665 C C . ASP B 1 349 ? 0.534 -23.203 2.928 1 96.88 349 ASP B C 1
ATOM 5667 O O . ASP B 1 349 ? -0.043 -24.219 2.531 1 96.88 349 ASP B O 1
ATOM 5671 N N . PRO B 1 350 ? 0.303 -22.688 4.078 1 97.19 350 PRO B N 1
ATOM 5672 C CA . PRO B 1 350 ? -0.474 -23.453 5.062 1 97.19 350 PRO B CA 1
ATOM 5673 C C . PRO B 1 350 ? -1.979 -23.375 4.809 1 97.19 350 PRO B C 1
ATOM 5675 O O . PRO B 1 350 ? -2.762 -23.984 5.539 1 97.19 350 PRO B O 1
ATOM 5678 N N . SER B 1 351 ? -2.465 -22.672 3.805 1 96.81 351 SER B N 1
ATOM 5679 C CA . SER B 1 351 ? -3.891 -22.484 3.562 1 96.81 351 SER B CA 1
ATOM 5680 C C . SER B 1 351 ? -4.527 -23.75 2.988 1 96.81 351 SER B C 1
ATOM 5682 O O . SER B 1 351 ? -5.727 -23.969 3.15 1 96.81 351 SER B O 1
ATOM 5684 N N . GLY B 1 352 ? -3.715 -24.453 2.184 1 96.62 352 GLY B N 1
ATOM 5685 C CA . GLY B 1 352 ? -4.25 -25.578 1.455 1 96.62 352 GLY B CA 1
ATOM 5686 C C . GLY B 1 352 ? -4.969 -25.188 0.178 1 96.62 352 GLY B C 1
ATOM 5687 O O . GLY B 1 352 ? -5.566 -26.047 -0.488 1 96.62 352 GLY B O 1
ATOM 5688 N N . PHE B 1 353 ? -4.895 -24 -0.237 1 98.06 353 PHE B N 1
ATOM 5689 C CA . PHE B 1 353 ? -5.648 -23.516 -1.386 1 98.06 353 PHE B CA 1
ATOM 5690 C C . PHE B 1 353 ? -4.93 -23.844 -2.688 1 98.06 353 PHE B C 1
ATOM 5692 O O . PHE B 1 353 ? -5.52 -23.766 -3.768 1 98.06 353 PHE B O 1
ATOM 5699 N N . GLY B 1 354 ? -3.607 -24.156 -2.678 1 97.56 354 GLY B N 1
ATOM 5700 C CA . GLY B 1 354 ? -2.881 -24.562 -3.871 1 97.56 354 GLY B CA 1
ATOM 5701 C C . GLY B 1 354 ? -3.152 -26 -4.277 1 97.56 354 GLY B C 1
ATOM 5702 O O . GLY B 1 354 ? -2.52 -26.922 -3.766 1 97.56 354 GLY B O 1
ATOM 5703 N N . ILE B 1 355 ? -3.992 -26.203 -5.227 1 98 355 ILE B N 1
ATOM 5704 C CA . ILE B 1 355 ? -4.395 -27.547 -5.613 1 98 355 ILE B CA 1
ATOM 5705 C C . ILE B 1 355 ? -3.623 -27.984 -6.855 1 98 355 ILE B C 1
ATOM 5707 O O . ILE B 1 355 ? -3.408 -27.188 -7.77 1 98 355 ILE B O 1
ATOM 5711 N N . CYS B 1 356 ? -3.162 -29.172 -6.867 1 97.75 356 CYS B N 1
ATOM 5712 C CA . CYS B 1 356 ? -2.348 -29.734 -7.941 1 97.75 356 CYS B CA 1
ATOM 5713 C C . CYS B 1 356 ? -2.867 -31.109 -8.367 1 97.75 356 CYS B C 1
ATOM 5715 O O . CYS B 1 356 ? -3.145 -31.953 -7.52 1 97.75 356 CYS B O 1
ATOM 5717 N N . TYR B 1 357 ? -3.012 -31.266 -9.688 1 98 357 TYR B N 1
ATOM 5718 C CA . TYR B 1 357 ? -3.559 -32.5 -10.242 1 98 357 TYR B CA 1
ATOM 5719 C C . TYR B 1 357 ? -2.6 -33.125 -11.25 1 98 357 TYR B C 1
ATOM 5721 O O . TYR B 1 357 ? -1.891 -32.406 -11.961 1 98 357 TYR B O 1
ATOM 5729 N N . VAL B 1 358 ? -2.576 -34.406 -11.289 1 98.31 358 VAL B N 1
ATOM 5730 C CA . VAL B 1 358 ? -2.219 -35.188 -12.484 1 98.31 358 VAL B CA 1
ATOM 5731 C C . VAL B 1 358 ? -3.451 -35.906 -13.031 1 98.31 358 VAL B C 1
ATOM 5733 O O . VAL B 1 358 ? -4.086 -36.688 -12.32 1 98.31 358 VAL B O 1
ATOM 5736 N N . LEU B 1 359 ? -3.779 -35.562 -14.258 1 98.12 359 LEU B N 1
ATOM 5737 C CA . LEU B 1 359 ? -4.984 -36.094 -14.883 1 98.12 359 LEU B CA 1
ATOM 5738 C C . LEU B 1 359 ? -4.633 -36.969 -16.078 1 98.12 359 LEU B C 1
ATOM 5740 O O . LEU B 1 359 ? -3.615 -36.75 -16.734 1 98.12 359 LEU B O 1
ATOM 5744 N N . LYS B 1 360 ? -5.441 -37.969 -16.328 1 97.5 360 LYS B N 1
ATOM 5745 C CA . LYS B 1 360 ? -5.324 -38.844 -17.484 1 97.5 360 LYS B CA 1
ATOM 5746 C C . LYS B 1 360 ? -6.656 -38.969 -18.219 1 97.5 360 LYS B C 1
ATOM 5748 O O . LYS B 1 360 ? -7.691 -39.219 -17.609 1 97.5 360 LYS B O 1
ATOM 5753 N N . TYR B 1 361 ? -6.578 -38.656 -19.5 1 95.56 361 TYR B N 1
ATOM 5754 C CA . TYR B 1 361 ? -7.793 -38.75 -20.312 1 95.56 361 TYR B CA 1
ATOM 5755 C C . TYR B 1 361 ? -8.242 -40.219 -20.453 1 95.56 361 TYR B C 1
ATOM 5757 O O . TYR B 1 361 ? -7.441 -41.094 -20.812 1 95.56 361 TYR B O 1
ATOM 5765 N N . ARG B 1 362 ? -9.469 -40.656 -20.016 1 88.19 362 ARG B N 1
ATOM 5766 C CA . ARG B 1 362 ? -10.047 -42 -20.031 1 88.19 362 ARG B CA 1
ATOM 5767 C C . ARG B 1 362 ? -10.359 -42.438 -21.453 1 88.19 362 ARG B C 1
ATOM 5769 O O . ARG B 1 362 ? -10.32 -43.625 -21.766 1 88.19 362 ARG B O 1
ATOM 5776 N N . GLY B 1 363 ? -10.344 -41.875 -22.453 1 69.94 363 GLY B N 1
ATOM 5777 C CA . GLY B 1 363 ? -10.891 -42.219 -23.75 1 69.94 363 GLY B CA 1
ATOM 5778 C C . GLY B 1 363 ? -12.406 -42.25 -23.766 1 69.94 363 GLY B C 1
ATOM 5779 O O . GLY B 1 363 ? -13.047 -42.406 -22.734 1 69.94 363 GLY B O 1
ATOM 5780 N N . ALA B 1 364 ? -13.156 -41.281 -24.297 1 49.72 364 ALA B N 1
ATOM 5781 C CA . ALA B 1 364 ? -14.609 -41.406 -24.406 1 49.72 364 ALA B CA 1
ATOM 5782 C C . ALA B 1 364 ? -15.023 -42.844 -24.672 1 49.72 364 ALA B C 1
ATOM 5784 O O . ALA B 1 364 ? -14.516 -43.5 -25.594 1 49.72 364 ALA B O 1
ATOM 5785 N N . HIS B 1 365 ? -15.219 -43.594 -23.516 1 42.56 365 HIS B N 1
ATOM 5786 C CA . HIS B 1 365 ? -16.016 -44.781 -23.812 1 42.56 365 HIS B CA 1
ATOM 5787 C C . HIS B 1 365 ? -17.078 -44.5 -24.859 1 42.56 365 HIS B C 1
ATOM 5789 O O . HIS B 1 365 ? -17.938 -45.344 -25.109 1 42.56 365 HIS B O 1
ATOM 5795 N N . CYS B 1 366 ? -16.953 -43.594 -25.781 1 33.12 366 CYS B N 1
ATOM 5796 C CA . CYS B 1 366 ? -17.969 -43.969 -26.766 1 33.12 366 CYS B CA 1
ATOM 5797 C C . CYS B 1 366 ? -17.609 -45.281 -27.453 1 33.12 366 CYS B C 1
ATOM 5799 O O . CYS B 1 366 ? -16.438 -45.531 -27.734 1 33.12 366 CYS B O 1
#

InterPro domains:
  IPR012967 Caffeic acid 3-O-methyltransferase-like, dimerisation domain [PF08100] (35-109)
  IPR029063 S-adenosyl-L-methionine-dependent methyltransferase superfamily [G3DSA:3.40.50.150] (180-348)
  IPR029063 S-adenosyl-L-methionine-dependent methyltransferase superfamily [SSF53335] (169-345)
  IPR036388 Winged helix-like DNA-binding domain superfamily [G3DSA:1.10.10.10] (28-111)
  IPR041698 Methyltransferase domain 25 [PF13649] (181-257)

Nearest PDB structures (foldseek):
  8r4z-assembly2_B-2  TM=9.047E-01  e=7.126E-35  Pseudomonas syringae
  8r4z-assembly1_A  TM=9.060E-01  e=2.708E-34  Pseudomonas syringae
  4m6x-assembly1_B  TM=8.169E-01  e=6.010E-22  Streptomyces hygroscopicus
  4kib-assembly1_A  TM=8.174E-01  e=6.218E-21  Streptomyces hygroscopicus
  4m6y-assembly1_A  TM=8.119E-01  e=1.789E-20  Streptomyces hygroscopicus

Solvent-accessible surface area (backbone atoms only — not comparable to full-atom values): 37842 Å² total; per-residue (Å²): 121,73,68,63,56,59,52,58,58,59,66,50,61,79,65,53,48,66,66,56,45,51,68,38,86,57,44,53,63,51,48,43,58,54,23,46,20,46,29,9,30,52,48,38,39,48,52,44,37,38,58,72,70,40,51,58,58,42,41,70,72,66,46,45,70,68,54,49,16,62,75,67,52,30,40,55,70,59,47,48,44,50,49,55,42,35,28,66,73,48,35,26,43,69,44,76,62,78,92,74,40,44,71,44,64,25,75,60,34,68,48,45,73,81,52,42,19,60,39,26,26,56,53,56,8,32,37,61,47,50,72,35,50,56,58,29,32,58,74,44,44,86,90,59,64,65,37,65,66,30,34,42,54,9,49,34,54,46,24,61,62,30,52,48,58,53,52,52,51,48,43,52,68,76,42,67,81,51,51,30,36,32,31,49,63,34,45,35,29,57,52,56,52,52,49,35,60,74,67,50,83,37,38,35,36,29,32,14,57,49,62,67,35,33,54,47,15,53,50,45,36,54,77,68,68,31,68,91,38,44,45,76,44,77,38,46,76,88,66,62,82,66,88,69,82,41,42,33,38,37,33,67,69,40,62,34,41,52,35,51,70,61,33,66,71,54,37,34,50,49,49,30,52,49,29,65,75,39,47,84,23,32,39,32,40,34,45,57,39,47,55,87,80,42,56,74,45,39,66,31,62,63,17,45,22,45,48,40,56,52,64,45,50,30,66,60,66,59,27,42,78,45,35,55,70,55,52,53,49,45,40,50,74,30,37,36,42,77,76,42,76,48,54,42,48,56,62,65,41,73,73,56,35,44,37,35,36,35,31,33,40,67,57,77,85,114,120,73,69,65,55,58,53,58,60,58,66,51,61,80,66,53,48,67,67,56,45,51,68,36,86,58,45,54,63,51,48,44,56,52,23,46,20,45,29,9,30,52,47,39,40,48,52,46,37,36,56,72,72,40,50,60,59,43,43,69,72,66,44,46,70,67,52,48,18,62,75,68,52,32,42,55,70,59,47,48,43,50,50,56,42,34,29,65,74,48,34,25,42,69,45,77,63,79,93,75,41,45,70,43,62,25,75,60,34,69,49,46,73,82,52,43,20,62,39,26,24,55,52,56,8,33,37,62,47,51,74,35,48,55,56,28,32,58,74,45,46,87,90,58,63,64,37,64,69,30,34,42,55,8,48,34,53,46,25,61,62,31,51,49,57,53,51,52,50,48,43,51,68,77,42,67,82,52,51,31,37,33,30,49,62,34,42,36,29,58,51,58,51,51,48,36,61,74,66,51,80,35,37,35,36,30,31,16,57,49,63,69,35,34,55,46,15,53,51,45,36,55,74,68,69,32,66,90,37,45,46,76,44,75,38,46,75,88,68,60,80,68,88,69,81,42,44,31,38,36,32,66,68,38,62,34,41,53,34,48,72,60,33,66,71,53,38,35,50,49,49,30,53,48,29,65,76,40,49,85,22,33,39,32,40,35,46,57,40,47,56,86,79,42,56,74,48,39,66,32,61,61,17,44,23,45,47,40,56,52,63,45,50,30,66,60,65,58,26,42,78,45,35,54,70,56,53,53,50,45,40,48,75,31,40,35,41,78,76,41,77,50,53,40,48,55,61,65,40,72,72,56,34,43,37,36,37,34,30,35,42,68,58,77,83,113